Protein 3OTD (pdb70)

GO terms:
  GO:0005085 guanyl-nucleotide exchange factor activity (F, IDA)
  GO:0008193 tRNA guanylyltransferase activity (F, IDA)
  GO:1990046 stress-induced mitochondrial fusion (P, IDA)
  GO:0006979 response to oxidative stress (P, IDA)
  GO:0008033 tRNA processing (P, IDA)
  GO:0008053 mitochondrial fusion (P, IDA)
  GO:0005515 protein binding (F, IPI)
  GO:0051289 protein homotetramerization (P, IPI)
  GO:0005739 mitochondrion (C, HTP)
  GO:0016779 nucleotidyltransferase activity (F, EXP)
  GO:0005829 cytosol (C, TAS)
  GO:0006400 tRNA modification (P, TAS)
  GO:0005739 mitochondrion (C, IDA)
  GO:0042802 identical protein binding (F, IPI)
  GO:0000287 magnesium ion binding (F, IDA)
  GO:0005524 ATP binding (F, IDA)
  GO:0005525 GTP binding (F, IDA)
  GO:1990234 transferase complex (C, IDA)
  GO:0000049 tRNA binding (F, TAS)

B-factor: mean 44.49, std 10.86, range [23.83, 81.61]

Sequence (480 aa):
KSKFEYVRDFEADDTCLAHCWVVVRLDGRNFHRFAEKHNFAKPNDSRALQLMTKCAQTVMEELEDIVIAYGQSDEYSFVFKRKTNWFKRRASKFMTHVASQFASSYVFYWRDYFEDQPLLYPPGFDGRVVVYPSNQTLKDYLSWRQADCHINNLYNTVFWALIQQSGLTPVQAQGRLQGTLAADKNEILFSEFNINYNNELPMYRKGTVLIWQTKPVPLHCDIIGDAFWKEHPEILDEDSKSKFEYVRDFEADDTCLAHCWVVVRLDGRNFHRFAEKHNFAKPNDSRALQLMTKCAQTVMEELEDIVIAYGQSDEYSFVFKRKTNWFKRRASKFMTHVASQFASSYVFYWRDYFEDQPLLYPPGFDGRVVVYPSNQTLKDYLSWRQADCHINNLYNTVFWALIQQSGLTPVQAQGRLQGTLAADKNEILFSEFNINYNNELPMYRKGTVLIWQTKPVPLHCDIIGDAFWKEHPEILDEDS

CATH classification: 3.30.70.3000

Secondary structure (DSSP, 8-state):
--SSGGGGGGPPP-B--TTSEEEEEEEETTHHHHHHHTT--SS--HHHHHHHHHHHHHHHHHSSSEEEEEEETTEEEEEE-TT--TTTTBHHHHHHHHHHHHHHHHHHTHHHH-SSS---S---EEEEEEEESSHHHHHHHHHHHHHHHHHHHHHHHHHHHHHHTT---HHHHHHHHTT--HHHHHHHHHHHH---GGGS-HHHHH-EEEEE---EEEE----SSHHHHHH-THHHHS--/-TTTGGGGGGPPP-B--TTSEEEEEEEETTHHHHHHHTT--SS--HHHHHHHHHHHHHHHHHSSSEEEEEEETTEEEEEE-TT--TTTTBHHHHHHHHHHHHHHHHHHTHHHH-SSS---S---EEEEEEEESSHHHHHHHHHHHHHHHHHHHHHHHHHHHHHHTT---HHHHHHHHTT--HHHHHHHHHHHH---GGGS-HHHHH-EEEEE---EEEE----SSHHHHHH-THHHHS--

Organism: Homo sapiens (NCBI:txid9606)

Structure (mmCIF, N/CA/C/O backbone):
data_3OTD
#
_entry.id   3OTD
#
_cell.length_a   140.574
_cell.length_b   140.574
_cell.length_c   80.962
_cell.angle_alpha   90.000
_cell.angle_beta   90.000
_cell.angle_gamma   90.000
#
_symmetry.space_group_name_H-M   'P 43 21 2'
#
loop_
_entity.id
_entity.type
_entity.pdbx_description
1 polymer 'tRNA(His) guanylyltransferase'
2 non-polymer 'IODIDE ION'
3 water water
#
loop_
_atom_site.group_PDB
_atom_site.id
_atom_site.type_symbol
_atom_site.label_atom_id
_atom_site.label_alt_id
_atom_site.label_comp_id
_atom_site.label_asym_id
_atom_site.label_entity_id
_atom_site.label_seq_id
_atom_site.pdbx_PDB_ins_code
_atom_site.Cartn_x
_atom_site.Cartn_y
_atom_site.Cartn_z
_atom_site.occupancy
_atom_site.B_iso_or_equiv
_atom_site.auth_seq_id
_atom_site.auth_comp_id
_atom_site.auth_asym_id
_atom_site.auth_atom_id
_atom_site.pdbx_PDB_model_num
ATOM 1 N N . LYS A 1 3 ? 53.067 73.992 55.127 1.00 77.05 3 LYS A N 1
ATOM 2 C CA . LYS A 1 3 ? 53.034 72.798 56.022 1.00 77.14 3 LYS A CA 1
ATOM 3 C C . LYS A 1 3 ? 51.604 72.276 56.167 1.00 76.54 3 LYS A C 1
ATOM 4 O O . LYS A 1 3 ? 51.211 71.819 57.243 1.00 76.15 3 LYS A O 1
ATOM 10 N N . SER A 1 4 ? 50.847 72.336 55.070 1.00 75.39 4 SER A N 1
ATOM 11 C CA . SER A 1 4 ? 49.444 71.908 55.025 1.00 74.09 4 SER A CA 1
ATOM 12 C C . SER A 1 4 ? 48.909 71.160 56.234 1.00 72.52 4 SER A C 1
ATOM 13 O O . SER A 1 4 ? 48.064 71.680 56.962 1.00 74.09 4 SER A O 1
ATOM 16 N N . LYS A 1 5 ? 49.383 69.932 56.422 1.00 69.30 5 LYS A N 1
ATOM 17 C CA . LYS A 1 5 ? 48.960 69.084 57.530 1.00 66.29 5 LYS A CA 1
ATOM 18 C C . LYS A 1 5 ? 47.866 68.110 57.103 1.00 64.65 5 LYS A C 1
ATOM 19 O O . LYS A 1 5 ? 47.607 67.110 57.779 1.00 65.26 5 LYS A O 1
ATOM 25 N N . PHE A 1 6 ? 47.207 68.403 55.991 1.00 60.69 6 PHE A N 1
ATOM 26 C CA . PHE A 1 6 ? 46.174 67.511 55.488 1.00 56.48 6 PHE A CA 1
ATOM 27 C C . PHE A 1 6 ? 46.696 66.874 54.213 1.00 54.16 6 PHE A C 1
ATOM 28 O O . PHE A 1 6 ? 46.160 65.880 53.738 1.00 53.62 6 PHE A O 1
ATOM 36 N N . GLU A 1 7 ? 47.755 67.465 53.675 1.00 52.49 7 GLU A N 1
ATOM 37 C CA . GLU A 1 7 ? 48.375 67.010 52.442 1.00 52.07 7 GLU A CA 1
ATOM 38 C C . GLU A 1 7 ? 48.754 65.531 52.410 1.00 48.25 7 GLU A C 1
ATOM 39 O O . GLU A 1 7 ? 48.809 64.936 51.333 1.00 47.66 7 GLU A O 1
ATOM 45 N N . TYR A 1 8 ? 49.002 64.938 53.576 1.00 44.09 8 TYR A N 1
ATOM 46 C CA . TYR A 1 8 ? 49.390 63.531 53.638 1.00 40.83 8 TYR A CA 1
ATOM 47 C C . TYR A 1 8 ? 48.362 62.616 52.953 1.00 40.47 8 TYR A C 1
ATOM 48 O O . TYR A 1 8 ? 48.702 61.507 52.523 1.00 40.08 8 TYR A O 1
ATOM 57 N N . VAL A 1 9 ? 47.115 63.074 52.836 1.00 36.01 9 VAL A N 1
ATOM 58 C CA . VAL A 1 9 ? 46.101 62.250 52.182 1.00 36.98 9 VAL A CA 1
ATOM 59 C C . VAL A 1 9 ? 46.451 61.947 50.724 1.00 37.92 9 VAL A C 1
ATOM 60 O O . VAL A 1 9 ? 45.812 61.105 50.098 1.00 38.86 9 VAL A O 1
ATOM 64 N N . ARG A 1 10 ? 47.455 62.632 50.185 1.00 38.54 10 ARG A N 1
ATOM 65 C CA . ARG A 1 10 ? 47.871 62.393 48.809 1.00 42.22 10 ARG A CA 1
ATOM 66 C C . ARG A 1 10 ? 48.524 61.015 48.688 1.00 41.17 10 ARG A C 1
ATOM 67 O O . ARG A 1 10 ? 48.503 60.405 47.620 1.00 40.94 10 ARG A O 1
ATOM 75 N N . ASP A 1 11 ? 49.099 60.539 49.792 1.00 39.39 11 ASP A N 1
ATOM 76 C CA . ASP A 1 11 ? 49.774 59.249 49.821 1.00 38.66 11 ASP A CA 1
ATOM 77 C C . ASP A 1 11 ? 48.857 58.102 49.419 1.00 37.82 11 ASP A C 1
ATOM 78 O O . ASP A 1 11 ? 49.320 57.061 48.970 1.00 38.77 11 ASP A O 1
ATOM 83 N N . PHE A 1 12 ? 47.558 58.292 49.586 1.00 36.70 12 PHE A N 1
ATOM 84 C CA . PHE A 1 12 ? 46.596 57.250 49.265 1.00 36.48 12 PHE A CA 1
ATOM 85 C C . PHE A 1 12 ? 46.325 57.000 47.782 1.00 35.97 12 PHE A C 1
ATOM 86 O O . PHE A 1 12 ? 45.794 55.956 47.435 1.00 34.33 12 PHE A O 1
ATOM 94 N N . GLU A 1 13 ? 46.678 57.942 46.913 1.00 38.48 13 GLU A N 1
ATOM 95 C CA . GLU A 1 13 ? 46.458 57.752 45.479 1.00 41.95 13 GLU A CA 1
ATOM 96 C C . GLU A 1 13 ? 47.289 56.595 44.951 1.00 40.82 13 GLU A C 1
ATOM 97 O O . GLU A 1 13 ? 48.506 56.564 45.128 1.00 38.94 13 GLU A O 1
ATOM 103 N N . ALA A 1 14 ? 46.626 55.659 44.282 1.00 40.74 14 ALA A N 1
ATOM 104 C CA . ALA A 1 14 ? 47.302 54.487 43.743 1.00 43.00 14 ALA A CA 1
ATOM 105 C C . ALA A 1 14 ? 47.581 54.566 42.250 1.00 44.06 14 ALA A C 1
ATOM 106 O O . ALA A 1 14 ? 46.826 55.162 41.490 1.00 45.38 14 ALA A O 1
ATOM 108 N N . ASP A 1 15 ? 48.680 53.942 41.847 1.00 47.91 15 ASP A N 1
ATOM 109 C CA . ASP A 1 15 ? 49.105 53.877 40.449 1.00 49.49 15 ASP A CA 1
ATOM 110 C C . ASP A 1 15 ? 48.198 52.908 39.667 1.00 48.31 15 ASP A C 1
ATOM 111 O O . ASP A 1 15 ? 47.931 51.788 40.119 1.00 48.68 15 ASP A O 1
ATOM 116 N N . ASP A 1 16 ? 47.713 53.340 38.508 1.00 46.35 16 ASP A N 1
ATOM 117 C CA . ASP A 1 16 ? 46.866 52.482 37.671 1.00 44.64 16 ASP A CA 1
ATOM 118 C C . ASP A 1 16 ? 47.372 52.559 36.238 1.00 42.71 16 ASP A C 1
ATOM 119 O O . ASP A 1 16 ? 46.603 52.755 35.302 1.00 42.19 16 ASP A O 1
ATOM 124 N N . THR A 1 17 ? 48.687 52.404 36.093 1.00 41.63 17 THR A N 1
ATOM 125 C CA . THR A 1 17 ? 49.373 52.453 34.804 1.00 40.07 17 THR A CA 1
ATOM 126 C C . THR A 1 17 ? 49.075 51.224 33.945 1.00 37.92 17 THR A C 1
ATOM 127 O O . THR A 1 17 ? 49.079 50.101 34.436 1.00 38.80 17 THR A O 1
ATOM 131 N N . CYS A 1 18 ? 48.798 51.451 32.665 1.00 35.71 18 CYS A N 1
ATOM 132 C CA . CYS A 1 18 ? 48.510 50.370 31.720 1.00 35.10 18 CYS A CA 1
ATOM 133 C C . CYS A 1 18 ? 49.822 49.817 31.176 1.00 33.47 18 CYS A C 1
ATOM 134 O O . CYS A 1 18 ? 50.699 50.587 30.769 1.00 32.39 18 CYS A O 1
ATOM 137 N N . LEU A 1 19 ? 49.946 48.488 31.163 1.00 32.65 19 LEU A N 1
ATOM 138 C CA . LEU A 1 19 ? 51.163 47.815 30.684 1.00 32.86 19 LEU A CA 1
ATOM 139 C C . LEU A 1 19 ? 51.754 48.502 29.449 1.00 31.34 19 LEU A C 1
ATOM 140 O O . LEU A 1 19 ? 51.104 48.642 28.419 1.00 32.34 19 LEU A O 1
ATOM 145 N N . ALA A 1 20 ? 53.000 48.928 29.564 1.00 32.20 20 ALA A N 1
ATOM 146 C CA . ALA A 1 20 ? 53.690 49.630 28.483 1.00 33.20 20 ALA A CA 1
ATOM 147 C C . ALA A 1 20 ? 53.717 48.920 27.125 1.00 35.13 20 ALA A C 1
ATOM 148 O O . ALA A 1 20 ? 53.684 47.682 27.039 1.00 35.47 20 ALA A O 1
ATOM 150 N N . HIS A 1 21 ? 53.783 49.726 26.070 1.00 33.83 21 HIS A N 1
ATOM 151 C CA . HIS A 1 21 ? 53.848 49.235 24.701 1.00 35.84 21 HIS A CA 1
ATOM 152 C C . HIS A 1 21 ? 52.728 48.272 24.300 1.00 35.92 21 HIS A C 1
ATOM 153 O O . HIS A 1 21 ? 52.937 47.350 23.505 1.00 36.81 21 HIS A O 1
ATOM 160 N N . CYS A 1 22 ? 51.539 48.502 24.842 1.00 35.51 22 CYS A N 1
ATOM 161 C CA . CYS A 1 22 ? 50.382 47.674 24.548 1.00 33.91 22 CYS A CA 1
ATOM 162 C C . CYS A 1 22 ? 49.220 48.560 24.132 1.00 34.77 22 CYS A C 1
ATOM 163 O O . CYS A 1 22 ? 49.185 49.755 24.463 1.00 34.07 22 CYS A O 1
ATOM 166 N N . TRP A 1 23 ? 48.275 47.980 23.399 1.00 32.69 23 TRP A N 1
ATOM 167 C CA . TRP A 1 23 ? 47.102 48.720 22.971 1.00 32.22 23 TRP A CA 1
ATOM 168 C C . TRP A 1 23 ? 46.210 48.990 24.168 1.00 32.58 23 TRP A C 1
ATOM 169 O O . TRP A 1 23 ? 45.985 48.108 24.990 1.00 33.30 23 TRP A O 1
ATOM 180 N N . VAL A 1 24 ? 45.704 50.213 24.257 1.00 31.42 24 VAL A N 1
ATOM 181 C CA . VAL A 1 24 ? 44.800 50.593 25.333 1.00 31.85 24 VAL A CA 1
ATOM 182 C C . VAL A 1 24 ? 43.456 50.931 24.697 1.00 31.96 24 VAL A C 1
ATOM 183 O O 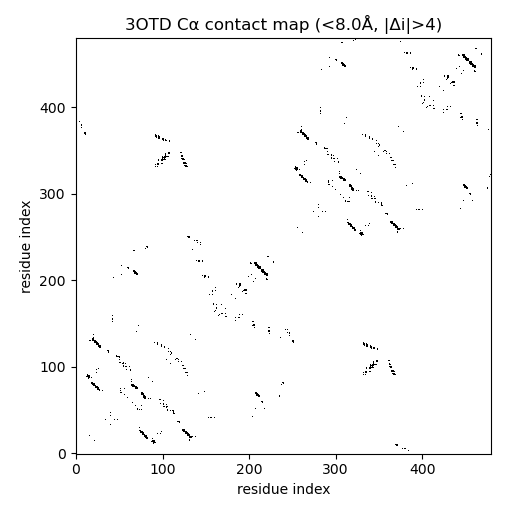. VAL A 1 24 ? 43.358 51.787 23.807 1.00 31.14 24 VAL A O 1
ATOM 187 N N . VAL A 1 25 ? 42.427 50.239 25.155 1.00 30.71 25 VAL A N 1
ATOM 188 C CA . VAL A 1 25 ? 41.091 50.428 24.639 1.00 30.92 25 VAL A CA 1
ATOM 189 C C . VAL A 1 25 ? 40.133 50.954 25.697 1.00 31.35 25 VAL A C 1
ATOM 190 O O . VAL A 1 25 ? 40.069 50.423 26.810 1.00 31.53 25 VAL A O 1
ATOM 194 N N . VAL A 1 26 ? 39.402 52.010 25.354 1.00 31.48 26 VAL A N 1
ATOM 195 C CA . VAL A 1 26 ? 38.392 52.525 26.256 1.00 30.12 26 VAL A CA 1
ATOM 196 C C . VAL A 1 26 ? 37.082 52.223 25.552 1.00 31.11 26 VAL A C 1
ATOM 197 O O . VAL A 1 26 ? 36.872 52.602 24.393 1.00 30.86 26 VAL A O 1
ATOM 201 N N . ARG A 1 27 ? 36.212 51.503 26.240 1.00 32.30 27 ARG A N 1
ATOM 202 C CA . ARG A 1 27 ? 34.918 51.168 25.681 1.00 34.08 27 ARG A CA 1
ATOM 203 C C . ARG A 1 27 ? 33.800 51.825 26.487 1.00 33.22 27 ARG A C 1
ATOM 204 O O . ARG A 1 27 ? 33.802 51.752 27.717 1.00 33.29 27 ARG A O 1
ATOM 212 N N . LEU A 1 28 ? 32.861 52.465 25.786 1.00 32.38 28 LEU A N 1
ATOM 213 C CA . LEU A 1 28 ? 31.727 53.131 26.419 1.00 33.22 28 LEU A CA 1
ATOM 214 C C . LEU A 1 28 ? 30.407 52.467 26.026 1.00 34.43 28 LEU A C 1
ATOM 215 O O . LEU A 1 28 ? 30.243 51.994 24.898 1.00 34.03 28 LEU A O 1
ATOM 220 N N . ASP A 1 29 ? 29.473 52.440 26.970 1.00 34.19 29 ASP A N 1
ATOM 221 C CA . ASP A 1 29 ? 28.148 51.864 26.766 1.00 36.24 29 ASP A CA 1
ATOM 222 C C . ASP A 1 29 ? 27.154 52.857 27.366 1.00 35.53 29 ASP A C 1
ATOM 223 O O . ASP A 1 29 ? 27.321 53.280 28.510 1.00 35.17 29 ASP A O 1
ATOM 228 N N . GLY A 1 30 ? 26.140 53.251 26.604 1.00 35.02 30 GLY A N 1
ATOM 229 C CA . GLY A 1 30 ? 25.156 54.168 27.157 1.00 36.47 30 GLY A CA 1
ATOM 230 C C . GLY A 1 30 ? 24.527 53.517 28.382 1.00 36.90 30 GLY A C 1
ATOM 231 O O . GLY A 1 30 ? 24.192 52.330 28.345 1.00 34.55 30 GLY A O 1
ATOM 232 N N . ARG A 1 31 ? 24.373 54.268 29.472 1.00 37.78 31 ARG A N 1
ATOM 233 C CA . ARG A 1 31 ? 23.783 53.697 30.674 1.00 39.66 31 ARG A CA 1
ATOM 234 C C . ARG A 1 31 ? 22.254 53.610 30.600 1.00 41.21 31 ARG A C 1
ATOM 235 O O . ARG A 1 31 ? 21.582 54.606 30.356 1.00 41.18 31 ARG A O 1
ATOM 243 N N . ASN A 1 32 ? 21.716 52.413 30.823 1.00 42.51 32 ASN A N 1
ATOM 244 C CA . ASN A 1 32 ? 20.274 52.193 30.774 1.00 43.97 32 ASN A CA 1
ATOM 245 C C . ASN A 1 32 ? 19.710 52.817 29.511 1.00 43.54 32 ASN A C 1
ATOM 246 O O . ASN A 1 32 ? 18.710 53.538 29.562 1.00 42.03 32 ASN A O 1
ATOM 251 N N . PHE A 1 33 ? 20.349 52.554 28.378 1.00 42.61 33 PHE A N 1
ATOM 252 C CA . PHE A 1 33 ? 19.878 53.129 27.130 1.00 44.48 33 PHE A CA 1
ATOM 253 C C . PHE A 1 33 ? 18.624 52.456 26.572 1.00 45.88 33 PHE A C 1
ATOM 254 O O . PHE A 1 33 ? 18.053 52.901 25.578 1.00 44.71 33 PHE A O 1
ATOM 262 N N . HIS A 1 34 ? 18.189 51.384 27.217 1.00 48.64 34 HIS A N 1
ATOM 263 C CA . HIS A 1 34 ? 16.972 50.720 26.784 1.00 51.12 34 HIS A CA 1
ATOM 264 C C . HIS A 1 34 ? 15.840 51.678 27.152 1.00 50.94 34 HIS A C 1
ATOM 265 O O . HIS A 1 34 ? 14.897 51.874 26.383 1.00 50.68 34 HIS A O 1
ATOM 272 N N . ARG A 1 35 ? 15.956 52.286 28.330 1.00 50.19 35 ARG A N 1
ATOM 273 C CA . ARG A 1 35 ? 14.964 53.240 28.807 1.00 49.60 35 ARG A CA 1
ATOM 274 C C . ARG A 1 35 ? 15.122 54.550 28.029 1.00 48.35 35 ARG A C 1
ATOM 275 O O . ARG A 1 35 ? 14.132 55.173 27.636 1.00 48.13 35 ARG A O 1
ATOM 283 N N . PHE A 1 36 ? 16.368 54.956 27.794 1.00 45.29 36 PHE A N 1
ATOM 284 C CA . PHE A 1 36 ? 16.628 56.194 27.066 1.00 43.39 36 PHE A CA 1
ATOM 285 C C . PHE A 1 36 ? 16.007 56.130 25.672 1.00 43.98 36 PHE A C 1
ATOM 286 O O . PHE A 1 36 ? 15.401 57.097 25.206 1.00 42.90 36 PHE A O 1
ATOM 294 N N . ALA A 1 37 ? 16.179 54.987 25.012 1.00 44.62 37 ALA A N 1
ATOM 295 C CA . ALA A 1 37 ? 15.640 54.771 23.675 1.00 45.91 37 ALA A CA 1
ATOM 296 C C . ALA A 1 37 ? 14.114 54.888 23.685 1.00 46.02 37 ALA A C 1
ATOM 297 O O . ALA A 1 37 ? 13.540 55.562 22.831 1.00 45.41 37 ALA A O 1
ATOM 299 N N . GLU A 1 38 ? 13.474 54.226 24.649 1.00 47.38 38 GLU A N 1
ATOM 300 C CA . GLU A 1 38 ? 12.019 54.272 24.801 1.00 49.83 38 GLU A CA 1
ATOM 301 C C . GLU A 1 38 ? 11.541 55.717 24.973 1.00 49.29 38 GLU A C 1
ATOM 302 O O . GLU A 1 38 ? 10.712 56.208 24.201 1.00 48.32 38 GLU A O 1
ATOM 308 N N . LYS A 1 39 ? 12.075 56.387 25.992 1.00 48.49 39 LYS A N 1
ATOM 309 C CA . LYS A 1 39 ? 11.703 57.762 26.304 1.00 47.84 39 LYS A CA 1
ATOM 310 C C . LYS A 1 39 ? 11.945 58.755 25.176 1.00 46.31 39 LYS A C 1
ATOM 311 O O . LYS A 1 39 ? 11.288 59.792 25.118 1.00 47.84 39 LYS A O 1
ATOM 317 N N . HIS A 1 40 ? 12.863 58.452 24.265 1.00 43.99 40 HIS A N 1
ATOM 318 C CA . HIS A 1 40 ? 13.122 59.382 23.168 1.00 42.62 40 HIS A CA 1
ATOM 319 C C . HIS A 1 40 ? 12.643 58.892 21.800 1.00 41.68 40 HIS A C 1
ATOM 320 O O . HIS A 1 40 ? 13.091 59.372 20.755 1.00 38.65 40 HIS A O 1
ATOM 327 N N . ASN A 1 41 ? 11.725 57.934 21.819 1.00 42.18 41 ASN A N 1
ATOM 328 C CA . ASN A 1 41 ? 11.150 57.390 20.594 1.00 44.62 41 ASN A CA 1
ATOM 329 C C . ASN A 1 41 ? 12.171 56.950 19.547 1.00 45.02 41 ASN A C 1
ATOM 330 O O . ASN A 1 41 ? 12.079 57.337 18.380 1.00 44.77 41 ASN A O 1
ATOM 335 N N . PHE A 1 42 ? 13.148 56.154 19.966 1.00 45.22 42 PHE A N 1
ATOM 336 C CA . PHE A 1 42 ? 14.146 55.647 19.033 1.00 46.12 42 PHE A CA 1
ATOM 337 C C . PHE A 1 42 ? 13.444 54.649 18.116 1.00 46.18 42 PHE A C 1
ATOM 338 O O . PHE A 1 42 ? 12.655 53.820 18.575 1.00 45.45 42 PHE A O 1
ATOM 346 N N . ALA A 1 43 ? 13.720 54.736 16.821 1.00 45.58 43 ALA A N 1
ATOM 347 C CA . ALA A 1 43 ? 13.131 53.812 15.864 1.00 46.41 43 ALA A CA 1
ATOM 348 C C . ALA A 1 43 ? 13.789 52.448 16.028 1.00 46.47 43 ALA A C 1
ATOM 349 O O . ALA A 1 43 ? 14.996 52.355 16.253 1.00 46.36 43 ALA A O 1
ATOM 351 N N . LYS A 1 44 ? 12.987 51.396 15.934 1.00 47.41 44 LYS A N 1
ATOM 352 C CA . LYS A 1 44 ? 13.486 50.031 16.042 1.00 48.72 44 LYS A CA 1
ATOM 353 C C . LYS A 1 44 ? 13.338 49.401 14.662 1.00 48.21 44 LYS A C 1
ATOM 354 O O . LYS A 1 44 ? 12.384 49.702 13.944 1.00 47.98 44 LYS A O 1
ATOM 360 N N . PRO A 1 45 ? 14.268 48.508 14.274 1.00 46.97 45 PRO A N 1
ATOM 361 C CA . PRO A 1 45 ? 15.445 48.034 15.015 1.00 45.21 45 PRO A CA 1
ATOM 362 C C . PRO A 1 45 ? 16.664 48.968 15.004 1.00 43.53 45 PRO A C 1
ATOM 363 O O . PRO A 1 45 ? 17.598 48.781 15.785 1.00 43.91 45 PRO A O 1
ATOM 367 N N . ASN A 1 46 ? 16.658 49.960 14.120 1.00 40.83 46 ASN A N 1
ATOM 368 C CA . ASN A 1 46 ? 17.763 50.904 14.016 1.00 39.70 46 ASN A CA 1
ATOM 369 C C . ASN A 1 46 ? 17.283 52.344 13.899 1.00 40.74 46 ASN A C 1
ATOM 370 O O . ASN A 1 46 ? 16.268 52.616 13.256 1.00 40.69 46 ASN A O 1
ATOM 375 N N . ASP A 1 47 ? 18.021 53.265 14.515 1.00 39.97 47 ASP A N 1
ATOM 376 C CA . ASP A 1 47 ? 17.681 54.678 14.455 1.00 39.31 47 ASP A CA 1
ATOM 377 C C . ASP A 1 47 ? 18.922 55.477 14.060 1.00 38.88 47 ASP A C 1
ATOM 378 O O . ASP A 1 47 ? 19.868 55.625 14.847 1.00 36.68 47 ASP A O 1
ATOM 383 N N . SER A 1 48 ? 18.900 55.992 12.833 1.00 38.79 48 SER A N 1
ATOM 384 C CA . SER A 1 48 ? 20.009 56.758 12.274 1.00 39.07 48 SER A CA 1
ATOM 385 C C . SER A 1 48 ? 20.425 57.978 13.067 1.00 38.35 48 SER A C 1
ATOM 386 O O . SER A 1 48 ? 21.597 58.349 13.081 1.00 36.73 48 SER A O 1
ATOM 389 N N . ARG A 1 49 ? 19.452 58.620 13.696 1.00 39.01 49 ARG A N 1
ATOM 390 C CA . ARG A 1 49 ? 19.710 59.808 14.490 1.00 39.67 49 ARG A CA 1
ATOM 391 C C . ARG A 1 49 ? 20.633 59.447 15.647 1.00 39.08 49 ARG A C 1
ATOM 392 O O . ARG A 1 49 ? 21.694 60.045 15.830 1.00 39.74 49 ARG A O 1
ATOM 400 N N . ALA A 1 50 ? 20.214 58.452 16.417 1.00 37.53 50 ALA A N 1
ATOM 401 C CA . ALA A 1 50 ? 20.973 57.996 17.563 1.00 37.38 50 ALA A CA 1
ATOM 402 C C . ALA A 1 50 ? 22.378 57.548 17.170 1.00 37.11 50 ALA A C 1
ATOM 403 O O . ALA A 1 50 ? 23.370 57.988 17.764 1.00 37.71 50 ALA A O 1
ATOM 405 N N . LEU A 1 51 ? 22.457 56.686 16.161 1.00 36.26 51 LEU A N 1
ATOM 406 C CA . LEU A 1 51 ? 23.733 56.153 15.713 1.00 35.30 51 LEU A CA 1
ATOM 407 C C . LEU A 1 51 ? 24.699 57.241 15.246 1.00 36.02 51 LEU A C 1
ATOM 408 O O . LEU A 1 51 ? 25.864 57.254 15.644 1.00 34.66 51 LEU A O 1
ATOM 413 N N . GLN A 1 52 ? 24.215 58.163 14.419 1.00 36.34 52 GLN A N 1
ATOM 414 C CA . GLN A 1 52 ? 25.066 59.237 13.930 1.00 36.40 52 GLN A CA 1
ATOM 415 C C . GLN A 1 52 ? 25.443 60.221 15.038 1.00 35.45 52 GLN A C 1
ATOM 416 O O . GLN A 1 52 ? 26.516 60.821 14.992 1.00 33.95 52 GLN A O 1
ATOM 422 N N . LEU A 1 53 ? 24.571 60.403 16.025 1.00 33.61 53 LEU A N 1
ATOM 423 C CA . LEU A 1 53 ? 24.923 61.291 17.119 1.00 34.23 53 LEU A CA 1
ATOM 424 C C . LEU A 1 53 ? 26.116 60.647 17.838 1.00 36.09 53 LEU A C 1
ATOM 425 O O . LEU A 1 53 ? 27.109 61.328 18.124 1.00 37.00 53 LEU A O 1
ATOM 430 N N . MET A 1 54 ? 26.023 59.339 18.110 1.00 34.39 54 MET A N 1
ATOM 431 C CA . MET A 1 54 ? 27.105 58.605 18.783 1.00 34.21 54 MET A CA 1
ATOM 432 C C . MET A 1 54 ? 28.418 58.817 18.043 1.00 33.65 54 MET A C 1
ATOM 433 O O . MET A 1 54 ? 29.430 59.182 18.638 1.00 33.08 54 MET A O 1
ATOM 438 N N . THR A 1 55 ? 28.391 58.586 16.737 1.00 33.82 55 THR A N 1
ATOM 439 C CA . THR A 1 55 ? 29.578 58.750 15.914 1.00 34.44 55 THR A CA 1
ATOM 440 C C . THR A 1 55 ? 30.137 60.174 16.009 1.00 33.77 55 THR A C 1
ATOM 441 O O . THR A 1 55 ? 31.354 60.372 16.098 1.00 33.00 55 THR A O 1
ATOM 445 N N . LYS A 1 56 ? 29.252 61.164 16.003 1.00 34.59 56 LYS A N 1
ATOM 446 C CA . LYS A 1 56 ? 29.683 62.557 16.114 1.00 33.38 56 LYS A CA 1
ATOM 447 C C . LYS A 1 56 ? 30.461 62.724 17.421 1.00 33.32 56 LYS A C 1
ATOM 448 O O . LYS A 1 56 ? 31.502 63.402 17.474 1.00 31.60 56 LYS A O 1
ATOM 454 N N . CYS A 1 57 ? 29.944 62.103 18.479 1.00 33.01 57 CYS A N 1
ATOM 455 C CA . CYS A 1 57 ? 30.594 62.161 19.777 1.00 31.47 57 CYS A CA 1
ATOM 456 C C . CYS A 1 57 ? 31.964 61.495 19.700 1.00 32.60 57 CYS A C 1
ATOM 457 O O . CYS A 1 57 ? 32.955 62.039 20.194 1.00 33.06 57 CYS A O 1
ATOM 460 N N . ALA A 1 58 ? 32.028 60.323 19.072 1.00 30.88 58 ALA A N 1
ATOM 461 C CA . ALA A 1 58 ? 33.295 59.620 18.945 1.00 30.65 58 ALA A CA 1
ATOM 462 C C . ALA A 1 58 ? 34.295 60.504 18.212 1.00 31.87 58 ALA A C 1
ATOM 463 O O . ALA A 1 58 ? 35.471 60.563 18.577 1.00 33.56 58 ALA A O 1
ATOM 465 N N . GLN A 1 59 ? 33.829 61.208 17.185 1.00 33.51 59 GLN A N 1
ATOM 466 C CA . GLN A 1 59 ? 34.709 62.093 16.423 1.00 35.62 59 GLN A CA 1
ATOM 467 C C . GLN A 1 59 ? 35.262 63.194 17.319 1.00 35.68 59 GLN A C 1
ATOM 468 O O . GLN A 1 59 ? 36.442 63.548 17.236 1.00 36.13 59 GLN A O 1
ATOM 474 N N . THR A 1 60 ? 34.411 63.736 18.179 1.00 34.97 60 THR A N 1
ATOM 475 C CA . THR A 1 60 ? 34.849 64.788 19.087 1.00 36.73 60 THR A CA 1
ATOM 476 C C . THR A 1 60 ? 35.887 64.275 20.082 1.00 36.15 60 THR A C 1
ATOM 477 O O . THR A 1 60 ? 36.837 64.986 20.415 1.00 36.40 60 THR A O 1
ATOM 481 N N . VAL A 1 61 ? 35.705 63.042 20.552 1.00 34.34 61 VAL A N 1
ATOM 482 C CA . VAL A 1 61 ? 36.639 62.442 21.494 1.00 33.03 61 VAL A CA 1
ATOM 483 C C . VAL A 1 61 ? 37.988 62.284 20.816 1.00 34.65 61 VAL A C 1
ATOM 484 O O . VAL A 1 61 ? 39.032 62.571 21.409 1.00 33.49 61 VAL A O 1
ATOM 488 N N . MET A 1 62 ? 37.968 61.836 19.565 1.00 35.13 62 MET A N 1
ATOM 489 C CA . MET A 1 62 ? 39.210 61.650 18.820 1.00 36.34 62 MET A CA 1
ATOM 490 C C . MET A 1 62 ? 39.923 62.970 18.511 1.00 37.74 62 MET A C 1
ATOM 491 O O . MET A 1 62 ? 41.156 63.025 18.494 1.00 37.14 62 MET A O 1
ATOM 496 N N . GLU A 1 63 ? 39.151 64.030 18.284 1.00 38.58 63 GLU A N 1
ATOM 497 C CA . GLU A 1 63 ? 39.727 65.332 17.961 1.00 41.57 63 GLU A CA 1
ATOM 498 C C . GLU A 1 63 ? 40.237 66.079 19.190 1.00 42.24 63 GLU A C 1
ATOM 499 O O . GLU A 1 63 ? 41.248 66.782 19.118 1.00 40.85 63 GLU A O 1
ATOM 505 N N . GLU A 1 64 ? 39.545 65.922 20.316 1.00 42.46 64 GLU A N 1
ATOM 506 C CA . GLU A 1 64 ? 39.932 66.615 21.539 1.00 43.41 64 GLU A CA 1
ATOM 507 C C . GLU A 1 64 ? 40.976 65.902 22.395 1.00 43.86 64 GLU A C 1
ATOM 508 O O . GLU A 1 64 ? 41.756 66.557 23.087 1.00 44.32 64 GLU A O 1
ATOM 514 N N . LEU A 1 65 ? 41.001 64.576 22.365 1.00 43.31 65 LEU A N 1
ATOM 515 C CA . LEU A 1 65 ? 42.000 63.858 23.151 1.00 46.42 65 LEU A CA 1
ATOM 516 C C . LEU A 1 65 ? 43.186 63.594 22.245 1.00 47.61 65 LEU A C 1
ATOM 517 O O . LEU A 1 65 ? 43.295 64.181 21.173 1.00 49.83 65 LEU A O 1
ATOM 522 N N . GLU A 1 66 ? 44.078 62.710 22.659 1.00 49.96 66 GLU A N 1
ATOM 523 C CA . GLU A 1 66 ? 45.236 62.438 21.834 1.00 49.88 66 GLU A CA 1
ATOM 524 C C . GLU A 1 66 ? 45.610 60.980 21.718 1.00 47.53 66 GLU A C 1
ATOM 525 O O . GLU A 1 66 ? 45.266 60.172 22.576 1.00 47.78 66 GLU A O 1
ATOM 531 N N . ASP A 1 67 ? 46.308 60.667 20.630 1.00 43.46 67 ASP A N 1
ATOM 532 C CA . ASP A 1 67 ? 46.791 59.328 20.346 1.00 41.06 67 ASP A CA 1
ATOM 533 C C . ASP A 1 67 ? 45.761 58.250 20.046 1.00 38.14 67 ASP A C 1
ATOM 534 O O . ASP A 1 67 ? 46.080 57.065 20.102 1.00 38.42 67 ASP A O 1
ATOM 539 N N . ILE A 1 68 ? 44.531 58.639 19.735 1.00 35.54 68 I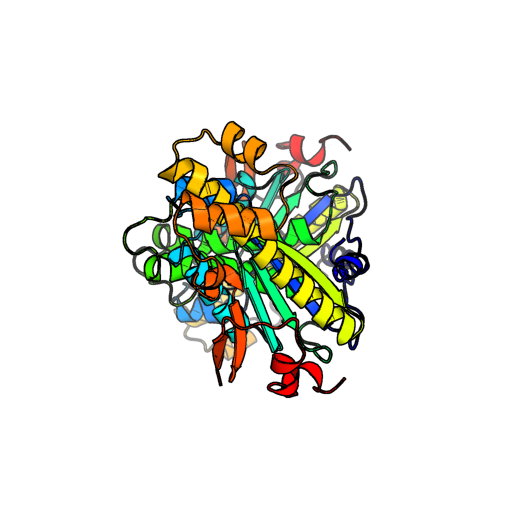LE A N 1
ATOM 540 C CA . ILE A 1 68 ? 43.526 57.646 19.392 1.00 35.99 68 ILE A CA 1
ATOM 541 C C . ILE A 1 68 ? 43.681 57.416 17.888 1.00 37.10 68 ILE A C 1
ATOM 542 O O . ILE A 1 68 ? 43.606 58.364 17.102 1.00 36.08 68 ILE A O 1
ATOM 547 N N .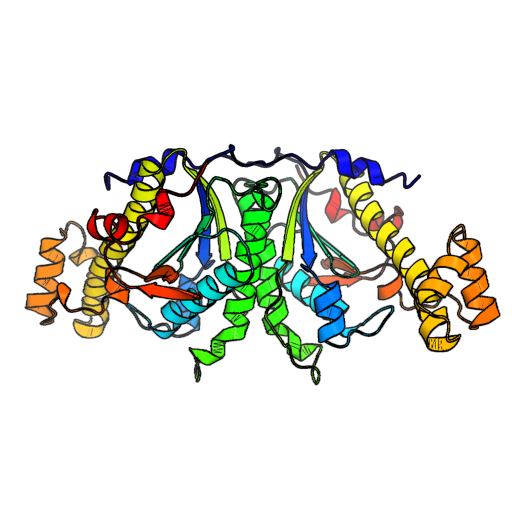 VAL A 1 69 ? 43.917 56.165 17.492 1.00 35.68 69 VAL A N 1
ATOM 548 C CA . VAL A 1 69 ? 44.117 55.844 16.084 1.00 35.52 69 VAL A CA 1
ATOM 549 C C . VAL A 1 69 ? 42.929 55.197 15.386 1.00 36.93 69 VAL A C 1
ATOM 550 O O . VAL A 1 69 ? 42.882 55.156 14.156 1.00 36.82 69 VAL A O 1
ATOM 554 N N . ILE A 1 70 ? 41.979 54.678 16.157 1.00 36.57 70 ILE A N 1
ATOM 555 C CA . ILE A 1 70 ? 40.803 54.066 15.563 1.00 35.03 70 ILE A CA 1
ATOM 556 C C . ILE A 1 70 ? 39.677 53.910 16.570 1.00 34.59 70 ILE A C 1
ATOM 557 O O . ILE A 1 70 ? 39.907 53.649 17.747 1.00 35.75 70 ILE A O 1
ATOM 562 N N . ALA A 1 71 ? 38.451 54.084 16.095 1.00 33.84 71 ALA A N 1
ATOM 563 C CA . ALA A 1 71 ? 37.280 53.962 16.949 1.00 34.57 71 ALA A CA 1
ATOM 564 C C . ALA A 1 71 ? 36.244 53.114 16.228 1.00 33.25 71 ALA A C 1
ATOM 565 O O . ALA A 1 71 ? 36.149 53.147 15.005 1.00 32.21 71 ALA A O 1
ATOM 567 N N . TYR A 1 72 ? 35.484 52.338 16.987 1.00 31.71 72 TYR A N 1
ATOM 568 C CA . TYR A 1 72 ? 34.458 51.514 16.389 1.00 31.53 72 TYR A CA 1
ATOM 569 C C . TYR A 1 72 ? 33.197 51.552 17.231 1.00 31.43 72 TYR A C 1
ATOM 570 O O . TYR A 1 72 ? 33.220 51.250 18.428 1.00 32.34 72 TYR A O 1
ATOM 579 N N . GLY A 1 73 ? 32.089 51.915 16.594 1.00 32.13 73 GLY A N 1
ATOM 580 C CA . GLY A 1 73 ? 30.834 52.002 17.311 1.00 32.05 73 GLY A CA 1
ATOM 581 C C . GLY A 1 73 ? 29.680 51.282 16.651 1.00 33.72 73 GLY A C 1
ATOM 582 O O . GLY A 1 73 ? 29.662 51.059 15.434 1.00 34.91 73 GLY A O 1
ATOM 583 N N . GLN A 1 74 ? 28.714 50.904 17.478 1.00 32.44 74 GLN A N 1
ATOM 584 C CA . GLN A 1 74 ? 27.513 50.229 17.026 1.00 32.96 74 GLN A CA 1
ATOM 585 C C . GLN A 1 74 ? 26.531 50.263 18.179 1.00 31.64 74 GLN A C 1
ATOM 586 O O . GLN A 1 74 ? 26.936 50.318 19.337 1.00 32.33 74 GLN A O 1
ATOM 592 N N . SER A 1 75 ? 25.243 50.247 17.858 1.00 31.22 75 SER A N 1
ATOM 593 C CA . SER A 1 75 ? 24.192 50.300 18.867 1.00 32.88 75 SER A CA 1
ATOM 594 C C . SER A 1 75 ? 24.498 51.424 19.879 1.00 32.36 75 SER A C 1
ATOM 595 O O . SER A 1 75 ? 24.714 52.569 19.483 1.00 31.14 75 SER A O 1
ATOM 598 N N . ASP A 1 76 ? 24.548 51.094 21.168 1.00 33.78 76 ASP A N 1
ATOM 599 C CA . ASP A 1 76 ? 24.796 52.098 22.197 1.00 34.58 76 ASP A CA 1
ATOM 600 C C . ASP A 1 76 ? 26.230 52.081 22.712 1.00 34.75 76 ASP A C 1
ATOM 601 O O . ASP A 1 76 ? 26.491 52.486 23.848 1.00 34.80 76 ASP A O 1
ATOM 606 N N . GLU A 1 77 ? 27.165 51.633 21.880 1.00 32.97 77 GLU A N 1
ATOM 607 C CA . GLU A 1 77 ? 28.556 51.568 22.308 1.00 32.40 77 GLU A CA 1
ATOM 608 C C . GLU A 1 77 ? 29.539 52.208 21.344 1.00 31.96 77 GLU A C 1
ATOM 609 O O . GLU A 1 77 ? 29.229 52.478 20.187 1.00 32.12 77 GLU A O 1
ATOM 615 N N . TYR A 1 78 ? 30.737 52.452 21.850 1.00 32.05 78 TYR A N 1
ATOM 616 C CA . TYR A 1 78 ? 31.814 52.995 21.051 1.00 32.63 78 TYR A CA 1
ATOM 617 C C . TYR A 1 78 ? 33.119 52.637 21.755 1.00 32.99 78 TYR A C 1
ATOM 618 O O . TYR A 1 78 ? 33.225 52.745 22.982 1.00 33.28 78 TYR A O 1
ATOM 627 N N . SER A 1 79 ? 34.095 52.171 20.982 1.00 32.43 79 SER A N 1
ATOM 628 C CA . SER A 1 79 ? 35.395 51.798 21.534 1.00 31.66 79 SER A CA 1
ATOM 629 C C . SER A 1 79 ? 36.476 52.678 20.937 1.00 33.02 79 SER A C 1
ATOM 630 O O . SER A 1 79 ? 36.456 52.962 19.738 1.00 34.82 79 SER A O 1
ATOM 633 N N . PHE A 1 80 ? 37.424 53.092 21.770 1.00 31.77 80 PHE A N 1
ATOM 634 C CA . PHE A 1 80 ? 38.508 53.955 21.325 1.00 33.06 80 PHE A CA 1
ATOM 635 C C . PHE A 1 80 ? 39.854 53.290 21.560 1.00 34.65 80 PHE A C 1
ATOM 636 O O . PHE A 1 80 ? 40.166 52.866 22.678 1.00 35.84 80 PHE A O 1
ATOM 644 N N . VAL A 1 81 ? 40.654 53.195 20.501 1.00 35.30 81 VAL A N 1
ATOM 645 C CA . VAL A 1 81 ? 41.959 52.566 20.607 1.00 32.78 81 VAL A CA 1
ATOM 646 C C . VAL A 1 81 ? 43.095 53.584 20.629 1.00 32.61 81 VAL A C 1
ATOM 647 O O . VAL A 1 81 ? 43.245 54.384 19.708 1.00 32.02 81 VAL A O 1
ATOM 651 N N . PHE A 1 82 ? 43.885 53.561 21.699 1.00 32.32 82 PHE A N 1
ATOM 652 C CA . PHE A 1 82 ? 45.018 54.471 21.832 1.00 33.25 82 PHE A CA 1
ATOM 653 C C . PHE A 1 82 ? 46.262 53.737 21.348 1.00 35.04 82 PHE A C 1
ATOM 654 O O . PHE A 1 82 ? 46.450 52.568 21.681 1.00 34.03 82 PHE A O 1
ATOM 662 N N . LYS A 1 83 ? 47.101 54.408 20.555 1.00 36.84 83 LYS A N 1
ATOM 663 C CA . LYS A 1 83 ? 48.319 53.780 20.035 1.00 37.59 83 LYS A CA 1
ATOM 664 C C . LYS A 1 83 ? 49.151 53.262 21.207 1.00 38.25 83 LYS A C 1
ATOM 665 O O . LYS A 1 83 ? 49.134 53.838 22.296 1.00 37.34 83 LYS A O 1
ATOM 671 N N . ARG A 1 84 ? 49.875 52.172 21.001 1.00 39.13 84 ARG A N 1
ATOM 672 C CA . ARG A 1 84 ? 50.629 51.605 22.104 1.00 42.66 84 ARG A CA 1
ATOM 673 C C . ARG A 1 84 ? 51.855 52.335 22.621 1.00 43.15 84 ARG A C 1
ATOM 674 O O . ARG A 1 84 ? 52.322 52.033 23.717 1.00 43.38 84 ARG A O 1
ATOM 682 N N . LYS A 1 85 ? 52.375 53.301 21.875 1.00 43.93 85 LYS A N 1
ATOM 683 C CA . LYS A 1 85 ? 53.542 54.016 22.370 1.00 45.61 85 LYS A CA 1
ATOM 684 C C . LYS A 1 85 ? 53.124 55.241 23.176 1.00 46.10 85 LYS A C 1
ATOM 685 O O . LYS A 1 85 ? 53.973 55.965 23.695 1.00 44.60 85 LYS A O 1
ATOM 691 N N . THR A 1 86 ? 51.818 55.469 23.290 1.00 46.16 86 THR A N 1
ATOM 692 C CA . THR A 1 86 ? 51.330 56.635 24.019 1.00 46.46 86 THR A CA 1
ATOM 693 C C . THR A 1 86 ? 51.788 56.682 25.468 1.00 47.92 86 THR A C 1
ATOM 694 O O . THR A 1 86 ? 51.929 55.652 26.138 1.00 46.13 86 THR A O 1
ATOM 698 N N . ASN A 1 87 ? 52.017 57.903 25.930 1.00 50.22 87 ASN A N 1
ATOM 699 C CA . ASN A 1 87 ? 52.434 58.175 27.295 1.00 54.89 87 ASN A CA 1
ATOM 700 C C . ASN A 1 87 ? 51.640 59.389 27.741 1.00 56.38 87 ASN A C 1
ATOM 701 O O . ASN A 1 87 ? 52.004 60.076 28.695 1.00 56.58 87 ASN A O 1
ATOM 706 N N . TRP A 1 88 ? 50.546 59.626 27.021 1.00 58.30 88 TRP A N 1
ATOM 707 C CA . TRP A 1 88 ? 49.639 60.745 27.243 1.00 60.37 88 TRP A CA 1
ATOM 708 C C . TRP A 1 88 ? 49.475 61.188 28.697 1.00 61.06 88 TRP A C 1
ATOM 709 O O . TRP A 1 88 ? 49.618 62.375 29.010 1.00 63.10 88 TRP A O 1
ATOM 720 N N . PHE A 1 89 ? 49.166 60.250 29.583 1.00 60.12 89 PHE A N 1
ATOM 721 C CA . PHE A 1 89 ? 48.995 60.582 30.995 1.00 59.08 89 PHE A CA 1
ATOM 722 C C . PHE A 1 89 ? 49.711 59.538 31.823 1.00 57.59 89 PHE A C 1
ATOM 723 O O . PHE A 1 89 ? 49.183 59.044 32.818 1.00 57.07 89 PHE A O 1
ATOM 731 N N . LYS A 1 90 ? 50.927 59.207 31.404 1.00 56.10 90 LYS A N 1
ATOM 732 C CA . LYS A 1 90 ? 51.714 58.193 32.085 1.00 52.89 90 LYS A CA 1
ATOM 733 C C . LYS A 1 90 ? 50.946 56.885 31.965 1.00 48.99 90 LYS A C 1
ATOM 734 O O . LYS A 1 90 ? 51.149 55.957 32.745 1.00 47.53 90 LYS A O 1
ATOM 740 N N . ARG A 1 91 ? 50.048 56.834 30.982 1.00 45.35 91 ARG A N 1
ATOM 741 C CA . ARG A 1 91 ? 49.252 55.641 30.713 1.00 43.10 91 ARG A CA 1
ATOM 742 C C . ARG A 1 91 ? 48.364 55.226 31.872 1.00 41.56 91 ARG A C 1
ATOM 743 O O . ARG A 1 91 ? 48.085 54.042 32.056 1.00 40.99 91 ARG A O 1
ATOM 751 N N . ARG A 1 92 ? 47.918 56.200 32.655 1.00 42.10 92 ARG A N 1
ATOM 752 C CA . ARG A 1 92 ? 47.049 55.910 33.791 1.00 41.86 92 ARG A CA 1
ATOM 753 C C . ARG A 1 92 ? 45.632 55.606 33.300 1.00 38.63 92 ARG A C 1
ATOM 754 O O . ARG A 1 92 ? 45.008 56.421 32.622 1.00 35.99 92 ARG A O 1
ATOM 762 N N . ALA A 1 93 ? 45.144 54.423 33.649 1.00 35.81 93 ALA A N 1
ATOM 763 C CA . ALA A 1 93 ? 43.820 53.967 33.249 1.00 36.33 93 ALA A CA 1
ATOM 764 C C . ALA A 1 93 ? 42.712 54.979 33.535 1.00 37.36 93 ALA A C 1
ATOM 765 O O . ALA A 1 93 ? 41.857 55.228 32.691 1.00 35.62 93 ALA A O 1
ATOM 767 N N . SER A 1 94 ? 42.726 55.553 34.731 1.00 37.12 94 SER A N 1
ATOM 768 C CA . SER A 1 94 ? 41.711 56.519 35.124 1.00 37.87 94 SER A CA 1
ATOM 769 C C . SER A 1 94 ? 41.644 57.715 34.170 1.00 37.55 94 SER A C 1
ATOM 770 O O . SER A 1 94 ? 40.560 58.207 33.839 1.00 37.67 94 SER A O 1
ATOM 773 N N . LYS A 1 95 ? 42.799 58.187 33.723 1.00 35.78 95 LYS A N 1
ATOM 774 C CA . LYS A 1 95 ? 42.817 59.321 32.820 1.00 37.37 95 LYS A CA 1
ATOM 775 C C . LYS A 1 95 ? 42.174 58.988 31.478 1.00 38.91 95 LYS A C 1
ATOM 776 O O . LYS A 1 95 ? 41.381 59.785 30.964 1.00 37.37 95 LYS A O 1
ATOM 782 N N . PHE A 1 96 ? 42.508 57.821 30.914 1.00 37.66 96 PHE A N 1
ATOM 783 C CA . PHE A 1 96 ? 41.930 57.402 29.637 1.00 37.74 96 PHE A CA 1
ATOM 784 C C . PHE A 1 96 ? 40.409 57.347 29.790 1.00 37.07 96 PHE A C 1
ATOM 785 O O . PHE A 1 96 ? 39.660 57.934 29.004 1.00 36.60 96 PHE A O 1
ATOM 793 N N . MET A 1 97 ? 39.974 56.621 30.812 1.00 35.01 97 MET A N 1
ATOM 794 C CA . MET A 1 97 ? 38.563 56.441 31.135 1.00 35.17 97 MET A CA 1
ATOM 795 C C . MET A 1 97 ? 37.734 57.717 31.278 1.00 33.55 97 MET A C 1
ATOM 796 O O . MET A 1 97 ? 36.734 57.895 30.586 1.00 32.01 97 MET A O 1
ATOM 801 N N . THR A 1 98 ? 38.137 58.589 32.200 1.00 32.18 98 THR A N 1
ATOM 802 C CA . THR A 1 98 ? 37.378 59.806 32.453 1.00 32.72 98 THR A CA 1
ATOM 803 C C . THR A 1 98 ? 37.432 60.834 31.340 1.00 32.77 98 THR A C 1
ATOM 804 O O . THR A 1 98 ? 36.418 61.472 31.045 1.00 32.27 98 THR A O 1
ATOM 808 N N . HIS A 1 99 ? 38.585 60.996 30.698 1.00 32.83 99 HIS A N 1
ATOM 809 C CA . HIS A 1 99 ? 38.644 61.972 29.625 1.00 33.59 99 HIS A CA 1
ATOM 810 C C . HIS A 1 99 ? 37.772 61.529 28.462 1.00 33.58 99 HIS A C 1
ATOM 811 O O . HIS A 1 99 ? 37.092 62.352 27.847 1.00 33.60 99 HIS A O 1
ATOM 818 N N . VAL A 1 100 ? 37.764 60.228 28.176 1.00 32.66 100 VAL A N 1
ATOM 819 C CA . VAL A 1 100 ? 36.930 59.701 27.099 1.00 30.52 100 VAL A CA 1
ATOM 820 C C . VAL A 1 100 ? 35.454 59.789 27.497 1.00 30.62 100 VAL A C 1
ATOM 821 O O . VAL A 1 100 ? 34.632 60.331 26.758 1.00 32.09 100 VAL A O 1
ATOM 825 N N . ALA A 1 101 ? 35.117 59.264 28.669 1.00 27.68 101 ALA A N 1
ATOM 826 C CA . ALA A 1 101 ? 33.734 59.285 29.120 1.00 28.68 101 ALA A CA 1
ATOM 827 C C . ALA A 1 101 ? 33.117 60.688 29.234 1.00 29.96 101 ALA A C 1
ATOM 828 O O . ALA A 1 101 ? 31.998 60.919 28.780 1.00 30.61 101 ALA A O 1
ATOM 830 N N . SER A 1 102 ? 33.834 61.623 29.845 1.00 30.02 102 SER A N 1
ATOM 831 C CA . SER A 1 102 ? 33.305 62.973 30.011 1.00 31.25 102 SER A CA 1
ATOM 832 C C . SER A 1 102 ? 33.152 63.710 28.679 1.00 31.14 102 SER A C 1
ATOM 833 O O . SER A 1 102 ? 32.088 64.261 28.392 1.00 29.40 102 SER A O 1
ATOM 836 N N . GLN A 1 103 ? 34.206 63.717 27.865 1.00 31.27 103 GLN A N 1
ATOM 837 C CA . GLN A 1 103 ? 34.152 64.405 26.572 1.00 31.87 103 GLN A CA 1
ATOM 838 C C . GLN A 1 103 ? 33.041 63.844 25.679 1.00 32.17 103 GLN A C 1
ATOM 839 O O . GLN A 1 103 ? 32.434 64.567 24.889 1.00 32.69 103 GLN A O 1
ATOM 845 N N . PHE A 1 104 ? 32.774 62.551 25.816 1.00 32.92 104 PHE A N 1
ATOM 846 C CA . PHE A 1 104 ? 31.752 61.899 25.009 1.00 32.35 104 PHE A CA 1
ATOM 847 C C . PHE A 1 104 ? 30.378 62.348 25.477 1.00 33.51 104 PHE A C 1
ATOM 848 O O . PHE A 1 104 ? 29.518 62.702 24.660 1.00 32.56 104 PHE A O 1
ATOM 856 N N . ALA A 1 105 ? 30.179 62.332 26.797 1.00 33.06 105 ALA A N 1
ATOM 857 C CA . ALA A 1 105 ? 28.896 62.713 27.384 1.00 32.82 105 ALA A CA 1
ATOM 858 C C . ALA A 1 105 ? 28.502 64.173 27.136 1.00 32.06 105 ALA A C 1
ATOM 859 O O . ALA A 1 105 ? 27.344 64.466 26.823 1.00 30.49 105 ALA A O 1
ATOM 861 N N . SER A 1 106 ? 29.455 65.086 27.274 1.00 31.05 106 SER A N 1
ATOM 862 C CA . SER A 1 106 ? 29.153 66.494 27.054 1.00 31.59 106 SER A CA 1
ATOM 863 C C . SER A 1 106 ? 28.762 66.696 25.581 1.00 33.61 106 SER A C 1
ATOM 864 O O . SER A 1 106 ? 27.804 67.417 25.276 1.00 33.97 106 SER A O 1
ATOM 867 N N . SER A 1 107 ? 29.487 66.036 24.681 1.00 33.12 107 SER A N 1
ATOM 868 C CA . SER A 1 107 ? 29.212 66.122 23.248 1.00 34.57 107 SER A CA 1
ATOM 869 C C . SER A 1 107 ? 27.843 65.548 22.898 1.00 35.23 107 SER A C 1
ATOM 870 O O . SER A 1 107 ? 27.151 66.043 22.004 1.00 36.56 107 SER A O 1
ATOM 873 N N . TYR A 1 108 ? 27.456 64.489 23.594 1.00 34.52 108 TYR A N 1
ATOM 874 C CA . TYR A 1 108 ? 26.187 63.847 23.308 1.00 35.21 108 TYR A CA 1
ATOM 875 C C . TYR A 1 108 ? 25.047 64.854 23.473 1.00 37.02 108 TYR A C 1
ATOM 876 O O . TYR A 1 108 ? 24.130 64.908 22.653 1.00 35.42 108 TYR A O 1
ATOM 885 N N . VAL A 1 109 ? 25.114 65.653 24.534 1.00 37.63 109 VAL A N 1
ATOM 886 C CA . VAL A 1 109 ? 24.088 66.651 24.801 1.00 36.48 109 VAL A CA 1
ATOM 887 C C . VAL A 1 109 ? 24.243 67.859 23.898 1.00 38.30 109 VAL A C 1
ATOM 888 O O . VAL A 1 109 ? 23.255 68.362 23.360 1.00 38.74 109 VAL A O 1
ATOM 892 N N . PHE A 1 110 ? 25.485 68.304 23.719 1.00 39.08 110 PHE A N 1
ATOM 893 C CA . PHE A 1 110 ? 25.802 69.470 22.890 1.00 39.47 110 PHE A CA 1
ATOM 894 C C . PHE A 1 110 ? 25.341 69.347 21.438 1.00 40.57 110 PHE A C 1
ATOM 895 O O . PHE A 1 110 ? 24.773 70.285 20.893 1.00 41.33 110 PHE A O 1
ATOM 903 N N . TYR A 1 111 ? 25.591 68.199 20.812 1.00 39.96 111 TYR A N 1
ATOM 904 C CA . TYR A 1 111 ? 25.216 68.001 19.413 1.00 39.82 111 TYR A CA 1
ATOM 905 C C . TYR A 1 111 ? 23.883 67.298 19.214 1.00 39.93 111 TYR A C 1
ATOM 906 O O . TYR A 1 111 ? 23.514 66.981 18.086 1.00 40.17 111 TYR A O 1
ATOM 915 N N . TRP A 1 112 ? 23.159 67.062 20.300 1.00 40.25 112 TRP A N 1
ATOM 916 C CA . TRP A 1 112 ? 21.870 66.391 20.216 1.00 42.36 112 TRP A CA 1
ATOM 917 C C . TRP A 1 112 ? 20.905 66.964 19.173 1.00 44.93 112 TRP A C 1
ATOM 918 O O . TRP A 1 112 ? 20.342 66.209 18.373 1.00 45.96 112 TRP A O 1
ATOM 929 N N . ARG A 1 113 ? 20.708 68.281 19.182 1.00 46.48 113 ARG A N 1
ATOM 930 C CA . ARG A 1 113 ? 19.787 68.925 18.245 1.00 49.03 113 ARG A CA 1
ATOM 931 C C . ARG A 1 113 ? 20.153 68.771 16.781 1.00 47.74 113 ARG A C 1
ATOM 932 O O . ARG A 1 113 ? 19.273 68.831 15.921 1.00 47.42 113 ARG A O 1
ATOM 940 N N . ASP A 1 114 ? 21.439 68.572 16.493 1.00 46.31 114 ASP A N 1
ATOM 941 C CA . ASP A 1 114 ? 21.883 68.384 15.114 1.00 45.14 114 ASP A CA 1
ATOM 942 C C . ASP A 1 114 ? 21.361 67.071 14.522 1.00 44.62 114 ASP A C 1
ATOM 943 O O . ASP A 1 114 ? 21.352 66.892 13.308 1.00 45.48 114 ASP A O 1
ATOM 948 N N . TYR A 1 115 ? 20.918 66.154 15.372 1.00 43.88 115 TYR A N 1
ATOM 949 C CA . TYR A 1 115 ? 20.424 64.873 14.888 1.00 44.99 115 TYR A CA 1
ATOM 950 C C . TYR A 1 115 ? 18.974 64.623 15.263 1.00 46.24 115 TYR A C 1
ATOM 951 O O . TYR A 1 115 ? 18.272 63.883 14.582 1.00 47.42 115 TYR A O 1
ATOM 960 N N . PHE A 1 116 ? 18.527 65.239 16.349 1.00 49.32 116 PHE A N 1
ATOM 961 C CA . PHE A 1 116 ? 17.144 65.093 16.807 1.00 53.29 116 PHE A CA 1
ATOM 962 C C . PHE A 1 116 ? 16.507 66.482 16.787 1.00 56.51 116 PHE A C 1
ATOM 963 O O . PHE A 1 116 ? 16.095 67.010 17.823 1.00 57.76 116 PHE A O 1
ATOM 971 N N . GLU A 1 117 ? 16.435 67.071 15.600 1.00 59.82 117 GLU A N 1
ATOM 972 C CA . GLU A 1 117 ? 15.884 68.410 15.441 1.00 63.71 117 GLU A CA 1
ATOM 973 C C . GLU A 1 117 ? 14.517 68.645 16.079 1.00 63.88 117 GLU A C 1
ATOM 974 O O . GLU A 1 117 ? 14.242 69.738 16.573 1.00 65.14 117 GLU A O 1
ATOM 980 N N . ASP A 1 118 ? 13.668 67.623 16.084 1.00 64.29 118 ASP A N 1
ATOM 981 C CA . ASP A 1 118 ? 12.337 67.757 16.664 1.00 64.13 118 ASP A CA 1
ATOM 982 C C . ASP A 1 118 ? 12.207 67.117 18.033 1.00 62.85 118 ASP A C 1
ATOM 983 O O . ASP A 1 118 ? 11.602 67.690 18.939 1.00 63.96 118 ASP A O 1
ATOM 988 N N . GLN A 1 119 ? 12.771 65.924 18.183 1.00 60.50 119 GLN A N 1
ATOM 989 C CA . GLN A 1 119 ? 12.713 65.213 19.449 1.00 56.59 119 GLN A CA 1
ATOM 990 C C . GLN A 1 119 ? 13.538 65.939 20.503 1.00 55.27 119 GLN A C 1
ATOM 991 O O . GLN A 1 119 ? 14.739 66.151 20.334 1.00 55.89 119 GLN A O 1
ATOM 997 N N . PRO A 1 120 ? 12.898 66.343 21.607 1.00 53.40 120 PRO A N 1
ATOM 998 C CA . PRO A 1 120 ? 13.617 67.044 22.674 1.00 51.51 120 PRO A CA 1
ATOM 999 C C . PRO A 1 120 ? 14.351 66.088 23.625 1.00 48.90 120 PRO A C 1
ATOM 1000 O O . PRO A 1 120 ? 13.865 64.991 23.921 1.00 47.83 120 PRO A O 1
ATOM 1004 N N . LEU A 1 121 ? 15.522 66.507 24.094 1.00 45.33 121 LEU A N 1
ATOM 1005 C CA . LEU A 1 121 ? 16.291 65.706 25.036 1.00 42.24 121 LEU A CA 1
ATOM 1006 C C . LEU A 1 121 ? 15.630 65.862 26.408 1.00 41.73 121 LEU A C 1
ATOM 1007 O O . LEU A 1 121 ? 15.623 66.955 26.980 1.00 41.47 121 LEU A O 1
ATOM 1012 N N . LEU A 1 122 ? 15.077 64.769 26.930 1.00 41.94 122 LEU A N 1
ATOM 1013 C CA . LEU A 1 122 ? 14.370 64.795 28.213 1.00 42.27 122 LEU A CA 1
ATOM 1014 C C . LEU A 1 122 ? 15.232 64.864 29.474 1.00 42.41 122 LEU A C 1
ATOM 1015 O O . LEU A 1 122 ? 14.772 65.359 30.507 1.00 41.74 122 LEU A O 1
ATOM 1020 N N . TYR A 1 123 ? 16.462 64.358 29.399 1.00 40.72 123 TYR A N 1
ATOM 1021 C CA . TYR A 1 123 ? 17.374 64.386 30.541 1.00 40.22 123 TYR A CA 1
ATOM 1022 C C . TYR A 1 123 ? 18.778 63.992 30.105 1.00 38.40 123 TYR A C 1
ATOM 1023 O O . TYR A 1 123 ? 18.938 63.230 29.154 1.00 39.77 123 TYR A O 1
ATOM 1032 N N . PRO A 1 124 ? 19.812 64.514 30.788 1.00 36.42 124 PRO A N 1
ATOM 1033 C CA . PRO A 1 124 ? 21.214 64.206 30.462 1.00 36.97 124 PRO A CA 1
ATOM 1034 C C . PRO A 1 124 ? 21.527 62.748 30.809 1.00 35.78 124 PRO A C 1
ATOM 1035 O O . PRO A 1 124 ? 21.390 62.330 31.955 1.00 37.79 124 PRO A O 1
ATOM 1039 N N . PRO A 1 125 ? 21.954 61.957 29.817 1.00 35.67 125 PRO A N 1
ATOM 1040 C CA . PRO A 1 125 ? 22.268 60.543 30.041 1.00 34.91 125 PRO A CA 1
ATOM 1041 C C . PRO A 1 125 ? 23.652 60.280 30.619 1.00 35.07 125 PRO A C 1
ATOM 1042 O O . PRO A 1 125 ? 24.527 61.157 30.619 1.00 34.33 125 PRO A O 1
ATOM 1046 N N . GLY A 1 126 ? 23.832 59.062 31.115 1.00 33.10 126 GLY A N 1
ATOM 1047 C CA . GLY A 1 126 ? 25.112 58.665 31.663 1.00 35.07 126 GLY A CA 1
ATOM 1048 C C . GLY A 1 126 ? 25.700 57.558 30.799 1.00 35.99 126 GLY A C 1
ATOM 1049 O O . GLY A 1 126 ? 24.989 56.933 30.009 1.00 35.96 126 GLY A O 1
ATOM 1050 N N . PHE A 1 127 ? 26.994 57.306 30.948 1.00 36.03 127 PHE A N 1
ATOM 1051 C CA . PHE A 1 127 ? 27.657 56.271 30.171 1.00 38.87 127 PHE A CA 1
ATOM 1052 C C . PHE A 1 127 ? 28.537 55.368 31.020 1.00 41.71 127 PHE A C 1
ATOM 1053 O O . PHE A 1 127 ? 29.237 55.820 31.929 1.00 42.59 127 PHE A O 1
ATOM 1061 N N . ASP A 1 128 ? 28.500 54.083 30.702 1.00 44.11 128 ASP A N 1
ATOM 1062 C CA . ASP A 1 128 ? 29.311 53.091 31.385 1.00 46.05 128 ASP A CA 1
ATOM 1063 C C . ASP A 1 128 ? 30.661 53.050 30.642 1.00 45.51 128 ASP A C 1
ATOM 1064 O O . ASP A 1 128 ? 30.700 53.170 29.416 1.00 44.61 128 ASP A O 1
ATOM 1069 N N . GLY A 1 129 ? 31.760 52.893 31.373 1.00 45.06 129 GLY A N 1
ATOM 1070 C CA . GLY A 1 129 ? 33.063 52.858 30.731 1.00 45.05 129 GLY A CA 1
ATOM 1071 C C . GLY A 1 129 ? 34.043 51.865 31.337 1.00 46.21 129 GLY A C 1
ATOM 1072 O O . GLY A 1 129 ? 33.927 51.490 32.511 1.00 47.67 129 GLY A O 1
ATOM 1073 N N . ARG A 1 130 ? 35.009 51.427 30.533 1.00 44.22 130 ARG A N 1
ATOM 1074 C CA . ARG A 1 130 ? 36.015 50.484 31.008 1.00 42.59 130 ARG A CA 1
ATOM 1075 C C . ARG A 1 130 ? 37.298 50.572 30.174 1.00 39.88 130 ARG A C 1
ATOM 1076 O O . ARG A 1 130 ? 37.286 51.050 29.040 1.00 38.76 130 ARG A O 1
ATOM 1084 N N . VAL A 1 131 ? 38.403 50.115 30.749 1.00 36.62 131 VAL A N 1
ATOM 1085 C CA . VAL A 1 131 ? 39.686 50.133 30.062 1.00 35.87 131 VAL A CA 1
ATOM 1086 C C . VAL A 1 131 ? 40.224 48.709 29.967 1.00 34.93 131 VAL A C 1
ATOM 1087 O O . VAL A 1 131 ? 40.139 47.945 30.927 1.00 35.84 131 VAL A O 1
ATOM 1091 N N . VAL A 1 132 ? 40.747 48.346 28.801 1.00 32.00 132 VAL A N 1
ATOM 1092 C CA . VAL A 1 132 ? 41.317 47.016 28.608 1.00 30.61 132 VAL A CA 1
ATOM 1093 C C . VAL A 1 132 ? 42.616 47.142 27.827 1.00 31.35 132 VAL A C 1
ATOM 1094 O O . VAL A 1 132 ? 42.726 47.932 26.882 1.00 29.12 132 VAL A O 1
ATOM 1098 N N . VAL A 1 133 ? 43.607 46.364 28.241 1.00 30.80 133 VAL A N 1
ATOM 1099 C CA . VAL A 1 133 ? 44.906 46.374 27.605 1.00 30.78 133 VAL A CA 1
ATOM 1100 C C . VAL A 1 133 ? 45.091 45.097 26.788 1.00 31.34 133 VAL A C 1
ATOM 1101 O O . VAL A 1 133 ? 44.979 43.986 27.313 1.00 32.24 133 VAL A O 1
ATOM 1105 N N . TYR A 1 134 ? 45.357 45.258 25.498 1.00 30.52 134 TYR A N 1
ATOM 1106 C CA . TYR A 1 134 ? 45.569 44.116 24.622 1.00 31.78 134 TYR A CA 1
ATOM 1107 C C . TYR A 1 134 ? 47.045 44.083 24.234 1.00 33.36 134 TYR A C 1
ATOM 1108 O O . TYR A 1 134 ? 47.566 45.017 23.622 1.00 32.82 134 TYR A O 1
ATOM 1117 N N . PRO A 1 135 ? 47.733 42.987 24.590 1.00 33.50 135 PRO A N 1
ATOM 1118 C CA . PRO A 1 135 ? 49.151 42.703 24.360 1.00 34.88 135 PRO A CA 1
ATOM 1119 C C . PRO A 1 135 ? 49.660 42.592 22.924 1.00 36.18 135 PRO A C 1
ATOM 1120 O O . PRO A 1 135 ? 50.870 42.627 22.695 1.00 38.25 135 PRO A O 1
ATOM 1124 N N . SER A 1 136 ? 48.772 42.447 21.953 1.00 35.80 136 SER A N 1
ATOM 1125 C CA . SER A 1 136 ? 49.248 42.316 20.578 1.00 36.19 136 SER A CA 1
ATOM 1126 C C . SER A 1 136 ? 48.287 42.827 19.522 1.00 34.95 136 SER A C 1
ATOM 1127 O O . SER A 1 136 ? 47.120 43.101 19.793 1.00 32.71 136 SER A O 1
ATOM 1130 N N . ASN A 1 137 ? 48.807 42.944 18.308 1.00 34.60 137 ASN A N 1
ATOM 1131 C CA . ASN A 1 137 ? 48.023 43.391 17.173 1.00 34.14 137 ASN A CA 1
ATOM 1132 C C . ASN A 1 137 ? 46.885 42.424 16.907 1.00 33.17 137 ASN A C 1
ATOM 1133 O O . ASN A 1 137 ? 45.767 42.842 16.612 1.00 33.16 137 ASN A O 1
ATOM 1138 N N . GLN A 1 138 ? 47.166 41.131 17.024 1.00 32.00 138 GLN A N 1
ATOM 1139 C CA . GLN A 1 138 ? 46.142 40.126 16.780 1.00 33.35 138 GLN A CA 1
ATOM 1140 C C . GLN A 1 138 ? 45.038 40.190 17.828 1.00 33.35 138 GLN A C 1
ATOM 1141 O O . GLN A 1 138 ? 43.859 40.092 17.491 1.00 34.65 138 GLN A O 1
ATOM 1147 N N . THR A 1 139 ? 45.405 40.356 19.095 1.00 32.95 139 THR A N 1
ATOM 1148 C CA . THR A 1 139 ? 44.385 40.444 20.128 1.00 33.81 139 THR A CA 1
ATOM 1149 C C . THR A 1 139 ? 43.530 41.697 19.921 1.00 32.30 139 THR A C 1
ATOM 1150 O O . THR A 1 139 ? 42.318 41.651 20.091 1.00 32.18 139 THR A O 1
ATOM 1154 N N . LEU A 1 140 ? 44.148 42.810 19.535 1.00 31.78 140 LEU A N 1
ATOM 1155 C CA . LEU A 1 140 ? 43.377 44.032 19.299 1.00 33.55 140 LEU A CA 1
ATOM 1156 C C . LEU A 1 140 ? 42.390 43.819 18.150 1.00 32.96 140 LEU A C 1
ATOM 1157 O O . LEU A 1 140 ? 41.221 44.186 18.253 1.00 32.86 140 LEU A O 1
ATOM 1162 N N . LYS A 1 141 ? 42.868 43.229 17.056 1.00 34.23 141 LYS A N 1
ATOM 1163 C CA . LYS A 1 141 ? 42.020 42.958 15.893 1.00 35.11 141 LYS A CA 1
ATOM 1164 C C . LYS A 1 141 ? 40.875 42.037 16.270 1.00 33.07 141 LYS A C 1
ATOM 1165 O O . LYS A 1 141 ? 39.737 42.258 15.867 1.00 33.50 141 LYS A O 1
ATOM 1171 N N . ASP A 1 142 ? 41.185 40.998 17.036 1.00 31.53 142 ASP A N 1
ATOM 1172 C CA . ASP A 1 142 ? 40.168 40.061 17.470 1.00 31.32 142 ASP A CA 1
ATOM 1173 C C . ASP A 1 142 ? 39.135 40.759 18.344 1.00 31.71 142 ASP A C 1
ATOM 1174 O O . ASP A 1 142 ? 37.966 40.369 18.359 1.00 32.13 142 ASP A O 1
ATOM 1179 N N . TYR A 1 143 ? 39.562 41.794 19.068 1.00 29.79 143 TYR A N 1
ATOM 1180 C CA . TYR A 1 143 ? 38.638 42.533 19.914 1.00 29.64 143 TYR A CA 1
ATOM 1181 C C . TYR A 1 143 ? 37.661 43.296 19.021 1.00 29.22 143 TYR A C 1
ATOM 1182 O O . TYR A 1 143 ? 36.452 43.289 19.258 1.00 30.34 143 TYR A O 1
ATOM 1191 N N . LEU A 1 144 ? 38.193 43.959 17.998 1.00 28.50 144 LEU A N 1
ATOM 1192 C CA . LEU A 1 144 ? 37.365 44.733 17.088 1.00 28.67 144 LEU A CA 1
ATOM 1193 C C . LEU A 1 144 ? 36.431 43.812 16.311 1.00 29.58 144 LEU A C 1
ATOM 1194 O O . LEU A 1 144 ? 35.271 44.146 16.063 1.00 29.47 144 LEU A O 1
ATOM 1199 N N . SER A 1 145 ? 36.928 42.636 15.951 1.00 30.94 145 SER A N 1
ATOM 1200 C CA . SER A 1 145 ? 36.113 41.679 15.225 1.00 32.63 145 SER A CA 1
ATOM 1201 C C . SER A 1 145 ? 35.008 41.203 16.150 1.00 33.31 145 SER A C 1
ATOM 1202 O O . SER A 1 145 ? 33.870 40.998 15.724 1.00 33.35 145 SER A O 1
ATOM 1205 N N . TRP A 1 146 ? 35.347 41.033 17.423 1.00 33.09 146 TRP A N 1
ATOM 1206 C CA . TRP A 1 146 ? 34.367 40.595 18.409 1.00 32.83 146 TRP A CA 1
ATOM 1207 C C . TRP A 1 146 ? 33.219 41.608 18.469 1.00 31.97 146 TRP A C 1
ATOM 1208 O O . TRP A 1 146 ? 32.054 41.227 18.513 1.00 31.97 146 TRP A O 1
ATOM 1219 N N . ARG A 1 147 ? 33.542 42.897 18.445 1.00 31.70 147 ARG A N 1
ATOM 1220 C CA . ARG A 1 147 ? 32.496 43.909 18.512 1.00 33.59 147 ARG A CA 1
ATOM 1221 C C . ARG A 1 147 ? 31.702 44.006 17.209 1.00 34.06 147 ARG A C 1
ATOM 1222 O O . ARG A 1 147 ? 30.481 44.190 17.239 1.00 33.55 147 ARG A O 1
ATOM 1230 N N . GLN A 1 148 ? 32.380 43.881 16.068 1.00 33.38 148 GLN A N 1
ATOM 1231 C CA . GLN A 1 148 ? 31.669 43.950 14.798 1.00 33.68 148 GLN A CA 1
ATOM 1232 C C . GLN A 1 148 ? 30.768 42.728 14.631 1.00 32.83 148 GLN A C 1
ATOM 1233 O O . GLN A 1 148 ? 29.639 42.838 14.156 1.00 33.97 148 GLN A O 1
ATOM 1239 N N . ALA A 1 149 ? 31.262 41.564 15.030 1.00 32.43 149 ALA A N 1
ATOM 1240 C CA . ALA A 1 149 ? 30.472 40.346 14.924 1.00 33.51 149 ALA A CA 1
ATOM 1241 C C . ALA A 1 149 ? 29.235 40.497 15.801 1.00 33.99 149 ALA A C 1
ATOM 1242 O O . ALA A 1 149 ? 28.149 40.016 15.455 1.00 35.13 149 ALA A O 1
ATOM 1244 N N . ASP A 1 150 ? 29.410 41.166 16.939 1.00 31.96 150 ASP A N 1
ATOM 1245 C CA . ASP A 1 150 ? 28.310 41.401 17.867 1.00 32.52 150 ASP A CA 1
ATOM 1246 C C . ASP A 1 150 ? 27.254 42.261 17.170 1.00 32.90 150 ASP A C 1
ATOM 1247 O O . ASP A 1 150 ? 26.051 42.038 17.310 1.00 30.55 150 ASP A O 1
ATOM 1252 N N . CYS A 1 151 ? 27.717 43.256 16.424 1.00 34.27 151 CYS A N 1
ATOM 1253 C CA . CYS A 1 151 ? 26.813 44.134 15.696 1.00 36.04 151 CYS A CA 1
ATOM 1254 C C . CYS A 1 151 ? 25.986 43.291 14.711 1.00 37.84 151 CYS A C 1
ATOM 1255 O O . CYS A 1 151 ? 24.761 43.426 14.633 1.00 38.06 151 CYS A O 1
ATOM 1258 N N . HIS A 1 152 ? 26.662 42.412 13.972 1.00 38.21 152 HIS A N 1
ATOM 1259 C CA . HIS A 1 152 ? 25.998 41.545 12.999 1.00 39.62 152 HIS A CA 1
ATOM 1260 C C . HIS A 1 152 ? 24.943 40.653 13.655 1.00 38.42 152 HIS A C 1
ATOM 1261 O O . HIS A 1 152 ? 23.787 40.616 13.229 1.00 37.92 152 HIS A O 1
ATOM 1268 N N . ILE A 1 153 ? 25.342 39.936 14.698 1.00 37.49 153 ILE A N 1
ATOM 1269 C CA . ILE A 1 153 ? 24.430 39.039 15.399 1.00 37.20 153 ILE A CA 1
ATOM 1270 C C . ILE A 1 153 ? 23.182 39.748 15.911 1.00 37.14 153 ILE A C 1
ATOM 1271 O O . ILE A 1 153 ? 22.064 39.255 15.734 1.00 36.35 153 ILE A O 1
ATOM 1276 N N . ASN A 1 154 ? 23.370 40.899 16.547 1.00 36.09 154 ASN A N 1
ATOM 1277 C CA . ASN A 1 154 ? 22.240 41.647 17.086 1.00 36.30 154 ASN A CA 1
ATOM 1278 C C . ASN A 1 154 ? 21.367 42.294 16.006 1.00 35.46 154 ASN A C 1
ATOM 1279 O O . ASN A 1 154 ? 20.143 42.274 16.108 1.00 34.02 154 ASN A O 1
ATOM 1284 N N . ASN A 1 155 ? 21.978 42.859 14.970 1.00 34.09 155 ASN A N 1
ATOM 1285 C CA . ASN A 1 155 ? 21.175 43.488 13.933 1.00 35.28 155 ASN A CA 1
ATOM 1286 C C . ASN A 1 155 ? 20.307 42.468 13.215 1.00 35.77 155 ASN A C 1
ATOM 1287 O O . ASN A 1 155 ? 19.150 42.744 12.896 1.00 35.96 155 ASN A O 1
ATOM 1292 N N . LEU A 1 156 ? 20.857 41.287 12.955 1.00 36.11 156 LEU A N 1
ATOM 1293 C CA . LEU A 1 156 ? 20.079 40.264 12.280 1.00 36.15 156 LEU A CA 1
ATOM 1294 C C . LEU A 1 156 ? 18.913 39.872 13.187 1.00 36.81 156 LEU A C 1
ATOM 1295 O O . LEU A 1 156 ? 17.758 39.862 12.755 1.00 35.44 156 LEU A O 1
ATOM 1300 N N . TYR A 1 157 ? 19.212 39.570 14.449 1.00 36.45 157 TYR A N 1
ATOM 1301 C CA . TYR A 1 157 ? 18.167 39.187 15.394 1.00 37.76 157 TYR A CA 1
ATOM 1302 C C . TYR A 1 157 ? 17.099 40.278 15.552 1.00 37.86 157 TYR A C 1
ATOM 1303 O O . TYR A 1 157 ? 15.902 40.003 15.490 1.00 35.41 157 TYR A O 1
ATOM 1312 N N . ASN A 1 158 ? 17.543 41.512 15.766 1.00 37.20 158 ASN A N 1
ATOM 1313 C CA . ASN A 1 158 ? 16.628 42.628 15.952 1.00 39.19 158 ASN A CA 1
ATOM 1314 C C . ASN A 1 158 ? 15.811 42.989 14.726 1.00 39.62 158 ASN A C 1
ATOM 1315 O O . ASN A 1 158 ? 14.659 43.411 14.857 1.00 39.71 158 ASN A O 1
ATOM 1320 N N . THR A 1 159 ? 16.389 42.834 13.539 1.00 39.21 159 THR A N 1
ATOM 1321 C CA . THR A 1 159 ? 15.651 43.160 12.329 1.00 40.51 159 THR A CA 1
ATOM 1322 C C . THR A 1 159 ? 14.459 42.209 12.151 1.00 41.65 159 THR A C 1
ATOM 1323 O O . THR A 1 159 ? 13.328 42.652 11.929 1.00 40.29 159 THR A O 1
ATOM 1327 N N . VAL A 1 160 ? 14.697 40.907 12.260 1.00 41.73 160 VAL A N 1
ATOM 1328 C CA . VAL A 1 160 ? 13.600 39.960 12.107 1.00 44.08 160 VAL A CA 1
ATOM 1329 C C . VAL A 1 160 ? 12.645 40.088 13.302 1.00 45.36 160 VAL A C 1
ATOM 1330 O O . VAL A 1 160 ? 11.421 40.048 13.14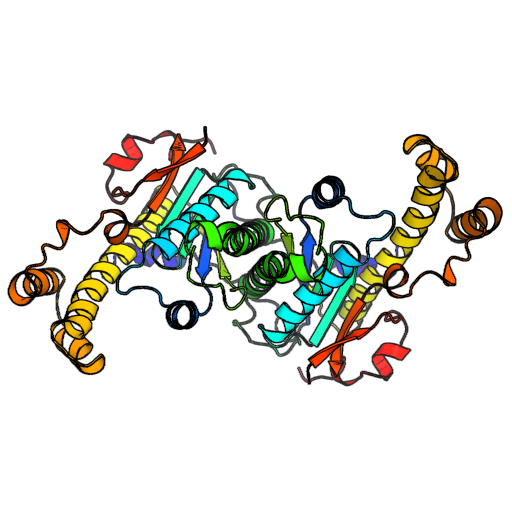7 1.00 44.66 160 VAL A O 1
ATOM 1334 N N . PHE A 1 161 ? 13.211 40.269 14.489 1.00 45.56 161 PHE A N 1
ATOM 1335 C CA . PHE A 1 161 ? 12.417 40.423 15.707 1.00 46.80 161 PHE A CA 1
ATOM 1336 C C . PHE A 1 161 ? 11.392 41.562 15.599 1.00 47.18 161 PHE A C 1
ATOM 1337 O O . PHE A 1 161 ? 10.201 41.365 15.850 1.00 46.87 161 PHE A O 1
ATOM 1345 N N . TRP A 1 162 ? 11.860 42.754 15.235 1.00 46.91 162 TRP A N 1
ATOM 1346 C CA . TRP A 1 162 ? 10.971 43.902 15.115 1.00 48.41 162 TRP A CA 1
ATOM 1347 C C . TRP A 1 162 ? 10.037 43.840 13.918 1.00 48.58 162 TRP A C 1
ATOM 1348 O O . TRP A 1 162 ? 9.006 44.516 13.904 1.00 48.53 162 TRP A O 1
ATOM 1359 N N . ALA A 1 163 ? 10.398 43.038 12.918 1.00 48.34 163 ALA A N 1
ATOM 1360 C CA . ALA A 1 163 ? 9.553 42.869 11.740 1.00 47.93 163 ALA A CA 1
ATOM 1361 C C . ALA A 1 163 ? 8.353 42.022 12.176 1.00 48.18 163 ALA A C 1
ATOM 1362 O O . ALA A 1 163 ? 7.211 42.323 11.837 1.00 48.14 163 ALA A O 1
ATOM 1364 N N . LEU A 1 164 ? 8.620 40.974 12.951 1.00 49.36 164 LEU A N 1
ATOM 1365 C CA . LEU A 1 164 ? 7.559 40.094 13.432 1.00 51.21 164 LEU A CA 1
ATOM 1366 C C . LEU A 1 164 ? 6.540 40.865 14.258 1.00 53.12 164 LEU A C 1
ATOM 1367 O O . LEU A 1 164 ? 5.345 40.576 14.217 1.00 52.91 164 LEU A O 1
ATOM 1372 N N . ILE A 1 165 ? 7.020 41.854 15.002 1.00 54.83 165 ILE A N 1
ATOM 1373 C CA . ILE A 1 165 ? 6.151 42.663 15.839 1.00 56.20 165 ILE A CA 1
ATOM 1374 C C . ILE A 1 165 ? 5.468 43.776 15.053 1.00 57.33 165 ILE A C 1
ATOM 1375 O O . ILE A 1 165 ? 4.246 43.817 14.937 1.00 58.89 165 ILE A O 1
ATOM 1380 N N . GLN A 1 166 ? 6.272 44.678 14.508 1.00 58.04 166 GLN A N 1
ATOM 1381 C CA . GLN A 1 166 ? 5.755 45.822 13.774 1.00 58.91 166 GLN A CA 1
ATOM 1382 C C . GLN A 1 166 ? 5.047 45.518 12.456 1.00 59.84 166 GLN A C 1
ATOM 1383 O O . GLN A 1 166 ? 4.386 46.393 11.892 1.00 58.88 166 GLN A O 1
ATOM 1389 N N . GLN A 1 167 ? 5.167 44.291 11.961 1.00 61.18 167 GLN A N 1
ATOM 1390 C CA . GLN A 1 167 ? 4.523 43.954 10.700 1.00 61.59 167 GLN A CA 1
ATOM 1391 C C . GLN A 1 167 ? 3.677 42.696 10.718 1.00 61.19 167 GLN A C 1
ATOM 1392 O O . GLN A 1 167 ? 2.702 42.604 9.980 1.00 61.66 167 GLN A O 1
ATOM 1398 N N . SER A 1 168 ? 4.043 41.727 11.545 1.00 61.38 168 SER A N 1
ATOM 1399 C CA . SER A 1 168 ? 3.276 40.491 11.634 1.00 61.45 168 SER A CA 1
ATOM 1400 C C . SER A 1 168 ? 2.277 40.599 12.775 1.00 61.06 168 SER A C 1
ATOM 1401 O O . SER A 1 168 ? 1.360 39.786 12.901 1.00 60.87 168 SER A O 1
ATOM 1404 N N . GLY A 1 169 ? 2.466 41.613 13.610 1.00 61.30 169 GLY A N 1
ATOM 1405 C CA . GLY A 1 169 ? 1.572 41.820 14.733 1.00 61.75 169 GLY A CA 1
ATOM 1406 C C . GLY A 1 169 ? 1.829 40.913 15.922 1.00 62.64 169 GLY A C 1
ATOM 1407 O O . GLY A 1 169 ? 1.051 40.908 16.875 1.00 62.55 169 GLY A O 1
ATOM 1408 N N . LEU A 1 170 ? 2.910 40.141 15.882 1.00 62.94 170 LEU A N 1
ATOM 1409 C CA . LEU A 1 170 ? 3.214 39.248 16.994 1.00 63.04 170 LEU A CA 1
ATOM 1410 C C . LEU A 1 170 ? 3.526 40.043 18.245 1.00 63.46 170 LEU A C 1
ATOM 1411 O O . LEU A 1 170 ? 3.870 41.224 18.179 1.00 63.33 170 LEU A O 1
ATOM 1416 N N . THR A 1 171 ? 3.384 39.390 19.390 1.00 64.52 171 THR A N 1
ATOM 1417 C CA . THR A 1 171 ? 3.676 40.021 20.667 1.00 65.16 171 THR A CA 1
ATOM 1418 C C . THR A 1 171 ? 5.153 39.766 20.927 1.00 65.11 171 THR A C 1
ATOM 1419 O O . THR A 1 171 ? 5.704 38.758 20.476 1.00 66.20 171 THR A O 1
ATOM 1423 N N . PRO A 1 172 ? 5.818 40.672 21.654 1.00 64.22 172 PRO A N 1
ATOM 1424 C CA . PRO A 1 172 ? 7.239 40.488 21.942 1.00 63.44 172 PRO A CA 1
ATOM 1425 C C . PRO A 1 172 ? 7.561 39.059 22.356 1.00 62.76 172 PRO A C 1
ATOM 1426 O O . PRO A 1 172 ? 8.522 38.465 21.867 1.00 62.39 172 PRO A O 1
ATOM 1430 N N . VAL A 1 173 ? 6.738 38.507 23.243 1.00 62.48 173 VAL A N 1
ATOM 1431 C CA . VAL A 1 173 ? 6.946 37.155 23.736 1.00 62.52 173 VAL A CA 1
ATOM 1432 C C . VAL A 1 173 ? 6.790 36.117 22.623 1.00 62.51 173 VAL A C 1
ATOM 1433 O O . VAL A 1 173 ? 7.487 35.096 22.616 1.00 62.19 173 VAL A O 1
ATOM 1437 N N . GLN A 1 174 ? 5.888 36.380 21.680 1.00 62.06 174 GLN A N 1
ATOM 1438 C CA . GLN A 1 174 ? 5.678 35.460 20.562 1.00 62.43 174 GLN A CA 1
ATOM 1439 C C . GLN A 1 174 ? 6.847 35.531 19.586 1.00 60.89 174 GLN A C 1
ATOM 1440 O O . GLN A 1 174 ? 7.305 34.508 19.074 1.00 60.24 174 GLN A O 1
ATOM 1446 N N . ALA A 1 175 ? 7.322 36.749 19.336 1.00 60.20 175 ALA A N 1
ATOM 1447 C CA . ALA A 1 175 ? 8.444 36.975 18.427 1.00 59.49 175 ALA A CA 1
ATOM 1448 C C . ALA A 1 175 ? 9.629 36.171 18.923 1.00 59.44 175 ALA A C 1
ATOM 1449 O O . ALA A 1 175 ? 10.254 35.421 18.172 1.00 58.45 175 ALA A O 1
ATOM 1451 N N . GLN A 1 176 ? 9.919 36.333 20.207 1.00 60.08 176 GLN A N 1
ATOM 1452 C CA . GLN A 1 176 ? 11.018 35.633 20.844 1.00 60.96 176 GLN A CA 1
ATOM 1453 C C . GLN A 1 176 ? 10.896 34.120 20.731 1.00 59.39 176 GLN A C 1
ATOM 1454 O O . GLN A 1 176 ? 11.880 33.434 20.472 1.00 60.39 176 GLN A O 1
ATOM 1460 N N . GLY A 1 177 ? 9.693 33.603 20.945 1.00 58.50 177 GLY A N 1
ATOM 1461 C CA . GLY A 1 177 ? 9.492 32.169 20.863 1.00 57.21 177 GLY A CA 1
ATOM 1462 C C . GLY A 1 177 ? 9.757 31.653 19.463 1.00 56.68 177 GLY A C 1
ATOM 1463 O O . GLY A 1 177 ? 10.356 30.588 19.286 1.00 56.63 177 GLY A O 1
ATOM 1464 N N . ARG A 1 178 ? 9.313 32.415 18.468 1.00 54.87 178 ARG A N 1
ATOM 1465 C CA . ARG A 1 178 ? 9.496 32.033 17.078 1.00 54.80 178 ARG A CA 1
ATOM 1466 C C . ARG A 1 178 ? 10.972 32.023 16.705 1.00 53.79 178 ARG A C 1
ATOM 1467 O O . ARG A 1 178 ? 11.408 31.205 15.898 1.00 53.38 178 ARG A O 1
ATOM 1475 N N . LEU A 1 179 ? 11.740 32.921 17.311 1.00 53.91 179 LEU A N 1
ATOM 1476 C CA . LEU A 1 179 ? 13.158 33.030 17.003 1.00 54.00 179 LEU A CA 1
ATOM 1477 C C . LEU A 1 179 ? 14.094 32.139 17.800 1.00 54.88 179 LEU A C 1
ATOM 1478 O O . LEU A 1 179 ? 15.244 31.951 17.412 1.00 55.22 179 LEU A O 1
ATOM 1483 N N . GLN A 1 180 ? 13.617 31.584 18.905 1.00 56.73 180 GLN A N 1
ATOM 1484 C CA . GLN A 1 180 ? 14.467 30.714 19.708 1.00 58.74 180 GLN A CA 1
ATOM 1485 C C . GLN A 1 180 ? 14.849 29.469 18.929 1.00 58.42 180 GLN A C 1
ATOM 1486 O O . GLN A 1 180 ? 14.008 28.856 18.265 1.00 57.90 180 GLN A O 1
ATOM 1492 N N . GLY A 1 181 ? 16.126 29.107 19.007 1.00 57.42 181 GLY A N 1
ATOM 1493 C CA . GLY A 1 181 ? 16.601 27.927 18.315 1.00 55.86 181 GLY A CA 1
ATOM 1494 C C . GLY A 1 181 ? 16.890 28.148 16.847 1.00 55.18 181 GLY A C 1
ATOM 1495 O O . GLY A 1 181 ? 17.440 27.265 16.193 1.00 57.32 181 GLY A O 1
ATOM 1496 N N . THR A 1 182 ? 16.534 29.315 16.322 1.00 53.02 182 THR A N 1
ATOM 1497 C CA . THR A 1 182 ? 16.769 29.603 14.914 1.00 51.02 182 THR A CA 1
ATOM 1498 C C . THR A 1 182 ? 18.230 29.904 14.625 1.00 49.91 182 THR A C 1
ATOM 1499 O O . THR A 1 182 ? 18.948 30.416 15.478 1.00 48.46 182 THR A O 1
ATOM 1503 N N . LEU A 1 183 ? 18.665 29.580 13.413 1.00 49.41 183 LEU A N 1
ATOM 1504 C CA . LEU A 1 183 ? 20.044 29.820 13.010 1.00 49.10 183 LEU A CA 1
ATOM 1505 C C . LEU A 1 183 ? 20.115 31.097 12.180 1.00 47.98 183 LEU A C 1
ATOM 1506 O O . LEU A 1 183 ? 19.085 31.667 11.831 1.00 47.22 183 LEU A O 1
ATOM 1511 N N . ALA A 1 184 ? 21.327 31.546 11.873 1.00 46.98 184 ALA A N 1
ATOM 1512 C CA . ALA A 1 184 ? 21.493 32.754 11.082 1.00 47.17 184 ALA A CA 1
ATOM 1513 C C . ALA A 1 184 ? 20.761 32.626 9.745 1.00 47.06 184 ALA A C 1
ATOM 1514 O O . ALA A 1 184 ? 20.046 33.544 9.338 1.00 47.06 184 ALA A O 1
ATOM 1516 N N . ALA A 1 185 ? 20.939 31.490 9.072 1.00 46.36 185 ALA A N 1
ATOM 1517 C CA . ALA A 1 185 ? 20.299 31.251 7.779 1.00 46.39 185 ALA A CA 1
ATOM 1518 C C . ALA A 1 185 ? 18.779 31.246 7.915 1.00 46.64 185 ALA A C 1
ATOM 1519 O O . ALA A 1 185 ? 18.071 31.706 7.022 1.00 46.21 185 ALA A O 1
ATOM 1521 N N . ASP A 1 186 ? 18.283 30.721 9.033 1.00 47.17 186 ASP A N 1
ATOM 1522 C CA . ASP A 1 186 ? 16.846 30.679 9.278 1.00 47.82 186 ASP A CA 1
ATOM 1523 C C . ASP A 1 186 ? 16.288 32.094 9.368 1.00 47.90 186 ASP A C 1
ATOM 1524 O O . ASP A 1 186 ? 15.269 32.406 8.756 1.00 48.59 186 ASP A O 1
ATOM 1529 N N . LYS A 1 187 ? 16.956 32.947 10.143 1.00 46.79 187 LYS A N 1
ATOM 1530 C CA . LYS A 1 187 ? 16.514 34.330 10.297 1.00 46.70 187 LYS A CA 1
ATOM 1531 C C . LYS A 1 187 ? 16.474 35.024 8.943 1.00 46.72 187 LYS A C 1
ATOM 1532 O O . LYS A 1 187 ? 15.554 35.791 8.665 1.00 46.75 187 LYS A O 1
ATOM 1538 N N . ASN A 1 188 ? 17.475 34.750 8.111 1.00 45.48 188 ASN A N 1
ATOM 1539 C CA . ASN A 1 188 ? 17.556 35.339 6.786 1.00 45.96 188 ASN A CA 1
ATOM 1540 C C . ASN A 1 188 ? 16.362 34.883 5.951 1.00 46.10 188 ASN A C 1
ATOM 1541 O O . ASN A 1 188 ? 15.759 35.667 5.219 1.00 43.29 188 ASN A O 1
ATOM 1546 N N . GLU A 1 189 ? 16.030 33.603 6.085 1.00 46.82 189 GLU A N 1
ATOM 1547 C CA . GLU A 1 189 ? 14.930 32.999 5.346 1.00 49.17 189 GLU A CA 1
ATOM 1548 C C . GLU A 1 189 ? 13.601 33.633 5.737 1.00 47.91 189 GLU A C 1
ATOM 1549 O O . GLU A 1 189 ? 12.753 33.900 4.888 1.00 44.92 189 GLU A O 1
ATOM 1555 N N . ILE A 1 190 ? 13.433 33.869 7.033 1.00 46.91 190 ILE A N 1
ATOM 1556 C CA . ILE A 1 190 ? 12.210 34.468 7.535 1.00 46.82 190 ILE A CA 1
ATOM 1557 C C . ILE A 1 190 ? 12.040 35.889 7.013 1.00 47.24 190 ILE A C 1
ATOM 1558 O O . ILE A 1 190 ? 10.946 36.284 6.598 1.00 47.11 190 ILE A O 1
ATOM 1563 N N . LEU A 1 191 ? 13.120 36.661 7.021 1.00 45.62 191 LEU A N 1
ATOM 1564 C CA . LEU A 1 191 ? 13.040 38.027 6.526 1.00 46.02 191 LEU A CA 1
ATOM 1565 C C . LEU A 1 191 ? 12.668 38.055 5.046 1.00 46.63 191 LEU A C 1
ATOM 1566 O O . LEU A 1 191 ? 11.903 38.912 4.606 1.00 46.95 191 LEU A O 1
ATOM 1571 N N . PHE A 1 192 ? 13.214 37.112 4.286 1.00 47.15 192 PHE A N 1
ATOM 1572 C CA . PHE A 1 192 ? 12.962 37.026 2.855 1.00 47.87 192 PHE A CA 1
ATOM 1573 C C . PHE A 1 192 ? 11.550 36.536 2.523 1.00 48.12 192 PHE A C 1
ATOM 1574 O O . PHE A 1 192 ? 10.814 37.193 1.784 1.00 46.24 192 PHE A O 1
ATOM 1582 N N . SER A 1 193 ? 11.178 35.386 3.074 1.00 47.95 193 SER A N 1
ATOM 1583 C CA . SER A 1 193 ? 9.871 34.796 2.813 1.00 50.43 193 SER A CA 1
ATOM 1584 C C . SER A 1 193 ? 8.681 35.573 3.348 1.00 50.36 193 SER A C 1
ATOM 1585 O O . SER A 1 193 ? 7.742 35.872 2.612 1.00 50.51 193 SER A O 1
ATOM 1588 N N . GLU A 1 194 ? 8.722 35.902 4.630 1.00 51.00 194 GLU A N 1
ATOM 1589 C CA . GLU A 1 194 ? 7.620 36.611 5.263 1.00 51.94 194 GLU A CA 1
ATOM 1590 C C . GLU A 1 194 ? 7.562 38.127 5.180 1.00 49.69 194 GLU A C 1
ATOM 1591 O O . GLU A 1 194 ? 6.502 38.707 5.379 1.00 49.35 194 GLU A O 1
ATOM 1597 N N . PHE A 1 195 ? 8.676 38.782 4.897 1.00 47.90 195 PHE A N 1
ATOM 1598 C CA . PHE A 1 195 ? 8.641 40.233 4.838 1.00 47.55 195 PHE A CA 1
ATOM 1599 C C . PHE A 1 195 ? 9.258 40.795 3.590 1.00 48.25 195 PHE A C 1
ATOM 1600 O O . PHE A 1 195 ? 9.368 42.009 3.446 1.00 48.83 195 PHE A O 1
ATOM 1608 N N . ASN A 1 196 ? 9.668 39.911 2.689 1.00 49.05 196 ASN A N 1
ATOM 1609 C CA . ASN A 1 196 ? 10.273 40.332 1.437 1.00 49.37 196 ASN A CA 1
ATOM 1610 C C . ASN A 1 196 ? 11.436 41.273 1.725 1.00 47.31 196 ASN A C 1
ATOM 1611 O O . ASN A 1 196 ? 11.607 42.314 1.085 1.00 44.45 196 ASN A O 1
ATOM 1616 N N . ILE A 1 197 ? 12.237 40.883 2.708 1.00 47.57 197 ILE A N 1
ATOM 1617 C CA . ILE A 1 197 ? 13.401 41.660 3.095 1.00 47.66 197 ILE A CA 1
ATOM 1618 C C . ILE A 1 197 ? 14.676 40.889 2.793 1.00 46.70 197 ILE A C 1
ATOM 1619 O O . ILE A 1 197 ? 14.837 39.748 3.221 1.00 46.34 197 ILE A O 1
ATOM 1624 N N . ASN A 1 198 ? 15.568 41.513 2.035 1.00 45.53 198 ASN A N 1
ATOM 1625 C CA . ASN A 1 198 ? 16.844 40.908 1.719 1.00 46.39 198 ASN A CA 1
ATOM 1626 C C . ASN A 1 198 ? 17.780 41.527 2.750 1.00 45.80 198 ASN A C 1
ATOM 1627 O O . ASN A 1 198 ? 18.134 42.698 2.646 1.00 45.45 198 ASN A O 1
ATOM 1632 N N . TYR A 1 199 ? 18.166 40.750 3.754 1.00 45.75 199 TYR A N 1
ATOM 1633 C CA . TYR A 1 199 ? 19.032 41.271 4.807 1.00 45.37 199 TYR A CA 1
ATOM 1634 C C . TYR A 1 199 ? 20.308 41.948 4.307 1.00 45.68 199 TYR A C 1
ATOM 1635 O O . TYR A 1 199 ? 20.633 43.045 4.751 1.00 44.73 199 TYR A O 1
ATOM 1644 N N . ASN A 1 200 ? 21.028 41.307 3.390 1.00 47.14 200 ASN A N 1
ATOM 1645 C CA . ASN A 1 200 ? 22.272 41.888 2.879 1.00 49.70 200 ASN A CA 1
ATOM 1646 C C . ASN A 1 200 ? 22.146 43.268 2.239 1.00 48.83 200 ASN A C 1
ATOM 1647 O O . ASN A 1 200 ? 23.152 43.947 2.033 1.00 47.37 200 ASN A O 1
ATOM 1652 N N . ASN A 1 201 ? 20.920 43.680 1.927 1.00 47.99 201 ASN A N 1
ATOM 1653 C CA . ASN A 1 201 ? 20.698 44.983 1.321 1.00 47.77 201 ASN A CA 1
ATOM 1654 C C . ASN A 1 201 ? 20.393 46.063 2.344 1.00 46.41 201 ASN A C 1
ATOM 1655 O O . ASN A 1 201 ? 20.210 47.224 1.979 1.00 47.42 201 ASN A O 1
ATOM 1660 N N . GLU A 1 202 ? 20.325 45.686 3.619 1.00 45.11 202 GLU A N 1
ATOM 1661 C CA . GLU A 1 202 ? 20.066 46.657 4.684 1.00 43.40 202 GLU A CA 1
ATOM 1662 C C . GLU A 1 202 ? 21.217 47.660 4.694 1.00 42.33 202 GLU A C 1
ATOM 1663 O O . GLU A 1 202 ? 22.314 47.354 4.218 1.00 40.99 202 GLU A O 1
ATOM 1669 N N . LEU A 1 203 ? 20.983 48.854 5.223 1.00 42.00 203 LEU A N 1
ATOM 1670 C CA . LEU A 1 203 ? 22.047 49.859 5.244 1.00 43.92 203 LEU A CA 1
ATOM 1671 C C . LEU A 1 203 ? 23.324 49.316 5.881 1.00 42.68 203 LEU A C 1
ATOM 1672 O O . LEU A 1 203 ? 23.272 48.591 6.874 1.00 42.87 203 LEU A O 1
ATOM 1677 N N . PRO A 1 204 ? 24.486 49.649 5.304 1.00 42.03 204 PRO A N 1
ATOM 1678 C CA . PRO A 1 204 ? 25.793 49.207 5.803 1.00 41.99 204 PRO A CA 1
ATOM 1679 C C . PRO A 1 204 ? 26.024 49.576 7.270 1.00 41.93 204 PRO A C 1
ATOM 1680 O O . PRO A 1 204 ? 26.537 48.769 8.043 1.00 40.83 204 PRO A O 1
ATOM 1684 N N . MET A 1 205 ? 25.636 50.795 7.644 1.00 41.19 205 MET A N 1
ATOM 1685 C CA . MET A 1 205 ? 25.809 51.273 9.014 1.00 40.66 205 MET A CA 1
ATOM 1686 C C . MET A 1 205 ? 25.109 50.355 10.017 1.00 39.83 205 MET A C 1
ATOM 1687 O O . MET A 1 205 ? 25.656 50.046 11.080 1.00 38.97 205 MET A O 1
ATOM 1692 N N . TYR A 1 206 ? 23.901 49.916 9.680 1.00 37.68 206 TYR A N 1
ATOM 1693 C CA . TYR A 1 206 ? 23.154 49.043 10.575 1.00 36.81 206 TYR A CA 1
ATOM 1694 C C . TYR A 1 206 ? 23.764 47.644 10.609 1.00 36.63 206 TYR A C 1
ATOM 1695 O O . TYR A 1 206 ? 23.755 46.978 11.642 1.00 35.83 206 TYR A O 1
ATOM 1704 N N . ARG A 1 207 ? 24.300 47.198 9.477 1.00 36.15 207 ARG A N 1
ATOM 1705 C CA . ARG A 1 207 ? 24.873 45.860 9.410 1.00 36.37 207 ARG A CA 1
ATOM 1706 C C . ARG A 1 207 ? 26.272 45.708 9.977 1.00 34.76 207 ARG A C 1
ATOM 1707 O O . ARG A 1 207 ? 26.562 44.709 10.623 1.00 34.42 207 ARG A O 1
ATOM 1715 N N . LYS A 1 208 ? 27.126 46.699 9.746 1.00 34.52 208 LYS A N 1
ATOM 1716 C CA . LYS A 1 208 ? 28.516 46.618 10.170 1.00 36.09 208 LYS A CA 1
ATOM 1717 C C . LYS A 1 208 ? 28.945 47.586 11.264 1.00 35.41 208 LYS A C 1
ATOM 1718 O O . LYS A 1 208 ? 30.001 47.407 11.866 1.00 35.61 208 LYS A O 1
ATOM 1724 N N . GLY A 1 209 ? 28.136 48.604 11.524 1.00 34.28 209 GLY A N 1
ATOM 1725 C CA . GLY A 1 209 ? 28.499 49.585 12.527 1.00 34.29 209 GLY A CA 1
ATOM 1726 C C . GLY A 1 209 ? 29.351 50.663 11.887 1.00 34.63 209 GLY A C 1
ATOM 1727 O O . GLY A 1 209 ? 29.353 50.806 10.662 1.00 38.39 209 GLY A O 1
ATOM 1728 N N . THR A 1 210 ? 30.092 51.416 12.687 1.00 33.72 210 THR A N 1
ATOM 1729 C CA . THR A 1 210 ? 30.920 52.477 12.131 1.00 32.52 210 THR A CA 1
ATOM 1730 C C . THR A 1 210 ? 32.355 52.460 12.654 1.00 33.76 210 THR A C 1
ATOM 1731 O O . THR A 1 210 ? 32.590 52.324 13.860 1.00 32.23 210 THR A O 1
ATOM 1735 N N . VAL A 1 211 ? 33.302 52.612 11.733 1.00 32.39 211 VAL A N 1
ATOM 1736 C CA . VAL A 1 211 ? 34.717 52.651 12.056 1.00 34.65 211 VAL A CA 1
ATOM 1737 C C . VAL A 1 211 ? 35.176 54.064 11.778 1.00 35.69 211 VAL A C 1
ATOM 1738 O O . VAL A 1 211 ? 34.762 54.664 10.785 1.00 37.17 211 VAL A O 1
ATOM 1742 N N . LEU A 1 212 ? 36.017 54.597 12.654 1.00 34.87 212 LEU A N 1
ATOM 1743 C CA . LEU A 1 212 ? 36.549 55.943 12.490 1.00 35.62 212 LEU A CA 1
ATOM 1744 C C . LEU A 1 212 ? 38.070 55.890 12.444 1.00 37.58 212 LEU A C 1
ATOM 1745 O O . LEU A 1 212 ? 38.708 55.334 13.350 1.00 36.88 212 LEU A O 1
ATOM 1750 N N . ILE A 1 213 ? 38.648 56.458 11.389 1.00 36.34 213 ILE A N 1
ATOM 1751 C CA . ILE A 1 213 ? 40.103 56.496 11.248 1.00 38.95 213 ILE A CA 1
ATOM 1752 C C . ILE A 1 213 ? 40.508 57.838 10.657 1.00 40.17 213 ILE A C 1
ATOM 1753 O O . ILE A 1 213 ? 39.697 58.516 10.021 1.00 39.79 213 ILE A O 1
ATOM 1758 N N . TRP A 1 214 ? 41.759 58.221 10.878 1.00 41.10 214 TRP A N 1
ATOM 1759 C CA . TRP A 1 214 ? 42.263 59.477 10.354 1.00 44.47 214 TRP A CA 1
ATOM 1760 C C . TRP A 1 214 ? 42.590 59.301 8.882 1.00 46.19 214 TRP A C 1
ATOM 1761 O O . TRP A 1 214 ? 43.212 58.309 8.498 1.00 45.46 214 TRP A O 1
ATOM 1772 N N . GLN A 1 215 ? 42.155 60.256 8.064 1.00 48.39 215 GLN A N 1
ATOM 1773 C CA . GLN A 1 215 ? 42.408 60.219 6.626 1.00 51.73 215 GLN A CA 1
ATOM 1774 C C . GLN A 1 215 ? 42.952 61.568 6.177 1.00 52.02 215 GLN A C 1
ATOM 1775 O O . GLN A 1 215 ? 42.560 62.601 6.718 1.00 52.91 215 GLN A O 1
ATOM 1781 N N . THR A 1 243 ? 44.177 66.456 8.529 1.00 62.29 243 THR A N 1
ATOM 1782 C CA . THR A 1 243 ? 43.508 65.156 8.602 1.00 63.05 243 THR A CA 1
ATOM 1783 C C . THR A 1 243 ? 42.359 65.170 9.613 1.00 61.93 243 THR A C 1
ATOM 1784 O O . THR A 1 243 ? 42.390 65.912 10.598 1.00 61.46 243 THR A O 1
ATOM 1788 N N . LYS A 1 244 ? 41.347 64.344 9.361 1.00 61.23 244 LYS A N 1
ATOM 1789 C CA . LYS A 1 244 ? 40.188 64.246 10.245 1.00 59.57 244 LYS A CA 1
ATOM 1790 C C . LYS A 1 244 ? 39.685 62.805 10.329 1.00 57.25 244 LYS A C 1
ATOM 1791 O O . LYS A 1 244 ? 40.004 61.973 9.478 1.00 57.15 244 LYS A O 1
ATOM 1797 N N . PRO A 1 245 ? 38.911 62.486 11.378 1.00 54.73 245 PRO A N 1
ATOM 1798 C CA . PRO A 1 245 ? 38.378 61.129 11.539 1.00 51.97 245 PRO A CA 1
ATOM 1799 C C . PRO A 1 245 ? 37.120 60.963 10.694 1.00 49.43 245 PRO A C 1
ATOM 1800 O O . PRO A 1 245 ? 36.089 61.568 10.982 1.00 48.33 245 PRO A O 1
ATOM 1804 N N . VAL A 1 246 ? 37.218 60.142 9.651 1.00 48.02 246 VAL A N 1
ATOM 1805 C CA . VAL A 1 246 ? 36.099 59.910 8.739 1.00 46.04 246 VAL A CA 1
ATOM 1806 C C . VAL A 1 246 ? 35.384 58.600 9.048 1.00 44.40 246 VAL A C 1
ATOM 1807 O O . VAL A 1 246 ? 36.011 57.613 9.434 1.00 42.78 246 VAL A O 1
ATOM 1811 N N . PRO A 1 247 ? 34.055 58.570 8.865 1.00 43.50 247 PRO A N 1
ATOM 1812 C CA . PRO A 1 247 ? 33.259 57.371 9.132 1.00 43.34 247 PRO A CA 1
ATOM 1813 C C . PRO A 1 247 ? 33.2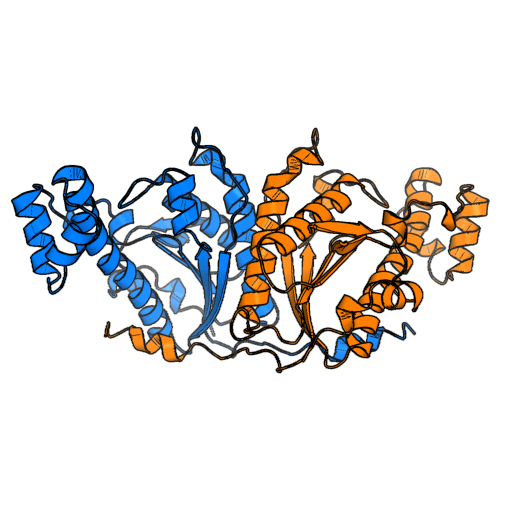49 56.386 7.972 1.00 43.14 247 PRO A C 1
ATOM 1814 O O . PRO A 1 247 ? 33.165 56.783 6.810 1.00 44.28 247 PRO A O 1
ATOM 1818 N N . LEU A 1 248 ? 33.330 55.101 8.299 1.00 42.44 248 LEU A N 1
ATOM 1819 C CA . LEU A 1 248 ? 33.304 54.043 7.295 1.00 41.46 248 LEU A CA 1
ATOM 1820 C C . LEU A 1 248 ? 32.443 52.914 7.842 1.00 41.57 248 LEU A C 1
ATOM 1821 O O . LEU A 1 248 ? 32.472 52.634 9.041 1.00 41.16 248 LEU A O 1
ATOM 1826 N N . HIS A 1 249 ? 31.671 52.269 6.974 1.00 40.91 249 HIS A N 1
ATOM 1827 C CA . HIS A 1 249 ? 30.823 51.165 7.412 1.00 41.83 249 HIS A CA 1
ATOM 1828 C C . HIS A 1 249 ? 31.250 49.900 6.692 1.00 41.91 249 HIS A C 1
ATOM 1829 O O . HIS A 1 249 ? 30.447 49.219 6.059 1.00 42.06 249 HIS A O 1
ATOM 1836 N N . CYS A 1 250 ? 32.535 49.590 6.813 1.00 41.82 250 CYS A N 1
ATOM 1837 C CA . CYS A 1 250 ? 33.126 48.431 6.152 1.00 41.90 250 CYS A CA 1
ATOM 1838 C C . CYS A 1 250 ? 33.439 47.294 7.094 1.00 41.74 250 CYS A C 1
ATOM 1839 O O . CYS A 1 250 ? 33.385 47.439 8.312 1.00 42.40 250 CYS A O 1
ATOM 1842 N N . ASP A 1 251 ? 33.786 46.154 6.514 1.00 41.37 251 ASP A N 1
ATOM 1843 C CA . ASP A 1 251 ? 34.148 44.997 7.307 1.00 41.48 251 ASP A CA 1
ATOM 1844 C C . ASP A 1 251 ? 35.558 45.218 7.827 1.00 39.89 251 ASP A C 1
ATOM 1845 O O . ASP A 1 251 ? 36.409 45.731 7.102 1.00 39.90 251 ASP A O 1
ATOM 1850 N N . ILE A 1 252 ? 35.810 44.855 9.079 1.00 37.88 252 ILE A N 1
ATOM 1851 C CA . ILE A 1 252 ? 37.152 45.009 9.635 1.00 37.84 252 ILE A CA 1
ATOM 1852 C C . ILE A 1 252 ? 37.628 43.675 10.187 1.00 37.98 252 ILE A C 1
ATOM 1853 O O . ILE A 1 252 ? 38.697 43.582 10.791 1.00 38.08 252 ILE A O 1
ATOM 1858 N N . ILE A 1 253 ? 36.821 42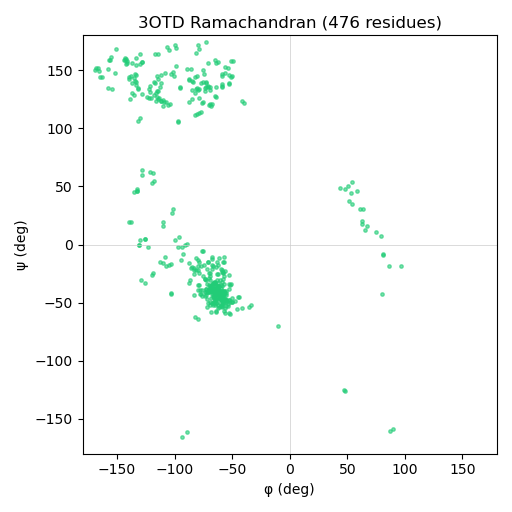.642 9.981 1.00 37.70 253 ILE A N 1
ATOM 1859 C CA . ILE A 1 253 ? 37.183 41.320 10.443 1.00 38.83 253 ILE A CA 1
ATOM 1860 C C . ILE A 1 253 ? 38.209 40.741 9.468 1.00 39.55 253 ILE A C 1
ATOM 1861 O O . ILE A 1 253 ? 39.208 40.151 9.882 1.00 39.26 253 ILE A O 1
ATOM 1866 N N . GLY A 1 254 ? 37.972 40.937 8.174 1.00 40.23 254 GLY A N 1
ATOM 1867 C CA . GLY A 1 254 ? 38.892 40.437 7.167 1.00 40.89 254 GLY A CA 1
ATOM 1868 C C . GLY A 1 254 ? 40.185 41.237 7.106 1.00 42.21 254 GLY A C 1
ATOM 1869 O O . GLY A 1 254 ? 40.318 42.268 7.775 1.00 40.96 254 GLY A O 1
ATOM 1870 N N . ASP A 1 255 ? 41.130 40.772 6.293 1.00 41.80 255 ASP A N 1
ATOM 1871 C CA . ASP A 1 255 ? 42.419 41.432 6.150 1.00 42.60 255 ASP A CA 1
ATOM 1872 C C . ASP A 1 255 ? 42.384 42.643 5.251 1.00 42.41 255 ASP A C 1
ATOM 1873 O O . ASP A 1 255 ? 43.236 43.527 5.364 1.00 43.29 255 ASP A O 1
ATOM 1878 N N . ALA A 1 256 ? 41.413 42.680 4.347 1.00 40.58 256 ALA A N 1
ATOM 1879 C CA . ALA A 1 256 ? 41.305 43.787 3.408 1.00 40.17 256 ALA A CA 1
ATOM 1880 C C . ALA A 1 256 ? 41.471 45.156 4.068 1.00 39.26 256 ALA A C 1
ATOM 1881 O O . ALA A 1 256 ? 42.326 45.947 3.668 1.00 39.29 256 ALA A O 1
ATOM 1883 N N . PHE A 1 257 ? 40.655 45.429 5.079 1.00 37.87 257 PHE A N 1
ATOM 1884 C CA . PHE A 1 257 ? 40.707 46.713 5.770 1.00 37.27 257 PHE A CA 1
ATOM 1885 C C . PHE A 1 257 ? 42.096 47.057 6.309 1.00 37.90 257 PHE A C 1
ATOM 1886 O O . PHE A 1 257 ? 42.584 48.170 6.125 1.00 37.84 257 PHE A O 1
ATOM 1894 N N . TRP A 1 258 ? 42.724 46.097 6.978 1.00 37.87 258 TRP A N 1
ATOM 1895 C CA . TRP A 1 258 ? 44.039 46.307 7.565 1.00 40.11 258 TRP A CA 1
ATOM 1896 C C . TRP A 1 258 ? 45.168 46.451 6.545 1.00 42.02 258 TRP A C 1
ATOM 1897 O O . TRP A 1 258 ? 46.090 47.230 6.769 1.00 41.93 258 TRP A O 1
ATOM 1908 N N . LYS A 1 259 ? 45.102 45.717 5.433 1.00 44.24 259 LYS A N 1
ATOM 1909 C CA . LYS A 1 259 ? 46.134 45.830 4.398 1.00 45.79 259 LYS A CA 1
ATOM 1910 C C . LYS A 1 259 ? 46.069 47.215 3.760 1.00 46.39 259 LYS A C 1
ATOM 1911 O O . LYS A 1 259 ? 47.090 47.788 3.370 1.00 44.88 259 LYS A O 1
ATOM 1917 N N . GLU A 1 260 ? 44.858 47.752 3.670 1.00 46.20 260 GLU A N 1
ATOM 1918 C CA . GLU A 1 260 ? 44.655 49.058 3.077 1.00 48.13 260 GLU A CA 1
ATOM 1919 C C . GLU A 1 260 ? 44.983 50.221 4.004 1.00 47.36 260 GLU A C 1
ATOM 1920 O O . GLU A 1 260 ? 45.238 51.333 3.541 1.00 47.33 260 GLU A O 1
ATOM 1926 N N . HIS A 1 261 ? 44.969 49.975 5.309 1.00 46.35 261 HIS A N 1
ATOM 1927 C CA . HIS A 1 261 ? 45.286 51.021 6.279 1.00 46.10 261 HIS A CA 1
ATOM 1928 C C . HIS A 1 261 ? 46.361 50.476 7.215 1.00 46.65 261 HIS A C 1
ATOM 1929 O O . HIS A 1 261 ? 46.176 50.399 8.429 1.00 47.12 261 HIS A O 1
ATOM 1936 N N . PRO A 1 262 ? 47.515 50.105 6.653 1.00 46.82 262 PRO A N 1
ATOM 1937 C CA . PRO A 1 262 ? 48.622 49.555 7.438 1.00 47.36 262 PRO A CA 1
ATOM 1938 C C . PRO A 1 262 ? 49.257 50.497 8.464 1.00 48.03 262 PRO A C 1
ATOM 1939 O O . PRO A 1 262 ? 49.921 50.040 9.391 1.00 47.96 262 PRO A O 1
ATOM 1943 N N . GLU A 1 263 ? 49.053 51.801 8.307 1.00 49.08 263 GLU A N 1
ATOM 1944 C CA . GLU A 1 263 ? 49.633 52.776 9.227 1.00 50.94 263 GLU A CA 1
ATOM 1945 C C . GLU A 1 263 ? 49.162 52.599 10.674 1.00 51.65 263 GLU A C 1
ATOM 1946 O O . GLU A 1 263 ? 49.901 52.898 11.613 1.00 52.06 263 GLU A O 1
ATOM 1952 N N . ILE A 1 264 ? 47.939 52.110 10.855 1.00 52.19 264 ILE A N 1
ATOM 1953 C CA . ILE A 1 264 ? 47.385 51.926 12.195 1.00 52.50 264 ILE A CA 1
ATOM 1954 C C . ILE A 1 264 ? 48.117 50.892 13.063 1.00 54.01 264 ILE A C 1
ATOM 1955 O O . ILE A 1 264 ? 48.590 51.221 14.152 1.00 53.34 264 ILE A O 1
ATOM 1960 N N . LEU A 1 265 ? 48.230 49.655 12.587 1.00 54.51 265 LEU A N 1
ATOM 1961 C CA . LEU A 1 265 ? 48.898 48.612 13.362 1.00 56.78 265 LEU A CA 1
ATOM 1962 C C . LEU A 1 265 ? 50.414 48.609 13.238 1.00 59.77 265 LEU A C 1
ATOM 1963 O O . LEU A 1 265 ? 51.107 48.061 14.096 1.00 59.75 265 LEU A O 1
ATOM 1968 N N . ASP A 1 266 ? 50.929 49.223 12.179 1.00 62.74 266 ASP A N 1
ATOM 1969 C CA . ASP A 1 266 ? 52.369 49.251 11.938 1.00 65.84 266 ASP A CA 1
ATOM 1970 C C . ASP A 1 266 ? 53.142 50.277 12.754 1.00 66.32 266 ASP A C 1
ATOM 1971 O O . ASP A 1 266 ? 54.360 50.160 12.889 1.00 66.82 266 ASP A O 1
ATOM 1976 N N . GLU A 1 267 ? 52.451 51.275 13.299 1.00 66.50 267 GLU A N 1
ATOM 1977 C CA . GLU A 1 267 ? 53.125 52.312 14.077 1.00 67.13 267 GLU A CA 1
ATOM 1978 C C . GLU A 1 267 ? 54.071 51.769 15.158 1.00 68.34 267 GLU A C 1
ATOM 1979 O O . GLU A 1 267 ? 53.810 50.733 15.773 1.00 67.31 267 GLU A O 1
ATOM 1985 N N . ASP A 1 268 ? 55.169 52.493 15.373 1.00 69.49 268 ASP A N 1
ATOM 1986 C CA . ASP A 1 268 ? 56.217 52.137 16.333 1.00 71.52 268 ASP A CA 1
ATOM 1987 C C . ASP A 1 268 ? 55.800 51.807 17.766 1.00 71.40 268 ASP A C 1
ATOM 1988 O O . ASP A 1 268 ? 54.744 52.226 18.238 1.00 71.35 268 ASP A O 1
ATOM 1993 N N . SER A 1 269 ? 56.676 51.063 18.444 1.00 71.58 269 SER A N 1
ATOM 1994 C CA . SER A 1 269 ? 56.503 50.642 19.836 1.00 70.37 269 SER A CA 1
ATOM 1995 C C . SER A 1 269 ? 55.600 49.431 20.016 1.00 70.60 269 SER A C 1
ATOM 1996 O O . SER A 1 269 ? 54.435 49.621 20.419 1.00 71.49 269 SER A O 1
ATOM 2000 N N . LYS B 1 3 ? 32.026 30.812 22.655 1.00 76.56 3 LYS B N 1
ATOM 2001 C CA . LYS B 1 3 ? 31.621 31.039 21.236 1.00 76.60 3 LYS B CA 1
ATOM 2002 C C . LYS B 1 3 ? 32.310 32.249 20.596 1.00 76.43 3 LYS B C 1
ATOM 2003 O O . LYS B 1 3 ? 33.138 32.918 21.219 1.00 76.52 3 LYS B O 1
ATOM 2009 N N . SER B 1 4 ? 31.978 32.502 19.334 1.00 75.35 4 SER B N 1
ATOM 2010 C CA . SER B 1 4 ? 32.530 33.628 18.595 1.00 73.25 4 SER B CA 1
ATOM 2011 C C . SER B 1 4 ? 33.936 33.433 18.021 1.00 72.10 4 SER B C 1
ATOM 2012 O O . SER B 1 4 ? 34.186 33.823 16.880 1.00 73.47 4 SER B O 1
ATOM 2015 N N . LYS B 1 5 ? 34.847 32.835 18.788 1.00 68.93 5 LYS B N 1
ATOM 2016 C CA . LYS B 1 5 ? 36.228 32.630 18.334 1.00 66.56 5 LYS B CA 1
ATOM 2017 C C . LYS B 1 5 ? 37.063 33.866 18.645 1.00 63.70 5 LYS B C 1
ATOM 2018 O O . LYS B 1 5 ? 38.296 33.809 18.660 1.00 64.32 5 LYS B O 1
ATOM 2024 N N . PHE B 1 6 ? 36.383 34.983 18.882 1.00 59.71 6 PHE B N 1
ATOM 2025 C CA . PHE B 1 6 ? 37.056 36.238 19.199 1.00 56.97 6 PHE B CA 1
ATOM 2026 C C . PHE B 1 6 ? 36.831 36.546 20.670 1.00 55.25 6 PHE B C 1
ATOM 2027 O O . PHE B 1 6 ? 37.463 37.424 21.256 1.00 54.97 6 PHE B O 1
ATOM 2035 N N . GLU B 1 7 ? 35.929 35.784 21.265 1.00 54.19 7 GLU B N 1
ATOM 2036 C CA . GLU B 1 7 ? 35.558 35.958 22.656 1.00 53.42 7 GLU B CA 1
ATOM 2037 C C . GLU B 1 7 ? 36.686 35.851 23.682 1.00 50.43 7 GLU B C 1
ATOM 2038 O O . GLU B 1 7 ? 36.583 36.384 24.793 1.00 48.94 7 GLU B O 1
ATOM 2044 N N . TYR B 1 8 ? 37.760 35.164 23.318 1.00 46.25 8 TYR B N 1
ATOM 2045 C CA . TYR B 1 8 ? 38.876 34.998 24.235 1.00 41.98 8 TYR B CA 1
ATOM 2046 C C . TYR B 1 8 ? 39.412 36.361 24.696 1.00 40.41 8 TYR B C 1
ATOM 2047 O O . TYR B 1 8 ? 39.955 36.480 25.798 1.00 38.44 8 TYR B O 1
ATOM 2056 N N . VAL B 1 9 ? 39.241 37.387 23.864 1.00 38.05 9 VAL B N 1
ATOM 2057 C CA . VAL B 1 9 ? 39.738 38.721 24.202 1.00 37.46 9 VAL B CA 1
ATOM 2058 C C . VAL B 1 9 ? 39.181 39.234 25.525 1.00 37.91 9 VAL B C 1
ATOM 2059 O O . VAL B 1 9 ? 39.686 40.205 26.083 1.00 37.12 9 VAL B O 1
ATOM 2063 N N . ARG B 1 10 ? 38.133 38.589 26.021 1.00 39.74 10 ARG B N 1
ATOM 2064 C CA . ARG B 1 10 ? 37.545 39.000 27.286 1.00 42.66 10 ARG B CA 1
ATOM 2065 C C . ARG B 1 10 ? 38.490 38.681 28.440 1.00 42.42 10 ARG B C 1
ATOM 2066 O O . ARG B 1 10 ? 38.417 39.316 29.495 1.00 42.09 10 ARG B O 1
ATOM 2074 N N . ASP B 1 11 ? 39.369 37.698 28.236 1.00 39.83 11 ASP B N 1
ATOM 2075 C CA . ASP B 1 11 ? 40.331 37.300 29.264 1.00 38.71 11 ASP B CA 1
ATOM 2076 C C . ASP B 1 11 ? 41.253 38.439 29.662 1.00 36.80 11 ASP B C 1
ATOM 2077 O O . ASP B 1 11 ? 41.842 38.410 30.732 1.00 37.95 11 ASP B O 1
ATOM 2082 N N . PHE B 1 12 ? 41.382 39.441 28.806 1.00 34.56 12 PHE B N 1
ATOM 2083 C CA . PHE B 1 12 ? 42.279 40.542 29.093 1.00 34.83 12 PHE B CA 1
ATOM 2084 C C . PHE B 1 12 ? 41.759 41.584 30.075 1.00 35.30 12 PHE B C 1
ATOM 2085 O O . PHE B 1 12 ? 42.536 42.377 30.587 1.00 33.85 12 PHE B O 1
ATOM 2093 N N . GLU B 1 13 ? 40.457 41.593 30.346 1.00 37.39 13 GLU B N 1
ATOM 2094 C CA . GLU B 1 13 ? 39.924 42.567 31.293 1.00 41.02 13 GLU B CA 1
ATOM 2095 C C . GLU B 1 13 ? 40.478 42.313 32.689 1.00 40.61 13 GLU B C 1
ATOM 2096 O O . GLU B 1 13 ? 40.397 41.199 33.207 1.00 39.09 13 GLU B O 1
ATOM 2102 N N . ALA B 1 14 ? 41.037 43.354 33.295 1.00 39.71 14 ALA B N 1
ATOM 2103 C CA . ALA B 1 14 ? 41.608 43.223 34.624 1.00 42.12 14 ALA B CA 1
ATOM 2104 C C . ALA B 1 14 ? 40.673 43.718 35.725 1.00 43.42 14 ALA B C 1
ATOM 2105 O O . ALA B 1 14 ? 39.812 44.574 35.507 1.00 43.22 14 ALA B O 1
ATOM 2107 N N . ASP B 1 15 ? 40.855 43.156 36.913 1.00 45.70 15 ASP B N 1
ATOM 2108 C CA . ASP B 1 15 ? 40.071 43.523 38.085 1.00 47.06 15 ASP B CA 1
ATOM 2109 C C . ASP B 1 15 ? 40.613 44.824 38.689 1.00 45.38 15 ASP B C 1
ATOM 2110 O O . ASP B 1 15 ? 41.815 44.972 38.861 1.00 45.79 15 ASP B O 1
ATOM 2115 N N . ASP B 1 16 ? 39.728 45.761 39.007 1.00 43.33 16 ASP B N 1
ATOM 2116 C CA . ASP B 1 16 ? 40.133 47.032 39.605 1.00 41.84 16 ASP B CA 1
ATOM 2117 C C . ASP B 1 16 ? 39.223 47.326 40.798 1.00 40.47 16 ASP B C 1
ATOM 2118 O O . ASP B 1 16 ? 38.725 48.440 40.979 1.00 40.17 16 ASP B O 1
ATOM 2123 N N . THR B 1 17 ? 39.021 46.294 41.611 1.00 38.72 17 THR B N 1
ATOM 2124 C CA . THR B 1 17 ? 38.180 46.360 42.799 1.00 38.66 17 THR B CA 1
ATOM 2125 C C . THR B 1 17 ? 38.788 47.237 43.896 1.00 37.37 17 THR B C 1
ATOM 2126 O O . THR B 1 17 ? 39.972 47.115 44.212 1.00 36.30 17 THR B O 1
ATOM 2130 N N . CYS B 1 18 ? 37.976 48.126 44.467 1.00 35.31 18 CYS B N 1
ATOM 2131 C CA . CYS B 1 18 ? 38.450 49.004 45.535 1.00 35.34 18 CYS B CA 1
ATOM 2132 C C . CYS B 1 18 ? 38.445 48.226 46.858 1.00 34.76 18 CYS B C 1
ATOM 2133 O O . CYS B 1 18 ? 37.486 47.509 47.167 1.00 32.78 18 CYS B O 1
ATOM 2136 N N . LEU B 1 19 ? 39.527 48.359 47.622 1.00 33.51 19 LEU B N 1
ATOM 2137 C CA . LEU B 1 19 ? 39.650 47.676 48.905 1.00 33.05 19 LEU B CA 1
ATOM 2138 C C . LEU B 1 19 ? 38.324 47.741 49.663 1.00 33.75 19 LEU B C 1
ATOM 2139 O O . LEU B 1 19 ? 37.798 48.829 49.912 1.00 34.07 19 LEU B O 1
ATOM 2144 N N . ALA B 1 20 ? 37.802 46.568 50.026 1.00 33.34 20 ALA B N 1
ATOM 2145 C CA . ALA B 1 20 ? 36.527 46.443 50.726 1.00 34.20 20 ALA B CA 1
ATOM 2146 C C . ALA B 1 20 ? 36.420 47.223 52.036 1.00 35.61 20 ALA B C 1
ATOM 2147 O O . ALA B 1 20 ? 37.425 47.480 52.712 1.00 33.69 20 ALA B O 1
ATOM 2149 N N . HIS B 1 21 ? 35.180 47.582 52.375 1.00 35.97 21 HIS B N 1
ATOM 2150 C CA . HIS B 1 21 ? 34.851 48.314 53.595 1.00 38.64 21 HIS B CA 1
ATOM 2151 C C . HIS B 1 21 ? 35.690 49.580 53.806 1.00 39.22 21 HIS B C 1
ATOM 2152 O O . HIS B 1 21 ? 36.068 49.911 54.932 1.00 40.72 21 HIS B O 1
ATOM 2159 N N . CYS B 1 22 ? 35.979 50.279 52.711 1.00 38.31 22 CYS B N 1
ATOM 2160 C CA . CYS B 1 22 ? 36.749 51.520 52.755 1.00 36.75 22 CYS B CA 1
ATOM 2161 C C . CYS B 1 22 ? 35.978 52.598 52.004 1.00 35.53 22 CYS B C 1
ATOM 2162 O O . CYS B 1 22 ? 35.155 52.286 51.133 1.00 34.79 22 CYS B O 1
ATOM 2165 N N . TRP B 1 23 ? 36.252 53.861 52.325 1.00 33.95 23 TRP B N 1
ATOM 2166 C CA . TRP B 1 23 ? 35.573 54.953 51.644 1.00 34.91 23 TRP B CA 1
ATOM 2167 C C . TRP B 1 23 ? 36.109 55.069 50.224 1.00 35.14 23 TRP B C 1
ATOM 2168 O O . TRP B 1 23 ? 37.320 55.001 50.006 1.00 34.03 23 TRP B O 1
ATOM 2179 N N . VAL B 1 24 ? 35.203 55.229 49.262 1.00 34.83 24 VAL B N 1
ATOM 2180 C CA . VAL B 1 24 ? 35.604 55.393 47.874 1.00 34.73 24 VAL B CA 1
ATOM 2181 C C . VAL B 1 24 ? 35.227 56.816 47.460 1.00 34.37 24 VAL B C 1
ATOM 2182 O O . VAL B 1 24 ? 34.074 57.235 47.609 1.00 33.41 24 VAL B O 1
ATOM 2186 N N . VAL B 1 25 ? 36.210 57.550 46.948 1.00 33.09 25 VAL B N 1
ATOM 2187 C CA . VAL B 1 25 ? 35.994 58.927 46.524 1.00 32.71 25 VAL B CA 1
ATOM 2188 C C . VAL B 1 25 ? 36.335 59.124 45.062 1.00 32.86 25 VAL B C 1
ATOM 2189 O O . VAL B 1 25 ? 37.402 58.707 44.598 1.00 32.74 25 VAL B O 1
ATOM 2193 N N . VAL B 1 26 ? 35.424 59.759 44.335 1.00 32.99 26 VAL B N 1
ATOM 2194 C CA . VAL B 1 26 ? 35.677 60.084 42.940 1.00 33.33 26 VAL B CA 1
ATOM 2195 C C . VAL B 1 26 ? 35.784 61.595 42.906 1.00 33.51 26 VAL B C 1
ATOM 2196 O O . VAL B 1 26 ? 34.869 62.299 43.336 1.00 34.51 26 VAL B O 1
ATOM 2200 N N . ARG B 1 27 ? 36.913 62.089 42.413 1.00 35.10 27 ARG B N 1
ATOM 2201 C CA . ARG B 1 27 ? 37.141 63.519 42.311 1.00 34.31 27 ARG B CA 1
ATOM 2202 C C . ARG B 1 27 ? 37.235 63.943 40.852 1.00 33.78 27 ARG B C 1
ATOM 2203 O O . ARG B 1 27 ? 37.948 63.321 40.072 1.00 33.39 27 ARG B O 1
ATOM 2211 N N . LEU B 1 28 ? 36.515 65.005 40.497 1.00 33.99 28 LEU B N 1
ATOM 2212 C CA . LEU B 1 28 ? 36.512 65.535 39.138 1.00 32.99 28 LEU B CA 1
ATOM 2213 C C . LEU B 1 28 ? 37.059 66.957 39.092 1.00 35.63 28 LEU B C 1
ATOM 2214 O O . LEU B 1 28 ? 36.753 67.787 39.958 1.00 35.49 28 LEU B O 1
ATOM 2219 N N . ASP B 1 29 ? 37.854 67.231 38.064 1.00 35.87 29 ASP B N 1
ATOM 2220 C CA . ASP B 1 29 ? 38.446 68.549 37.845 1.00 37.06 29 ASP B CA 1
ATOM 2221 C C . ASP B 1 29 ? 38.111 68.924 36.405 1.00 36.81 29 ASP B C 1
ATOM 2222 O O . ASP B 1 29 ? 38.325 68.123 35.495 1.00 36.35 29 ASP B O 1
ATOM 2227 N N . GLY B 1 30 ? 37.572 70.117 36.185 1.00 36.40 30 GLY B N 1
ATOM 2228 C CA . GLY B 1 30 ? 37.281 70.512 34.820 1.00 36.47 30 GLY B CA 1
ATOM 2229 C C . GLY B 1 30 ? 38.590 70.483 34.049 1.00 37.27 30 GLY B C 1
ATOM 2230 O O . GLY B 1 30 ? 39.625 70.906 34.569 1.00 39.36 30 GLY B O 1
ATOM 2231 N N . ARG B 1 31 ? 38.571 69.982 32.820 1.00 37.53 31 ARG B N 1
ATOM 2232 C CA . ARG B 1 31 ? 39.797 69.922 32.031 1.00 39.63 31 ARG B CA 1
ATOM 2233 C C . ARG B 1 31 ? 40.087 71.262 31.361 1.00 40.65 31 ARG B C 1
ATOM 2234 O O . ARG B 1 31 ? 39.212 71.842 30.709 1.00 40.64 31 ARG B O 1
ATOM 2242 N N . ASN B 1 32 ? 41.319 71.741 31.507 1.00 41.02 32 ASN B N 1
ATOM 2243 C CA . ASN B 1 32 ? 41.717 73.019 30.925 1.00 43.54 32 ASN B CA 1
ATOM 2244 C C . ASN B 1 32 ? 40.625 74.061 31.148 1.00 43.76 32 ASN B C 1
ATOM 2245 O O . ASN B 1 32 ? 40.214 74.755 30.213 1.00 42.96 32 ASN B O 1
ATOM 2250 N N . PHE B 1 33 ? 40.146 74.158 32.385 1.00 44.77 33 PHE B N 1
ATOM 2251 C CA . PHE B 1 33 ? 39.107 75.123 32.706 1.00 45.68 33 PHE B CA 1
ATOM 2252 C C . PHE B 1 33 ? 39.628 76.560 32.821 1.00 46.95 33 PHE B C 1
ATOM 2253 O O . PHE B 1 33 ? 38.846 77.488 32.989 1.00 46.75 33 PHE B O 1
ATOM 2261 N N . HIS B 1 34 ? 40.943 76.746 32.729 1.00 49.43 34 HIS B N 1
ATOM 2262 C CA . HIS B 1 34 ? 41.501 78.097 32.777 1.00 52.34 34 HIS B CA 1
ATOM 2263 C C . HIS B 1 34 ? 41.137 78.732 31.436 1.00 51.82 34 HIS B C 1
ATOM 2264 O O . HIS B 1 34 ? 40.801 79.916 31.352 1.00 52.64 34 HIS B O 1
ATOM 2271 N N . ARG B 1 35 ? 41.194 77.922 30.387 1.00 50.65 35 ARG B N 1
ATOM 2272 C CA . ARG B 1 35 ? 40.844 78.378 29.054 1.00 49.97 35 ARG B CA 1
ATOM 2273 C C . ARG B 1 35 ? 39.321 78.477 28.936 1.00 47.59 35 ARG B C 1
ATOM 2274 O O . ARG B 1 35 ? 38.792 79.412 28.328 1.00 47.07 35 ARG B O 1
ATOM 2282 N N . PHE B 1 36 ? 38.622 77.508 29.523 1.00 45.16 36 PHE B N 1
ATOM 2283 C CA . PHE B 1 36 ? 37.164 77.490 29.485 1.00 43.24 36 PHE B CA 1
ATOM 2284 C C . PHE B 1 36 ? 36.606 78.748 30.154 1.00 42.97 36 PHE B C 1
ATOM 2285 O O . PHE B 1 36 ? 35.649 79.349 29.663 1.00 42.22 36 PHE B O 1
ATOM 2293 N N . ALA B 1 37 ? 37.208 79.137 31.275 1.00 42.91 37 ALA B N 1
ATOM 2294 C CA . ALA B 1 37 ? 36.775 80.322 32.013 1.00 44.58 37 ALA B CA 1
ATOM 2295 C C . ALA B 1 37 ? 36.973 81.571 31.161 1.00 45.87 37 ALA B C 1
ATOM 2296 O O . ALA B 1 37 ? 36.076 82.407 31.060 1.00 45.46 37 ALA B O 1
ATOM 2298 N N . GLU B 1 38 ? 38.152 81.691 30.553 1.00 48.20 38 GLU B N 1
ATOM 2299 C CA . GLU B 1 38 ? 38.466 82.830 29.691 1.00 50.48 38 GLU B CA 1
ATOM 2300 C C . GLU B 1 38 ? 37.437 82.945 28.573 1.00 50.53 38 GLU B C 1
ATOM 2301 O O . GLU B 1 38 ? 36.761 83.961 28.441 1.00 50.14 38 GLU B O 1
ATOM 2307 N N . LYS B 1 39 ? 37.315 81.887 27.776 1.00 50.32 39 LYS B N 1
ATOM 2308 C CA . LYS B 1 39 ? 36.388 81.878 26.652 1.00 49.34 39 LYS B CA 1
ATOM 2309 C C . LYS B 1 39 ? 34.921 82.105 27.008 1.00 48.17 39 LYS B C 1
ATOM 2310 O O . LYS B 1 39 ? 34.136 82.510 26.151 1.00 49.74 39 LYS B O 1
ATOM 2316 N N . HIS B 1 40 ? 34.531 81.859 28.252 1.00 45.49 40 HIS B N 1
ATOM 2317 C CA . HIS B 1 40 ? 33.131 82.064 28.610 1.00 44.05 40 HIS B CA 1
ATOM 2318 C C . HIS B 1 40 ? 32.900 83.247 29.535 1.00 42.64 40 HIS B C 1
ATOM 2319 O O . HIS B 1 40 ? 31.843 83.369 30.146 1.00 39.96 40 HIS B O 1
ATOM 2326 N N . ASN B 1 41 ? 33.902 84.115 29.624 1.00 43.04 41 ASN B N 1
ATOM 2327 C CA . ASN B 1 41 ? 33.823 85.322 30.438 1.00 44.20 41 ASN B CA 1
ATOM 2328 C C . ASN B 1 41 ? 33.437 85.052 31.881 1.00 44.87 41 ASN B C 1
ATOM 2329 O O . ASN B 1 41 ? 32.471 85.621 32.389 1.00 44.46 41 ASN B O 1
ATOM 2334 N N . PHE B 1 42 ? 34.181 84.169 32.534 1.00 46.12 42 PHE B N 1
ATOM 2335 C CA . PHE B 1 42 ? 33.922 83.864 33.932 1.00 47.51 42 PHE B CA 1
ATOM 2336 C C . PHE B 1 42 ? 34.405 85.063 34.733 1.00 47.12 42 PHE B C 1
ATOM 2337 O O . PHE B 1 42 ? 35.497 85.585 34.486 1.00 46.97 42 PHE B O 1
ATOM 2345 N N . ALA B 1 43 ? 33.592 85.503 35.684 1.00 47.12 43 ALA B N 1
ATOM 2346 C CA . ALA B 1 43 ? 33.963 86.629 36.529 1.00 47.33 43 ALA B CA 1
ATOM 2347 C C . ALA B 1 43 ? 35.048 86.176 37.512 1.00 48.48 43 ALA B C 1
ATOM 2348 O O . ALA B 1 43 ? 34.995 85.064 38.041 1.00 48.14 43 ALA B O 1
ATOM 2350 N N . LYS B 1 44 ? 36.038 87.034 37.731 1.00 49.72 44 LYS B N 1
ATOM 2351 C CA . LYS B 1 44 ? 37.114 86.753 38.673 1.00 50.15 44 LYS B CA 1
ATOM 2352 C C . LYS B 1 44 ? 36.875 87.669 39.879 1.00 50.37 44 LYS B C 1
ATOM 2353 O O . LYS B 1 44 ? 36.370 88.784 39.719 1.00 49.70 44 LYS B O 1
ATOM 2359 N N . PRO B 1 45 ? 37.233 87.218 41.098 1.00 49.41 45 PRO B N 1
ATOM 2360 C CA . PRO B 1 45 ? 37.844 85.926 41.438 1.00 47.95 45 PRO B CA 1
ATOM 2361 C C . PRO B 1 45 ? 36.857 84.758 41.553 1.00 46.31 45 PRO B C 1
ATOM 2362 O O . PRO B 1 45 ? 37.267 83.602 41.630 1.00 46.00 45 PRO B O 1
ATOM 2366 N N . ASN B 1 46 ? 35.564 85.059 41.570 1.00 44.57 46 ASN B N 1
ATOM 2367 C CA . ASN B 1 46 ? 34.541 84.025 41.690 1.00 42.97 46 ASN B CA 1
ATOM 2368 C C . ASN B 1 46 ? 33.379 84.301 40.758 1.00 42.90 46 ASN B C 1
ATOM 2369 O O . ASN B 1 46 ? 33.021 85.454 40.528 1.00 43.61 46 ASN B O 1
ATOM 2374 N N . ASP B 1 47 ? 32.784 83.240 40.223 1.00 42.77 47 ASP B N 1
ATOM 2375 C CA . ASP B 1 47 ? 31.637 83.397 39.341 1.00 41.59 47 ASP B CA 1
ATOM 2376 C C . ASP B 1 47 ? 30.511 82.456 39.762 1.00 41.11 47 ASP B C 1
ATOM 2377 O O . ASP B 1 47 ? 30.584 81.238 39.551 1.00 40.08 47 ASP B O 1
ATOM 2382 N N . SER B 1 48 ? 29.474 83.045 40.356 1.00 39.94 48 SER B N 1
ATOM 2383 C CA . SER B 1 48 ? 28.311 82.318 40.848 1.00 40.21 48 SER B CA 1
ATOM 2384 C C . SER B 1 48 ? 27.633 81.388 39.868 1.00 38.15 48 SER B C 1
ATOM 2385 O O . SER B 1 48 ? 27.099 80.357 40.265 1.00 37.27 48 SER B O 1
ATOM 2388 N N . ARG B 1 49 ? 27.620 81.769 38.599 1.00 37.60 49 ARG B N 1
ATOM 2389 C CA . ARG B 1 49 ? 26.983 80.944 37.580 1.00 39.46 49 ARG B CA 1
ATOM 2390 C C . ARG B 1 49 ? 27.755 79.628 37.457 1.00 38.53 49 ARG B C 1
ATOM 2391 O O . ARG B 1 49 ? 27.177 78.541 37.536 1.00 38.91 49 ARG B O 1
ATOM 2399 N N . ALA B 1 50 ? 29.063 79.744 37.274 1.00 36.02 50 ALA B N 1
ATOM 2400 C CA . ALA B 1 50 ? 29.923 78.586 37.125 1.00 37.68 50 ALA B CA 1
ATOM 2401 C C . ALA B 1 50 ? 29.834 77.651 38.321 1.00 37.18 50 ALA B C 1
ATOM 2402 O O . ALA B 1 50 ? 29.653 76.441 38.163 1.00 38.29 50 ALA B O 1
ATOM 2404 N N . LEU B 1 51 ? 29.950 78.214 39.518 1.00 37.57 51 LEU B N 1
ATOM 2405 C CA . LEU B 1 51 ? 29.909 77.414 40.730 1.00 36.55 51 LEU B CA 1
ATOM 2406 C C . LEU B 1 51 ? 28.578 76.717 40.949 1.00 37.18 51 LEU B C 1
ATOM 2407 O O . LEU B 1 51 ? 28.537 75.538 41.318 1.00 37.67 51 LEU B O 1
ATOM 2412 N N . GLN B 1 52 ? 27.483 77.430 40.723 1.00 37.07 52 GLN B N 1
ATOM 2413 C CA . GLN B 1 52 ? 26.180 76.818 40.913 1.00 37.64 52 GLN B CA 1
ATOM 2414 C C . GLN B 1 52 ? 25.889 75.781 39.845 1.00 37.30 52 GLN B C 1
ATOM 2415 O O . GLN B 1 52 ? 25.155 74.824 40.092 1.00 37.99 52 GLN B O 1
ATOM 2421 N N . LEU B 1 53 ? 26.450 75.961 38.653 1.00 35.53 53 LEU B N 1
ATOM 2422 C CA . LEU B 1 53 ? 26.224 74.971 37.609 1.00 36.59 53 LEU B CA 1
ATOM 2423 C C . LEU B 1 53 ? 26.907 73.672 38.069 1.00 35.98 53 LEU B C 1
ATOM 2424 O O . LEU B 1 53 ? 26.322 72.587 38.004 1.00 34.37 53 LEU B O 1
ATOM 2429 N N . MET B 1 54 ? 28.136 73.801 38.562 1.00 35.49 54 MET B N 1
ATOM 2430 C CA . MET B 1 54 ? 28.889 72.650 39.055 1.00 35.48 54 MET B CA 1
ATOM 2431 C C . MET B 1 54 ? 28.051 71.902 40.092 1.00 35.71 54 MET B C 1
ATOM 2432 O O . MET B 1 54 ? 27.834 70.693 39.987 1.00 35.85 54 MET B O 1
ATOM 2437 N N . THR B 1 55 ? 27.576 72.638 41.091 1.00 35.36 55 THR B N 1
ATOM 2438 C CA . THR B 1 55 ? 26.767 72.061 42.148 1.00 34.22 55 THR B CA 1
ATOM 2439 C C . THR B 1 55 ? 25.524 71.357 41.610 1.00 34.39 55 THR B C 1
ATOM 2440 O O . THR B 1 55 ? 25.152 70.287 42.107 1.00 33.64 55 THR B O 1
ATOM 2444 N N . LYS B 1 56 ? 24.885 71.948 40.601 1.00 33.41 56 LYS B N 1
ATOM 2445 C CA . LYS B 1 56 ? 23.700 71.342 39.997 1.00 32.71 56 LYS B CA 1
ATOM 2446 C C . LYS B 1 56 ? 24.088 69.993 39.381 1.00 33.42 56 LYS B C 1
ATOM 2447 O O . LYS B 1 56 ? 23.333 69.012 39.437 1.00 32.90 56 LYS B O 1
ATOM 2453 N N . CYS B 1 57 ? 25.271 69.949 38.783 1.00 31.91 57 CYS B N 1
ATOM 2454 C CA . CYS B 1 57 ? 25.749 68.715 38.185 1.00 32.32 57 CYS B CA 1
ATOM 2455 C C . CYS B 1 57 ? 26.012 67.707 39.289 1.00 31.18 57 CYS B C 1
ATOM 2456 O O . CYS B 1 57 ? 25.659 66.547 39.158 1.00 33.10 57 CYS B O 1
ATOM 2459 N N . ALA B 1 58 ? 26.614 68.146 40.389 1.00 31.72 58 ALA B N 1
ATOM 2460 C CA . ALA B 1 58 ? 26.891 67.219 41.480 1.00 33.83 58 ALA B CA 1
ATOM 2461 C C . ALA B 1 58 ? 25.577 66.642 42.017 1.00 35.68 58 ALA B C 1
ATOM 2462 O O . ALA B 1 58 ? 25.486 65.449 42.322 1.00 37.34 58 ALA B O 1
ATOM 2464 N N . GLN B 1 59 ? 24.549 67.476 42.110 1.00 35.45 59 GLN B N 1
ATOM 2465 C CA . GLN B 1 59 ? 23.266 66.995 42.603 1.00 37.13 59 GLN B CA 1
ATOM 2466 C C . GLN B 1 59 ? 22.746 65.897 41.689 1.00 37.19 59 GLN B C 1
ATOM 2467 O O . GLN B 1 59 ? 22.262 64.868 42.154 1.00 38.29 59 GLN B O 1
ATOM 2473 N N . THR B 1 60 ? 22.853 66.115 40.385 1.00 36.94 60 THR B N 1
ATOM 2474 C CA . THR B 1 60 ? 22.384 65.132 39.416 1.00 37.67 60 THR B CA 1
ATOM 2475 C C . THR B 1 60 ? 23.136 63.815 39.565 1.00 36.05 60 THR B C 1
ATOM 2476 O O . THR B 1 60 ? 22.535 62.747 39.493 1.00 35.87 60 THR B O 1
ATOM 2480 N N . VAL B 1 61 ? 24.446 63.892 39.771 1.00 33.79 61 VAL B N 1
ATOM 2481 C CA . VAL B 1 61 ? 25.242 62.688 39.950 1.00 34.25 61 VAL B CA 1
ATOM 2482 C C . VAL B 1 61 ? 24.750 61.932 41.187 1.00 35.60 61 VAL B C 1
ATOM 2483 O O . VAL B 1 61 ? 24.593 60.704 41.165 1.00 36.20 61 VAL B O 1
ATOM 2487 N N . MET B 1 62 ? 24.497 62.663 42.265 1.00 34.66 62 MET B N 1
ATOM 2488 C CA . MET B 1 62 ? 24.029 62.035 43.491 1.00 35.68 62 MET B CA 1
ATOM 2489 C C . MET B 1 62 ? 22.642 61.424 43.334 1.00 37.96 62 MET B C 1
ATOM 2490 O O . MET B 1 62 ? 22.336 60.392 43.941 1.00 38.71 62 MET B O 1
ATOM 2495 N N . GLU B 1 63 ? 21.809 62.051 42.512 1.00 39.03 63 GLU B N 1
ATOM 2496 C CA . GLU B 1 63 ? 20.457 61.562 42.299 1.00 41.58 63 GLU B CA 1
ATOM 2497 C C . GLU B 1 63 ? 20.389 60.375 41.339 1.00 42.37 63 GLU B C 1
ATOM 2498 O O . GLU B 1 63 ? 19.567 59.479 41.521 1.00 40.97 63 GLU B O 1
ATOM 2504 N N . GLU B 1 64 ? 21.256 60.365 40.328 1.00 42.90 64 GLU B N 1
ATOM 2505 C CA . GLU B 1 64 ? 21.243 59.292 39.337 1.00 44.05 64 GLU B CA 1
ATOM 2506 C C . GLU B 1 64 ? 22.082 58.061 39.678 1.00 44.83 64 GLU B C 1
ATOM 2507 O O . GLU B 1 64 ? 21.723 56.945 39.302 1.00 44.98 64 GLU B O 1
ATOM 2513 N N . LEU B 1 65 ? 23.198 58.248 40.371 1.00 43.97 65 LEU B N 1
ATOM 2514 C CA . LEU B 1 65 ? 24.016 57.102 40.733 1.00 45.62 65 LEU B CA 1
ATOM 2515 C C . LEU B 1 65 ? 23.502 56.600 42.061 1.00 47.38 65 LEU B C 1
ATOM 2516 O O . LEU B 1 65 ? 22.379 56.912 42.448 1.00 49.17 65 LEU B O 1
ATOM 2521 N N . GLU B 1 66 ? 24.310 55.822 42.768 1.00 50.04 66 GLU B N 1
ATOM 2522 C CA . GLU B 1 66 ? 23.871 55.311 44.055 1.00 50.21 66 GLU B CA 1
ATOM 2523 C C . GLU B 1 66 ? 24.960 55.257 45.108 1.00 47.25 66 GLU B C 1
ATOM 2524 O O . GLU B 1 66 ? 26.148 55.270 44.799 1.00 46.98 66 GLU B O 1
ATOM 2530 N N . ASP B 1 67 ? 24.522 55.215 46.358 1.00 43.74 67 ASP B N 1
ATOM 2531 C CA . ASP B 1 67 ? 25.399 55.132 47.508 1.00 41.62 67 ASP B CA 1
ATOM 2532 C C . ASP B 1 67 ? 26.319 56.313 47.794 1.00 39.74 67 ASP B C 1
ATOM 2533 O O . ASP B 1 67 ? 27.241 56.196 48.603 1.00 38.94 67 ASP B O 1
ATOM 2538 N N . ILE B 1 68 ? 26.086 57.448 47.141 1.00 37.46 68 ILE B N 1
ATOM 2539 C CA . ILE B 1 68 ? 26.899 58.620 47.424 1.00 35.22 68 ILE B CA 1
ATOM 2540 C C . ILE B 1 68 ? 26.239 59.276 48.641 1.00 36.66 68 ILE B C 1
ATOM 2541 O O . ILE B 1 68 ? 25.032 59.551 48.637 1.00 34.99 68 ILE B O 1
ATOM 2546 N N . VAL B 1 69 ? 27.028 59.492 49.691 1.00 36.26 69 VAL B N 1
ATOM 2547 C CA . VAL B 1 69 ? 26.520 60.082 50.921 1.00 37.65 69 VAL B CA 1
ATOM 2548 C C . VAL B 1 69 ? 26.907 61.542 51.122 1.00 38.98 69 VAL B C 1
ATOM 2549 O O . VAL B 1 69 ? 26.302 62.232 51.946 1.00 39.36 69 VAL B O 1
ATOM 2553 N N . ILE B 1 70 ? 27.919 62.009 50.397 1.00 38.09 70 ILE B N 1
ATOM 2554 C CA . ILE B 1 70 ? 28.329 63.396 50.528 1.00 37.15 70 ILE B CA 1
ATOM 2555 C C . ILE B 1 70 ? 29.222 63.824 49.382 1.00 37.01 70 ILE B C 1
ATOM 2556 O O . ILE B 1 70 ? 30.023 63.041 48.867 1.00 37.17 70 ILE B O 1
ATOM 2561 N N . ALA B 1 71 ? 29.061 65.074 48.973 1.00 35.72 71 ALA B N 1
ATOM 2562 C CA . ALA B 1 71 ? 29.852 65.632 47.892 1.00 34.94 71 ALA B CA 1
ATOM 2563 C C . ALA B 1 71 ? 30.348 67.013 48.305 1.00 34.41 71 ALA B C 1
ATOM 2564 O O . ALA B 1 71 ? 29.678 67.735 49.050 1.00 33.33 71 ALA B O 1
ATOM 2566 N N . TYR B 1 72 ? 31.534 67.373 47.837 1.00 32.23 72 TYR B N 1
ATOM 2567 C CA . TYR B 1 72 ? 32.074 68.669 48.165 1.00 32.19 72 TYR B CA 1
ATOM 2568 C C . TYR B 1 72 ? 32.690 69.268 46.920 1.00 32.69 72 TYR B C 1
ATOM 2569 O O . TYR B 1 72 ? 33.479 68.615 46.226 1.00 30.70 72 TYR B O 1
ATOM 2578 N N . GLY B 1 73 ? 32.320 70.513 46.643 1.00 31.44 73 GLY B N 1
ATOM 2579 C CA . GLY B 1 73 ? 32.837 71.187 45.471 1.00 33.32 73 GLY B CA 1
ATOM 2580 C C . GLY B 1 73 ? 33.325 72.604 45.710 1.00 33.84 73 GLY B C 1
ATOM 2581 O O . GLY B 1 73 ? 32.890 73.288 46.646 1.00 33.88 73 GLY B O 1
ATOM 2582 N N . GLN B 1 74 ? 34.246 73.036 44.856 1.00 32.26 74 GLN B N 1
ATOM 2583 C CA . GLN B 1 74 ? 34.794 74.378 44.917 1.00 33.56 74 GLN B CA 1
ATOM 2584 C C . GLN B 1 74 ? 35.572 74.603 43.634 1.00 33.85 74 GLN B C 1
ATOM 2585 O O . GLN B 1 74 ? 36.062 73.649 43.020 1.00 31.75 74 GLN B O 1
ATOM 2591 N N . SER B 1 75 ? 35.661 75.864 43.218 1.00 32.83 75 SER B N 1
ATOM 2592 C CA . SER B 1 75 ? 36.351 76.214 41.987 1.00 33.56 75 SER B CA 1
ATOM 2593 C C . SER B 1 75 ? 35.886 75.280 40.852 1.00 33.73 75 SER B C 1
ATOM 2594 O O . SER B 1 75 ? 34.685 75.136 40.624 1.00 32.49 75 SER B O 1
ATOM 2597 N N . ASP B 1 76 ? 36.825 74.624 40.169 1.00 35.27 76 ASP B N 1
ATOM 2598 C CA . ASP B 1 76 ? 36.481 73.720 39.061 1.00 36.20 76 ASP B CA 1
ATOM 2599 C C . ASP B 1 76 ? 36.522 72.235 39.456 1.00 35.51 76 ASP B C 1
ATOM 2600 O O . ASP B 1 76 ? 36.815 71.384 38.616 1.00 34.69 76 ASP B O 1
ATOM 2605 N N . GLU B 1 77 ? 36.231 71.918 40.716 1.00 33.34 77 GLU B N 1
ATOM 2606 C CA . GLU B 1 77 ? 36.280 70.536 41.155 1.00 31.19 77 GLU B CA 1
ATOM 2607 C C . GLU B 1 77 ? 35.079 70.115 41.973 1.00 32.62 77 GLU B C 1
ATOM 2608 O O . GLU B 1 77 ? 34.354 70.945 42.524 1.00 33.72 77 GLU B O 1
ATOM 2614 N N . TYR B 1 78 ? 34.876 68.806 42.042 1.00 31.28 78 TYR B N 1
ATOM 2615 C CA . TYR B 1 78 ? 33.815 68.236 42.852 1.00 32.40 78 TYR B CA 1
ATOM 2616 C C . TYR B 1 78 ? 34.235 66.821 43.231 1.00 32.09 78 TYR B C 1
ATOM 2617 O O . TYR B 1 78 ? 34.739 66.063 42.400 1.00 33.01 78 TYR B O 1
ATOM 2626 N N . SER B 1 79 ? 34.067 66.485 44.503 1.00 31.92 79 SER B N 1
ATOM 2627 C CA . SER B 1 79 ? 34.416 65.162 45.000 1.00 31.51 79 SER B CA 1
ATOM 2628 C C . SER B 1 79 ? 33.141 64.458 45.443 1.00 32.30 79 SER B C 1
ATOM 2629 O O . SER B 1 79 ? 32.240 65.085 46.007 1.00 32.01 79 SER B O 1
ATOM 2632 N N . PHE B 1 80 ? 33.070 63.158 45.187 1.00 32.07 80 PHE B N 1
ATOM 2633 C CA . PHE B 1 80 ? 31.910 62.365 45.562 1.00 32.83 80 PHE B CA 1
ATOM 2634 C C . PHE B 1 80 ? 32.344 61.197 46.446 1.00 35.74 80 PHE B C 1
ATOM 2635 O O . PHE B 1 80 ? 33.241 60.425 46.081 1.00 37.98 80 PHE B O 1
ATOM 2643 N N . VAL B 1 81 ? 31.714 61.072 47.611 1.00 35.41 81 VAL B N 1
ATOM 2644 C CA . VAL B 1 81 ? 32.056 60.009 48.551 1.00 33.55 81 VAL B CA 1
ATOM 2645 C C . VAL B 1 81 ? 30.998 58.917 48.563 1.00 33.47 81 VAL B C 1
ATOM 2646 O O . VAL B 1 81 ? 29.834 59.176 48.869 1.00 32.44 81 VAL B O 1
ATOM 2650 N N . PHE B 1 82 ? 31.407 57.695 48.231 1.00 32.85 82 PHE B N 1
ATOM 2651 C CA . PHE B 1 82 ? 30.489 56.555 48.222 1.00 33.85 82 PHE B CA 1
ATOM 2652 C C . PHE B 1 82 ? 30.609 55.837 49.563 1.00 34.36 82 PHE B C 1
ATOM 2653 O O . PHE B 1 82 ? 31.723 55.604 50.023 1.00 32.18 82 PHE B O 1
ATOM 2661 N N . LYS B 1 83 ? 29.480 55.486 50.184 1.00 36.45 83 LYS B N 1
ATOM 2662 C CA . LYS B 1 83 ? 29.511 54.793 51.479 1.00 38.74 83 LYS B CA 1
ATOM 2663 C C . LYS B 1 83 ? 30.404 53.553 51.386 1.00 40.15 83 LYS B C 1
ATOM 2664 O O . LYS B 1 83 ? 30.479 52.895 50.339 1.00 38.45 83 LYS B O 1
ATOM 2670 N N . ARG B 1 84 ? 31.086 53.225 52.474 1.00 40.54 84 ARG B N 1
ATOM 2671 C CA . ARG B 1 84 ? 32.007 52.113 52.411 1.00 43.79 84 ARG B CA 1
ATOM 2672 C C . ARG B 1 84 ? 31.463 50.701 52.310 1.00 44.74 84 ARG B C 1
ATOM 2673 O O . ARG B 1 84 ? 32.208 49.785 51.951 1.00 46.71 84 ARG B O 1
ATOM 2681 N N . LYS B 1 85 ? 30.182 50.502 52.589 1.00 44.94 85 LYS B N 1
ATOM 2682 C CA . LYS B 1 85 ? 29.638 49.156 52.477 1.00 46.97 85 LYS B CA 1
ATOM 2683 C C . LYS B 1 85 ? 29.127 48.908 51.064 1.00 45.90 85 LYS B C 1
ATOM 2684 O O . LYS B 1 85 ? 28.636 47.822 50.765 1.00 45.76 85 LYS B O 1
ATOM 2690 N N . THR B 1 86 ? 29.253 49.904 50.193 1.00 44.99 86 THR B N 1
ATOM 2691 C CA . THR B 1 86 ? 28.752 49.767 48.832 1.00 44.86 86 THR B CA 1
ATOM 2692 C C . THR B 1 86 ? 29.357 48.612 48.051 1.00 46.60 86 THR B C 1
ATOM 2693 O O . THR B 1 86 ? 30.521 48.250 48.234 1.00 44.37 86 THR B O 1
ATOM 2697 N N . ASN B 1 87 ? 28.531 48.039 47.181 1.00 50.29 87 ASN B N 1
ATOM 2698 C CA . ASN B 1 87 ? 28.915 46.939 46.307 1.00 53.33 87 ASN B CA 1
ATOM 2699 C C . ASN B 1 87 ? 28.272 47.237 44.965 1.00 54.63 87 ASN B C 1
ATOM 2700 O O . ASN B 1 87 ? 28.102 46.351 44.130 1.00 54.25 87 ASN B O 1
ATOM 2705 N N . TRP B 1 88 ? 27.917 48.506 44.785 1.00 56.95 88 TRP B N 1
ATOM 2706 C CA . TRP B 1 88 ? 27.263 49.004 43.581 1.00 59.59 88 TRP B CA 1
ATOM 2707 C C . TRP B 1 88 ? 27.712 48.329 42.286 1.00 59.99 88 TRP B C 1
ATOM 2708 O O . TRP B 1 88 ? 26.883 47.830 41.521 1.00 62.44 88 TRP B O 1
ATOM 2719 N N . PHE B 1 89 ? 29.010 48.306 42.029 1.00 59.10 89 PHE B N 1
ATOM 2720 C CA . PHE B 1 89 ? 29.504 47.656 40.822 1.00 58.71 89 PHE B CA 1
ATOM 2721 C C . PHE B 1 89 ? 30.670 46.757 41.198 1.00 56.81 89 PHE B C 1
ATOM 2722 O O . PHE B 1 89 ? 31.714 46.760 40.540 1.00 55.85 89 PHE B O 1
ATOM 2730 N N . LYS B 1 90 ? 30.478 45.986 42.264 1.00 53.96 90 LYS B N 1
ATOM 2731 C CA . LYS B 1 90 ? 31.515 45.093 42.749 1.00 52.10 90 LYS B CA 1
ATOM 2732 C C . LYS B 1 90 ? 32.694 45.953 43.172 1.00 47.78 90 LYS B C 1
ATOM 2733 O O . LYS B 1 90 ? 33.814 45.474 43.312 1.00 47.86 90 LYS B O 1
ATOM 2739 N N . ARG B 1 91 ? 32.420 47.239 43.360 1.00 45.51 91 ARG B N 1
ATOM 2740 C CA . ARG B 1 91 ? 33.425 48.212 43.779 1.00 42.26 91 ARG B CA 1
ATOM 2741 C C . ARG B 1 91 ? 34.544 48.405 42.765 1.00 41.40 91 ARG B C 1
ATOM 2742 O O . ARG B 1 91 ? 35.682 48.696 43.142 1.00 39.81 91 ARG B O 1
ATOM 2750 N N . ARG B 1 92 ? 34.223 48.239 41.482 1.00 40.95 92 ARG B N 1
ATOM 2751 C CA . ARG B 1 92 ? 35.214 48.412 40.418 1.00 40.61 92 ARG B CA 1
ATOM 2752 C C . ARG B 1 92 ? 35.458 49.893 40.194 1.00 37.41 92 ARG B C 1
ATOM 2753 O O . ARG B 1 92 ? 34.530 50.641 39.889 1.00 34.97 92 ARG B O 1
ATOM 2761 N N . ALA B 1 93 ? 36.710 50.305 40.352 1.00 34.77 93 ALA B N 1
ATOM 2762 C CA . ALA B 1 93 ? 37.098 51.702 40.199 1.00 35.45 93 ALA B CA 1
ATOM 2763 C C . ALA B 1 93 ? 36.591 52.340 38.907 1.00 36.80 93 ALA B C 1
ATOM 2764 O O . ALA B 1 93 ? 36.009 53.431 38.926 1.00 34.87 93 ALA B O 1
ATOM 2766 N N . SER B 1 94 ? 36.814 51.655 37.789 1.00 37.48 94 SER B N 1
ATOM 2767 C CA . SER B 1 94 ? 36.402 52.139 36.473 1.00 37.69 94 SER B CA 1
ATOM 2768 C C . SER B 1 94 ? 34.923 52.513 36.421 1.00 37.90 94 SER B C 1
ATOM 2769 O O . SER B 1 94 ? 34.548 53.500 35.780 1.00 38.42 94 SER B O 1
ATOM 2772 N N . LYS B 1 95 ? 34.081 51.737 37.093 1.00 35.74 95 LYS B N 1
ATOM 2773 C CA . LYS B 1 95 ? 32.658 52.031 37.095 1.00 37.85 95 LYS B CA 1
ATOM 2774 C C . LYS B 1 95 ? 32.308 53.301 37.881 1.00 37.74 95 LYS B C 1
ATOM 2775 O O . LYS B 1 95 ? 31.452 54.080 37.450 1.00 36.83 95 LYS B O 1
ATOM 2781 N N . PHE B 1 96 ? 32.958 53.507 39.028 1.00 36.36 96 PHE B N 1
ATOM 2782 C CA . PHE B 1 96 ? 32.721 54.705 39.832 1.00 37.37 96 PHE B CA 1
ATOM 2783 C C . PHE B 1 96 ? 33.128 55.913 38.987 1.00 36.19 96 PHE B C 1
ATOM 2784 O O . PHE B 1 96 ? 32.361 56.860 38.795 1.00 37.21 96 PHE B O 1
ATOM 2792 N N . MET B 1 97 ? 34.348 55.843 38.479 1.00 34.83 97 MET B N 1
ATOM 2793 C CA . MET B 1 97 ? 34.943 56.875 37.645 1.00 36.50 97 MET B CA 1
ATOM 2794 C C . MET B 1 97 ? 34.102 57.321 36.450 1.00 35.22 97 MET B C 1
ATOM 2795 O O . MET B 1 97 ? 33.761 58.503 36.324 1.00 33.95 97 MET B O 1
ATOM 2800 N N . THR B 1 98 ? 33.790 56.376 35.563 1.00 31.74 98 THR B N 1
ATOM 2801 C CA . THR B 1 98 ? 33.054 56.711 34.359 1.00 32.58 98 THR B CA 1
ATOM 2802 C C . THR B 1 98 ? 31.601 57.089 34.553 1.00 31.01 98 THR B C 1
ATOM 2803 O O . THR B 1 98 ? 31.096 57.941 33.838 1.00 31.32 98 THR B O 1
ATOM 2807 N N . HIS B 1 99 ? 30.920 56.476 35.509 1.00 31.85 99 HIS B N 1
ATOM 2808 C CA . HIS B 1 99 ? 29.527 56.839 35.726 1.00 32.09 99 HIS B CA 1
ATOM 2809 C C . HIS B 1 99 ? 29.430 58.248 36.302 1.00 31.55 99 HIS B C 1
ATOM 2810 O O . HIS B 1 99 ? 28.536 59.010 35.929 1.00 30.02 99 HIS B O 1
ATOM 2817 N N . VAL B 1 100 ? 30.364 58.598 37.186 1.00 29.88 100 VAL B N 1
ATOM 2818 C CA . VAL B 1 100 ? 30.400 59.931 37.769 1.00 30.45 100 VAL B CA 1
ATOM 2819 C C . VAL B 1 100 ? 30.843 60.950 36.710 1.00 31.01 100 VAL B C 1
ATOM 2820 O O . VAL B 1 100 ? 30.190 61.974 36.506 1.00 30.68 100 VAL B O 1
ATOM 2824 N N . ALA B 1 101 ? 31.940 60.665 36.017 1.00 30.54 101 ALA B N 1
ATOM 2825 C CA . ALA B 1 101 ? 32.440 61.602 35.008 1.00 30.36 101 ALA B CA 1
ATOM 2826 C C . ALA B 1 101 ? 31.450 61.888 33.874 1.00 30.95 101 ALA B C 1
ATOM 2827 O O . ALA B 1 101 ? 31.250 63.048 33.495 1.00 31.45 101 ALA B O 1
ATOM 2829 N N . SER B 1 102 ? 30.830 60.842 33.334 1.00 30.81 102 SER B N 1
ATOM 2830 C CA . SER B 1 102 ? 29.884 61.023 32.237 1.00 31.34 102 SER B CA 1
ATOM 2831 C C . SER B 1 102 ? 28.599 61.725 32.661 1.00 30.48 102 SER B C 1
ATOM 2832 O O . SER B 1 102 ? 28.173 62.676 32.022 1.00 30.63 102 SER B O 1
ATOM 2835 N N . GLN B 1 103 ? 27.975 61.260 33.736 1.00 32.28 103 GLN B N 1
ATOM 2836 C CA . GLN B 1 103 ? 26.738 61.885 34.194 1.00 31.86 103 GLN B CA 1
ATOM 2837 C C . GLN B 1 103 ? 26.957 63.360 34.517 1.00 33.03 103 GLN B C 1
ATOM 2838 O O . GLN B 1 103 ? 26.084 64.189 34.273 1.00 33.80 103 GLN B O 1
ATOM 2844 N N . PHE B 1 104 ? 28.133 63.684 35.048 1.00 33.14 104 PHE B N 1
ATOM 2845 C CA . PHE B 1 104 ? 28.452 65.061 35.400 1.00 32.42 104 PHE B CA 1
ATOM 2846 C C . PHE B 1 104 ? 28.560 65.921 34.141 1.00 33.65 104 PHE B C 1
ATOM 2847 O O . PHE B 1 104 ? 27.930 66.986 34.036 1.00 33.67 104 PHE B O 1
ATOM 2855 N N . ALA B 1 105 ? 29.347 65.443 33.181 1.00 32.58 105 ALA B N 1
ATOM 2856 C CA . ALA B 1 105 ? 29.569 66.174 31.945 1.00 31.39 105 ALA B CA 1
ATOM 2857 C C . ALA B 1 105 ? 28.310 66.402 31.122 1.00 32.33 105 ALA B C 1
ATOM 2858 O O . ALA B 1 105 ? 28.115 67.491 30.571 1.00 33.06 105 ALA B O 1
ATOM 2860 N N . SER B 1 106 ? 27.457 65.388 31.022 1.00 32.00 106 SER B N 1
ATOM 2861 C CA . SER B 1 106 ? 26.235 65.542 30.245 1.00 33.23 106 SER B CA 1
ATOM 2862 C C . SER B 1 106 ? 25.362 66.590 30.932 1.00 35.12 106 SER B C 1
ATOM 2863 O O . SER B 1 106 ? 24.762 67.445 30.270 1.00 35.49 106 SER B O 1
ATOM 2866 N N . SER B 1 107 ? 25.309 66.540 32.260 1.00 35.58 107 SER B N 1
ATOM 2867 C CA . SER B 1 107 ? 24.528 67.519 33.016 1.00 37.23 107 SER B CA 1
ATOM 2868 C C . SER B 1 107 ? 25.093 68.937 32.870 1.00 37.83 107 SER B C 1
ATOM 2869 O O . SER B 1 107 ? 24.335 69.910 32.796 1.00 38.76 107 SER B O 1
ATOM 2872 N N . TYR B 1 108 ? 26.418 69.054 32.833 1.00 36.40 108 TYR B N 1
ATOM 2873 C CA . TYR B 1 108 ? 27.047 70.367 32.711 1.00 36.57 108 TYR B CA 1
ATOM 2874 C C . TYR B 1 108 ? 26.500 71.088 31.478 1.00 38.18 108 TYR B C 1
ATOM 2875 O O . TYR B 1 108 ? 26.193 72.284 31.528 1.00 37.57 108 TYR B O 1
ATOM 2884 N N . VAL B 1 109 ? 26.375 70.353 30.375 1.00 37.34 109 VAL B N 1
ATOM 2885 C CA . VAL B 1 109 ? 25.870 70.921 29.134 1.00 36.12 109 VAL B CA 1
ATOM 2886 C C . VAL B 1 109 ? 24.361 71.095 29.182 1.00 37.88 109 VAL B C 1
ATOM 2887 O O . VAL B 1 109 ? 23.829 72.136 28.785 1.00 37.54 109 VAL B O 1
ATOM 2891 N N . PHE B 1 110 ? 23.677 70.072 29.680 1.00 38.54 110 PHE B N 1
ATOM 2892 C CA . PHE B 1 110 ? 22.219 70.078 29.767 1.00 38.38 110 PHE B CA 1
ATOM 2893 C C . PHE B 1 110 ? 21.637 71.242 30.562 1.00 39.20 110 PHE B C 1
ATOM 2894 O O . PHE B 1 110 ? 20.640 71.825 30.157 1.00 39.00 110 PHE B O 1
ATOM 2902 N N . TYR B 1 111 ? 22.253 71.579 31.691 1.00 39.07 111 TYR B N 1
ATOM 2903 C CA . TYR B 1 111 ? 21.730 72.646 32.537 1.00 39.59 111 TYR B CA 1
ATOM 2904 C C . TYR B 1 111 ? 22.425 73.983 32.381 1.00 39.73 111 TYR B C 1
ATOM 2905 O O . TYR B 1 111 ? 22.109 74.933 33.091 1.00 39.35 111 TYR B O 1
ATOM 2914 N N . TRP B 1 112 ? 23.365 74.060 31.448 1.00 40.36 112 TRP B N 1
ATOM 2915 C CA . TRP B 1 112 ? 24.110 75.290 31.227 1.00 42.12 112 TRP B CA 1
ATOM 2916 C C . TRP B 1 112 ? 23.275 76.571 31.127 1.00 44.37 112 TRP B C 1
ATOM 2917 O O . TRP B 1 112 ? 23.592 77.572 31.772 1.00 44.05 112 TRP B O 1
ATOM 2928 N N . ARG B 1 113 ? 22.217 76.546 30.324 1.00 46.54 113 ARG B N 1
ATOM 2929 C CA . ARG B 1 113 ? 21.376 77.727 30.149 1.00 49.61 113 ARG B CA 1
ATOM 2930 C C . ARG B 1 113 ? 20.658 78.197 31.410 1.00 49.21 113 ARG B C 1
ATOM 2931 O O . ARG B 1 113 ? 20.329 79.376 31.519 1.00 49.87 113 ARG B O 1
ATOM 2939 N N . ASP B 1 114 ? 20.411 77.290 32.355 1.00 47.64 114 ASP B N 1
ATOM 2940 C CA . ASP B 1 114 ? 19.741 77.658 33.601 1.00 46.08 114 ASP B CA 1
ATOM 2941 C C . ASP B 1 114 ? 20.624 78.580 34.440 1.00 46.08 114 ASP B C 1
ATOM 2942 O O . ASP B 1 114 ? 20.136 79.264 35.333 1.00 46.29 114 ASP B O 1
ATOM 2947 N N . TYR B 1 115 ? 21.922 78.605 34.154 1.00 45.07 115 TYR B N 1
ATOM 2948 C CA . TYR B 1 115 ? 22.844 79.444 34.919 1.00 45.77 115 TYR B CA 1
ATOM 2949 C C . TYR B 1 115 ? 23.547 80.504 34.082 1.00 47.67 115 TYR B C 1
ATOM 2950 O O . TYR B 1 115 ? 23.971 81.529 34.605 1.00 49.15 115 TYR B O 1
ATOM 2959 N N . PHE B 1 116 ? 23.668 80.249 32.786 1.00 49.65 116 PHE B N 1
ATOM 2960 C CA . PHE B 1 116 ? 24.303 81.178 31.862 1.00 53.02 116 PHE B CA 1
ATOM 2961 C C . PHE B 1 116 ? 23.262 81.527 30.803 1.00 56.74 116 PHE B C 1
ATOM 2962 O O . PHE B 1 116 ? 23.443 81.230 29.624 1.00 59.47 116 PHE B O 1
ATOM 2970 N N . GLU B 1 117 ? 22.169 82.150 31.232 1.00 60.46 117 GLU B N 1
ATOM 2971 C CA . GLU B 1 117 ? 21.075 82.524 30.337 1.00 63.27 117 GLU B CA 1
ATOM 2972 C C . GLU B 1 117 ? 21.476 83.330 29.104 1.00 63.19 117 GLU B C 1
ATOM 2973 O O . GLU B 1 117 ? 20.878 83.173 28.044 1.00 64.43 117 GLU B O 1
ATOM 2979 N N . ASP B 1 118 ? 22.484 84.184 29.234 1.00 63.22 118 ASP B N 1
ATOM 2980 C CA . ASP B 1 118 ? 22.928 84.997 28.105 1.00 63.40 118 ASP B CA 1
ATOM 2981 C C . ASP B 1 118 ? 24.209 84.499 27.446 1.00 62.01 118 ASP B C 1
ATOM 2982 O O . ASP B 1 118 ? 24.323 84.507 26.220 1.00 63.20 118 ASP B O 1
ATOM 2987 N N . GLN B 1 119 ? 25.170 84.077 28.261 1.00 59.36 119 GLN B N 1
ATOM 2988 C CA . GLN B 1 119 ? 26.445 83.571 27.762 1.00 56.69 119 GLN B CA 1
ATOM 2989 C C . GLN B 1 119 ? 26.253 82.218 27.085 1.00 55.67 119 GLN B C 1
ATOM 2990 O O . GLN B 1 119 ? 25.799 81.257 27.707 1.00 56.03 119 GLN B O 1
ATOM 2996 N N . PRO B 1 120 ? 26.588 82.126 25.792 1.00 54.27 120 PRO B N 1
ATOM 2997 C CA . PRO B 1 120 ? 26.442 80.870 25.056 1.00 52.42 120 PRO B CA 1
ATOM 2998 C C . PRO B 1 120 ? 27.596 79.899 25.318 1.00 51.18 120 PRO B C 1
ATOM 2999 O O . PRO B 1 120 ? 28.746 80.315 25.497 1.00 50.80 120 PRO B O 1
ATOM 3003 N N . LEU B 1 121 ? 27.276 78.607 25.351 1.00 48.95 121 LEU B N 1
ATOM 3004 C CA . LEU B 1 121 ? 28.284 77.572 25.562 1.00 45.94 121 LEU B CA 1
ATOM 3005 C C . LEU B 1 121 ? 28.984 77.378 24.222 1.00 44.59 121 LEU B C 1
ATOM 3006 O O . LEU B 1 121 ? 28.373 76.912 23.257 1.00 43.68 121 LEU B O 1
ATOM 3011 N N . LEU B 1 122 ? 30.260 77.739 24.166 1.00 43.04 122 LEU B N 1
ATOM 3012 C CA . LEU B 1 122 ? 31.021 77.646 22.931 1.00 43.59 122 LEU B CA 1
ATOM 3013 C C . LEU B 1 122 ? 31.423 76.232 22.500 1.00 44.03 122 LEU B C 1
ATOM 3014 O O . LEU B 1 122 ? 31.562 75.964 21.304 1.00 43.10 122 LEU B O 1
ATOM 3019 N N . TYR B 1 123 ? 31.619 75.331 23.461 1.00 42.65 123 TYR B N 1
ATOM 3020 C CA . TYR B 1 123 ? 32.004 73.962 23.139 1.00 41.47 123 TYR B CA 1
ATOM 3021 C C . TYR B 1 123 ? 31.838 73.040 24.344 1.00 40.58 123 TYR B C 1
ATOM 3022 O O . TYR B 1 123 ? 31.968 73.476 25.485 1.00 40.70 123 TYR B O 1
ATOM 3031 N N . PRO B 1 124 ? 31.541 71.751 24.103 1.00 38.99 124 PRO B N 1
ATOM 3032 C CA . PRO B 1 124 ? 31.360 70.761 25.175 1.00 37.83 124 PRO B CA 1
ATOM 3033 C C . PRO B 1 124 ? 32.701 70.497 25.860 1.00 36.72 124 PRO B C 1
ATOM 3034 O O . PRO B 1 124 ? 33.650 70.053 25.223 1.00 36.15 124 PRO B O 1
ATOM 3038 N N . PRO B 1 125 ? 32.793 70.783 27.171 1.00 36.50 125 PRO B N 1
ATOM 3039 C CA . PRO B 1 125 ? 34.024 70.591 27.940 1.00 36.84 125 PRO B CA 1
ATOM 3040 C C . PRO B 1 125 ? 34.313 69.158 28.365 1.00 36.64 125 PRO B C 1
ATOM 3041 O O . PRO B 1 125 ? 33.458 68.281 28.278 1.00 35.01 125 PRO B O 1
ATOM 3045 N N . GLY B 1 126 ? 35.535 68.944 28.838 1.00 36.59 126 GLY B N 1
ATOM 3046 C CA . GLY B 1 126 ? 35.930 67.636 29.314 1.00 35.54 126 GLY B CA 1
ATOM 3047 C C . GLY B 1 126 ? 36.253 67.729 30.792 1.00 34.80 126 GLY B C 1
ATOM 3048 O O . GLY B 1 126 ? 36.445 68.827 31.320 1.00 33.33 126 GLY B O 1
ATOM 3049 N N . PHE B 1 127 ? 36.311 66.583 31.461 1.00 34.84 127 PHE B N 1
ATOM 3050 C CA . PHE B 1 127 ? 36.608 66.546 32.883 1.00 37.52 127 PHE B CA 1
ATOM 3051 C C . PHE B 1 127 ? 37.658 65.500 33.240 1.00 40.46 127 PHE B C 1
ATOM 3052 O O . PHE B 1 127 ? 37.645 64.383 32.731 1.00 41.84 127 PHE B O 1
ATOM 3060 N N . ASP B 1 128 ? 38.577 65.885 34.113 1.00 43.98 128 ASP B N 1
ATOM 3061 C CA . ASP B 1 128 ? 39.623 64.993 34.591 1.00 45.27 128 ASP B CA 1
ATOM 3062 C C . ASP B 1 128 ? 39.005 64.274 35.801 1.00 44.87 128 ASP B C 1
ATOM 3063 O O . ASP B 1 128 ? 38.261 64.888 36.571 1.00 41.85 128 ASP B O 1
ATOM 3068 N N . GLY B 1 129 ? 39.299 62.984 35.955 1.00 44.47 129 GLY B N 1
ATOM 3069 C CA . GLY B 1 129 ? 38.746 62.220 37.064 1.00 44.83 129 GLY B CA 1
ATOM 3070 C C . GLY B 1 129 ? 39.708 61.219 37.685 1.00 45.64 129 GLY B C 1
ATOM 3071 O O . GLY B 1 129 ? 40.665 60.773 37.043 1.00 47.86 129 GLY B O 1
ATOM 3072 N N . ARG B 1 130 ? 39.457 60.862 38.941 1.00 44.01 130 ARG B N 1
ATOM 3073 C CA . ARG B 1 130 ? 40.307 59.907 39.644 1.00 43.82 130 ARG B CA 1
ATOM 3074 C C . ARG B 1 130 ? 39.549 59.235 40.790 1.00 42.00 130 ARG B C 1
ATOM 3075 O O . ARG B 1 130 ? 38.542 59.753 41.280 1.00 42.63 130 ARG B O 1
ATOM 3083 N N . VAL B 1 131 ? 40.038 58.077 41.213 1.00 39.07 131 VAL B N 1
ATOM 3084 C CA . VAL B 1 131 ? 39.420 57.352 42.307 1.00 36.58 131 VAL B CA 1
ATOM 3085 C C . VAL B 1 131 ? 40.468 57.151 43.395 1.00 34.58 131 VAL B C 1
ATOM 3086 O O . VAL B 1 131 ? 41.601 56.793 43.096 1.00 33.33 131 VAL B O 1
ATOM 3090 N N . VAL B 1 132 ? 40.094 57.411 44.644 1.00 33.37 132 VAL B N 1
ATOM 3091 C CA . VAL B 1 132 ? 40.996 57.222 45.778 1.00 32.68 132 VAL B CA 1
ATOM 3092 C C . VAL B 1 132 ? 40.222 56.498 46.879 1.00 33.40 132 VAL B C 1
ATOM 3093 O O . VAL B 1 132 ? 39.034 56.761 47.099 1.00 33.56 132 VAL B O 1
ATOM 3097 N N . VAL B 1 133 ? 40.898 55.578 47.557 1.00 33.91 133 VAL B N 1
ATOM 3098 C CA . VAL B 1 133 ? 40.286 54.807 48.631 1.00 32.61 133 VAL B CA 1
ATOM 3099 C C . VAL B 1 133 ? 40.884 55.252 49.961 1.00 32.70 133 VAL B C 1
ATOM 3100 O O . VAL B 1 133 ? 42.106 55.251 50.132 1.00 31.22 133 VAL B O 1
ATOM 3104 N N . TYR B 1 134 ? 40.023 55.662 50.889 1.00 32.87 134 TYR B N 1
ATOM 3105 C CA . TYR B 1 134 ? 40.474 56.093 52.210 1.00 33.44 134 TYR B CA 1
ATOM 3106 C C . TYR B 1 134 ? 40.043 55.036 53.219 1.00 35.23 134 TYR B C 1
ATOM 3107 O O . TYR B 1 134 ? 38.857 54.716 53.350 1.00 36.37 134 TYR B O 1
ATOM 3116 N N . PRO B 1 135 ? 41.020 54.480 53.948 1.00 35.75 135 PRO B N 1
ATOM 3117 C CA . PRO B 1 135 ? 40.881 53.434 54.958 1.00 36.49 135 PRO B CA 1
ATOM 3118 C C . PRO B 1 135 ? 40.156 53.747 56.255 1.00 38.72 135 PRO B C 1
ATOM 3119 O O . PRO B 1 135 ? 39.851 52.828 57.021 1.00 40.52 135 PRO B O 1
ATOM 3123 N N . SER B 1 136 ? 39.871 55.018 56.518 1.00 37.91 136 SER B N 1
ATOM 3124 C CA . SER B 1 136 ? 39.203 55.351 57.771 1.00 37.58 136 SER B CA 1
ATOM 3125 C C . SER B 1 136 ? 38.408 56.639 57.746 1.00 37.63 136 SER B C 1
ATOM 3126 O O . SER B 1 136 ? 38.613 57.499 56.883 1.00 36.44 136 SER B O 1
ATOM 3129 N N . ASN B 1 137 ? 37.504 56.764 58.713 1.00 36.76 137 ASN B N 1
ATOM 3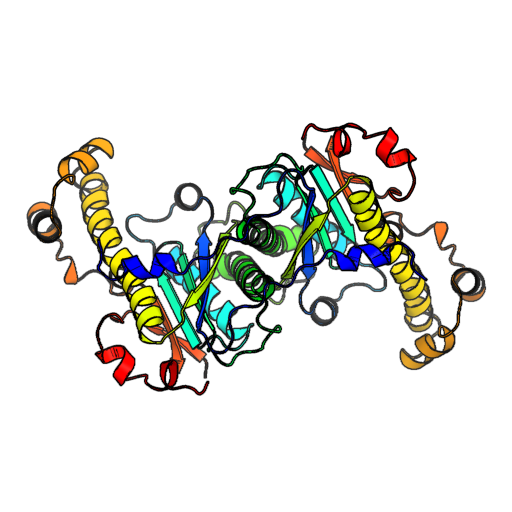130 C CA . ASN B 1 137 ? 36.682 57.958 58.837 1.00 37.20 137 ASN B CA 1
ATOM 3131 C C . ASN B 1 137 ? 37.581 59.180 58.981 1.00 36.38 137 ASN B C 1
ATOM 3132 O O . ASN B 1 137 ? 37.322 60.227 58.406 1.00 36.63 137 ASN B O 1
ATOM 3137 N N . GLN B 1 138 ? 38.650 59.041 59.749 1.00 36.70 138 GLN B N 1
ATOM 3138 C CA . GLN B 1 138 ? 39.545 60.168 59.959 1.00 37.76 138 GLN B CA 1
ATOM 3139 C C . GLN B 1 138 ? 40.251 60.587 58.682 1.00 37.56 138 GLN B C 1
ATOM 3140 O O . GLN B 1 138 ? 40.411 61.784 58.421 1.00 38.74 138 GLN B O 1
ATOM 3146 N N . THR B 1 139 ? 40.690 59.611 57.890 1.00 37.08 139 THR B N 1
ATOM 3147 C CA . THR B 1 139 ? 41.385 59.933 56.648 1.00 35.76 139 THR B CA 1
ATOM 3148 C C . THR B 1 139 ? 40.422 60.583 55.660 1.00 35.10 139 THR B C 1
ATOM 3149 O O . THR B 1 139 ? 40.814 61.485 54.917 1.00 34.74 139 THR B O 1
ATOM 3153 N N . LEU B 1 140 ? 39.164 60.142 55.661 1.00 33.32 140 LEU B N 1
ATOM 3154 C CA . LEU B 1 140 ? 38.179 60.726 54.762 1.00 34.09 140 LEU B CA 1
ATOM 3155 C C . LEU B 1 140 ? 37.957 62.184 55.144 1.00 34.76 140 LEU B C 1
ATOM 3156 O O . LEU B 1 140 ? 37.979 63.065 54.281 1.00 33.94 140 LEU B O 1
ATOM 3161 N N . LYS B 1 141 ? 37.736 62.432 56.435 1.00 34.70 141 LYS B N 1
ATOM 3162 C CA . LYS B 1 141 ? 37.514 63.795 56.922 1.00 36.25 141 LYS B CA 1
ATOM 3163 C C . LYS B 1 141 ? 38.719 64.659 56.594 1.00 35.25 141 LYS B C 1
ATOM 3164 O O . LYS B 1 141 ? 38.574 65.797 56.155 1.00 36.29 141 LYS B O 1
ATOM 3170 N N . ASP B 1 142 ? 39.915 64.119 56.794 1.00 34.00 142 ASP B N 1
ATOM 3171 C CA . ASP B 1 142 ? 41.110 64.891 56.496 1.00 34.65 142 ASP B CA 1
ATOM 3172 C C . ASP B 1 142 ? 41.167 65.243 55.007 1.00 35.18 142 ASP B C 1
ATOM 3173 O O . ASP B 1 142 ? 41.665 66.307 54.633 1.00 34.10 142 ASP B O 1
ATOM 3178 N N . TYR B 1 143 ? 40.656 64.348 54.162 1.00 33.79 143 TYR B N 1
ATOM 3179 C CA . TYR B 1 143 ? 40.631 64.598 52.724 1.00 32.55 143 TYR B CA 1
ATOM 3180 C C . TYR B 1 143 ? 39.697 65.778 52.437 1.00 32.05 143 TYR B C 1
ATOM 3181 O O . TYR B 1 143 ? 40.054 66.704 51.708 1.00 31.82 143 TYR B O 1
ATOM 3190 N N . LEU B 1 144 ? 38.495 65.724 53.001 1.00 31.79 144 LEU B N 1
ATOM 3191 C CA . LEU B 1 144 ? 37.517 66.787 52.810 1.00 32.30 144 LEU B CA 1
ATOM 3192 C C . LEU B 1 144 ? 38.062 68.111 53.364 1.00 32.48 144 LEU B C 1
ATOM 3193 O O . LEU B 1 144 ? 37.894 69.166 52.748 1.00 32.41 144 LEU B O 1
ATOM 3198 N N . SER B 1 145 ? 38.743 68.053 54.505 1.00 33.62 145 SER B N 1
ATOM 3199 C CA . SER B 1 145 ? 39.315 69.260 55.110 1.00 34.31 145 SER B CA 1
ATOM 3200 C C . SER B 1 145 ? 40.395 69.798 54.187 1.00 35.50 145 SER B C 1
ATOM 3201 O O . SER B 1 145 ? 40.549 71.015 54.017 1.00 35.31 145 SER B O 1
ATOM 3204 N N . TRP B 1 146 ? 41.143 68.881 53.584 1.00 34.39 146 TRP B N 1
ATOM 3205 C CA . TRP B 1 146 ? 42.206 69.264 52.669 1.00 35.21 146 TRP B CA 1
ATOM 3206 C C . TRP B 1 146 ? 41.624 70.070 51.507 1.00 35.58 146 TRP B C 1
ATOM 3207 O O . TRP B 1 146 ? 42.178 71.091 51.110 1.00 36.28 146 TRP B O 1
ATOM 3218 N N . ARG B 1 147 ? 40.501 69.618 50.965 1.00 35.26 147 ARG B N 1
ATOM 3219 C CA . ARG B 1 147 ? 39.897 70.334 49.854 1.00 34.81 147 ARG B CA 1
ATOM 3220 C C . ARG B 1 147 ? 39.275 71.656 50.307 1.00 35.42 147 ARG B C 1
ATOM 3221 O O . ARG B 1 147 ? 39.389 72.666 49.609 1.00 34.46 147 ARG B O 1
ATOM 3229 N N . GLN B 1 148 ? 38.621 71.667 51.468 1.00 35.50 148 GLN B N 1
ATOM 3230 C CA . GLN B 1 148 ? 38.019 72.914 51.938 1.00 35.22 148 GLN B CA 1
ATOM 3231 C C . GLN B 1 148 ? 39.094 73.946 52.271 1.00 35.45 148 GLN B C 1
ATOM 3232 O O . GLN B 1 148 ? 38.951 75.127 51.958 1.00 35.38 148 GLN B O 1
ATOM 3238 N N . ALA B 1 149 ? 40.179 73.494 52.890 1.00 36.09 149 ALA B N 1
ATOM 3239 C CA . ALA B 1 149 ? 41.276 74.384 53.238 1.00 35.68 149 ALA B CA 1
ATOM 3240 C C . ALA B 1 149 ? 41.874 74.965 51.954 1.00 37.46 149 ALA B C 1
ATOM 3241 O O . ALA B 1 149 ? 42.291 76.131 51.923 1.00 37.31 149 ALA B O 1
ATOM 3243 N N . ASP B 1 150 ? 41.915 74.145 50.901 1.00 35.90 150 ASP B N 1
ATOM 3244 C CA . ASP B 1 150 ? 42.447 74.565 49.605 1.00 35.33 150 ASP B CA 1
ATOM 3245 C C . ASP B 1 150 ? 41.562 75.695 49.055 1.00 36.36 150 ASP B C 1
ATOM 3246 O O . ASP B 1 150 ? 42.053 76.676 48.482 1.00 34.80 150 ASP B O 1
ATOM 3251 N N . CYS B 1 151 ? 40.253 75.536 49.223 1.00 36.56 151 CYS B N 1
ATOM 3252 C CA . CYS B 1 151 ? 39.308 76.539 48.764 1.00 38.40 151 CYS B CA 1
ATOM 3253 C C . CYS B 1 151 ? 39.621 77.858 49.471 1.00 39.64 151 CYS B C 1
ATOM 3254 O O . CYS B 1 151 ? 39.702 78.912 48.835 1.00 39.75 151 CYS B O 1
ATOM 3257 N N . HIS B 1 152 ? 39.809 77.782 50.786 1.00 40.90 152 HIS B N 1
ATOM 3258 C CA . HIS B 1 152 ? 40.111 78.961 51.593 1.00 42.28 152 HIS B CA 1
ATOM 3259 C C . HIS B 1 152 ? 41.394 79.635 51.116 1.00 40.93 152 HIS B C 1
ATOM 3260 O O . HIS B 1 152 ? 41.400 80.830 50.826 1.00 39.64 152 HIS B O 1
ATOM 3267 N N . ILE B 1 153 ? 42.472 78.861 51.028 1.00 39.46 153 ILE B N 1
ATOM 3268 C CA . ILE B 1 153 ? 43.761 79.392 50.597 1.00 39.27 153 ILE B CA 1
ATOM 3269 C C . ILE B 1 153 ? 43.677 80.079 49.243 1.00 39.12 153 ILE B C 1
ATOM 3270 O O . ILE B 1 153 ? 44.184 81.192 49.074 1.00 40.11 153 ILE B O 1
ATOM 3275 N N . ASN B 1 154 ? 43.038 79.421 48.280 1.00 38.75 154 ASN B N 1
ATOM 3276 C CA . ASN B 1 154 ? 42.915 79.989 46.942 1.00 37.62 154 ASN B CA 1
ATOM 3277 C C . ASN B 1 154 ? 41.981 81.188 46.866 1.00 37.16 154 ASN B C 1
ATOM 3278 O O . ASN B 1 154 ? 42.253 82.151 46.143 1.00 36.26 154 ASN B O 1
ATOM 3283 N N . ASN B 1 155 ? 40.876 81.146 47.595 1.00 35.62 155 ASN B N 1
ATOM 3284 C CA . ASN B 1 155 ? 39.975 82.273 47.522 1.00 36.87 155 ASN B CA 1
ATOM 3285 C C . ASN B 1 155 ? 40.602 83.518 48.145 1.00 37.41 155 ASN B C 1
ATOM 3286 O O . ASN B 1 155 ? 40.439 84.627 47.628 1.00 38.50 155 ASN B O 1
ATOM 3291 N N . LEU B 1 156 ? 41.329 83.344 49.242 1.00 37.21 156 LEU B N 1
ATOM 3292 C CA . LEU B 1 156 ? 41.960 84.490 49.879 1.00 37.75 156 LEU B CA 1
ATOM 3293 C C . LEU B 1 156 ? 42.978 85.075 48.909 1.00 39.20 156 LEU B C 1
ATOM 3294 O O . LEU B 1 156 ? 42.971 86.282 48.640 1.00 38.59 156 LEU B O 1
ATOM 3299 N N . TYR B 1 157 ? 43.840 84.217 48.365 1.00 39.21 157 TYR B N 1
ATOM 3300 C CA . TYR B 1 157 ? 44.844 84.686 47.415 1.00 38.74 157 TYR B CA 1
ATOM 3301 C C . TYR B 1 157 ? 44.199 85.354 46.207 1.00 38.84 157 TYR B C 1
ATOM 3302 O O . TYR B 1 157 ? 44.565 86.475 45.848 1.00 39.12 157 TYR B O 1
ATOM 3311 N N . ASN B 1 158 ? 43.239 84.672 45.586 1.00 37.82 158 ASN B N 1
ATOM 3312 C CA . ASN B 1 158 ? 42.599 85.212 44.396 1.00 39.55 158 ASN B CA 1
ATOM 3313 C C . ASN B 1 158 ? 41.836 86.506 44.630 1.00 40.35 158 ASN B C 1
ATOM 3314 O O . ASN B 1 158 ? 41.872 87.410 43.792 1.00 40.67 158 ASN B O 1
ATOM 3319 N N . THR B 1 159 ? 41.150 86.612 45.761 1.00 40.40 159 THR B N 1
ATOM 3320 C CA . THR B 1 159 ? 40.400 87.825 46.030 1.00 40.48 159 THR B CA 1
ATOM 3321 C C . THR B 1 159 ? 41.320 89.046 46.073 1.00 41.26 159 THR B C 1
ATOM 3322 O O . THR B 1 159 ? 41.054 90.042 45.408 1.00 40.21 159 THR B O 1
ATOM 3326 N N . VAL B 1 160 ? 42.409 88.970 46.833 1.00 41.59 160 VAL B N 1
ATOM 3327 C CA . VAL B 1 160 ? 43.323 90.099 46.909 1.00 43.52 160 VAL B CA 1
ATOM 3328 C C . VAL B 1 160 ? 44.043 90.292 45.569 1.00 45.16 160 VAL B C 1
ATOM 3329 O O . VAL B 1 160 ? 44.222 91.418 45.109 1.00 45.15 160 VAL B O 1
ATOM 3333 N N . PHE B 1 161 ? 44.427 89.188 44.931 1.00 47.05 161 PHE B N 1
ATOM 3334 C CA . PHE B 1 161 ? 45.109 89.231 43.634 1.00 46.83 161 PHE B CA 1
ATOM 3335 C C . PHE B 1 161 ? 44.300 89.993 42.580 1.00 47.31 161 PHE B C 1
ATOM 3336 O O . PHE B 1 161 ? 44.800 90.927 41.950 1.00 47.10 161 PHE B O 1
ATOM 3344 N N . TRP B 1 162 ? 43.050 89.587 42.384 1.00 47.50 162 TRP B N 1
ATOM 3345 C CA . TRP B 1 162 ? 42.204 90.228 41.388 1.00 49.37 162 TRP B CA 1
ATOM 3346 C C . TRP B 1 162 ? 41.792 91.647 41.763 1.00 49.12 162 TRP B C 1
ATOM 3347 O O . TRP B 1 162 ? 41.478 92.458 40.889 1.00 49.59 162 TRP B O 1
ATOM 3358 N N . ALA B 1 163 ? 41.786 91.950 43.055 1.00 48.36 163 ALA B N 1
ATOM 3359 C CA . ALA B 1 163 ? 41.444 93.295 43.492 1.00 48.55 163 ALA B CA 1
ATOM 3360 C C . ALA B 1 163 ? 42.613 94.197 43.097 1.00 48.88 163 ALA B C 1
ATOM 3361 O O . ALA B 1 163 ? 42.409 95.311 42.628 1.00 49.14 163 ALA B O 1
ATOM 3363 N N . LEU B 1 164 ? 43.837 93.707 43.275 1.00 49.42 164 LEU B N 1
ATOM 3364 C CA . LEU B 1 164 ? 45.022 94.483 42.914 1.00 50.91 164 LEU B CA 1
ATOM 3365 C C . LEU B 1 164 ? 45.029 94.826 41.424 1.00 52.04 164 LEU B C 1
ATOM 3366 O O . LEU B 1 164 ? 45.439 95.919 41.034 1.00 51.56 164 LEU B O 1
ATOM 3371 N N . ILE B 1 165 ? 44.566 93.889 40.600 1.00 53.12 165 ILE B N 1
ATOM 3372 C CA . ILE B 1 165 ? 44.526 94.091 39.157 1.00 54.67 165 ILE B CA 1
ATOM 3373 C C . ILE B 1 165 ? 43.332 94.939 38.746 1.00 55.70 165 ILE B C 1
ATOM 3374 O O . ILE B 1 165 ? 43.484 96.048 38.237 1.00 55.56 165 ILE B O 1
ATOM 3379 N N . GLN B 1 166 ? 42.143 94.397 38.982 1.00 57.50 166 GLN B N 1
ATOM 3380 C CA . GLN B 1 166 ? 40.893 95.046 38.616 1.00 58.82 166 GLN B CA 1
ATOM 3381 C C . GLN B 1 166 ? 40.590 96.387 39.296 1.00 60.02 166 GLN B C 1
ATOM 3382 O O . GLN B 1 166 ? 39.751 97.154 38.808 1.00 60.63 166 GLN B O 1
ATOM 3388 N N . GLN B 1 167 ? 41.266 96.691 40.400 1.00 60.46 167 GLN B N 1
ATOM 3389 C CA . GLN B 1 167 ? 41.009 97.951 41.094 1.00 61.06 167 GLN B CA 1
ATOM 3390 C C . GLN B 1 167 ? 42.222 98.837 41.342 1.00 60.85 167 GLN B C 1
ATOM 3391 O O . GLN B 1 167 ? 42.098 100.054 41.345 1.00 61.96 167 GLN B O 1
ATOM 3397 N N . SER B 1 168 ? 43.387 98.242 41.565 1.00 60.41 168 SER B N 1
ATOM 3398 C CA . SER B 1 168 ? 44.595 99.027 41.798 1.00 60.00 168 SER B CA 1
ATOM 3399 C C . SER B 1 168 ? 45.350 99.257 40.499 1.00 60.36 168 SER B C 1
ATOM 3400 O O . SER B 1 168 ? 46.326 100.010 40.461 1.00 59.61 168 SER B O 1
ATOM 3403 N N . GLY B 1 169 ? 44.903 98.592 39.439 1.00 60.33 169 GLY B N 1
ATOM 3404 C CA . GLY B 1 169 ? 45.544 98.752 38.149 1.00 61.06 169 GLY B CA 1
ATOM 3405 C C . GLY B 1 169 ? 46.883 98.058 37.985 1.00 61.39 169 GLY B C 1
ATOM 3406 O O . GLY B 1 169 ? 47.585 98.307 37.006 1.00 61.59 169 GLY B O 1
ATOM 3407 N N . LEU B 1 170 ? 47.256 97.199 38.929 1.00 61.37 170 LEU B N 1
ATOM 3408 C CA . LEU B 1 170 ? 48.520 96.479 38.807 1.00 61.48 170 LEU B CA 1
ATOM 3409 C C . LEU B 1 170 ? 48.456 95.436 37.699 1.00 62.05 170 LEU B C 1
ATOM 3410 O O . LEU B 1 170 ? 47.378 94.962 37.319 1.00 61.64 170 LEU B O 1
ATOM 3415 N N . THR B 1 171 ? 49.625 95.084 37.185 1.00 62.26 171 THR B N 1
ATOM 3416 C CA . THR B 1 171 ? 49.728 94.088 36.137 1.00 62.64 171 THR B CA 1
ATOM 3417 C C . THR B 1 171 ? 49.782 92.733 36.828 1.00 62.60 171 THR B C 1
ATOM 3418 O O . THR B 1 171 ? 50.248 92.630 37.965 1.00 61.12 171 THR B O 1
ATOM 3422 N N . PRO B 1 172 ? 49.298 91.675 36.158 1.00 62.82 172 PRO B N 1
ATOM 3423 C CA . PRO B 1 172 ? 49.329 90.353 36.781 1.00 62.57 172 PRO B CA 1
ATOM 3424 C C . PRO B 1 172 ? 50.675 90.064 37.444 1.00 62.44 172 PRO B C 1
ATOM 3425 O O . PRO B 1 172 ? 50.731 89.592 38.582 1.00 61.94 172 PRO B O 1
ATOM 3429 N N . VAL B 1 173 ? 51.759 90.374 36.739 1.00 62.36 173 VAL B N 1
ATOM 3430 C CA . VAL B 1 173 ? 53.094 90.121 37.264 1.00 61.99 173 VAL B CA 1
ATOM 3431 C C . VAL B 1 173 ? 53.407 90.962 38.504 1.00 61.70 173 VAL B C 1
ATOM 3432 O O . VAL B 1 173 ? 54.122 90.512 39.402 1.00 60.42 173 VAL B O 1
ATOM 3436 N N . GLN B 1 174 ? 52.869 92.177 38.563 1.00 61.90 174 GLN B N 1
ATOM 3437 C CA . GLN B 1 174 ? 53.095 93.042 39.721 1.00 61.26 174 GLN B CA 1
ATOM 3438 C C . GLN B 1 174 ? 52.286 92.538 40.915 1.00 60.57 174 GLN B C 1
ATOM 3439 O O . GLN B 1 174 ? 52.787 92.483 42.040 1.00 58.60 174 GLN B O 1
ATOM 3445 N N . ALA B 1 175 ? 51.029 92.180 40.665 1.00 59.04 175 ALA B N 1
ATOM 3446 C CA . ALA B 1 175 ? 50.165 91.662 41.719 1.00 57.86 175 ALA B CA 1
ATOM 3447 C C . ALA B 1 175 ? 50.859 90.484 42.393 1.00 57.84 175 ALA B C 1
ATOM 3448 O O . ALA B 1 175 ? 50.932 90.415 43.618 1.00 56.71 175 ALA B O 1
ATOM 3450 N N . GLN B 1 176 ? 51.370 89.564 41.576 1.00 58.83 176 GLN B N 1
ATOM 3451 C CA . GLN B 1 176 ? 52.055 88.376 42.066 1.00 59.28 176 GLN B CA 1
ATOM 3452 C C . GLN B 1 176 ? 53.262 88.721 42.925 1.00 58.21 176 GLN B C 1
ATOM 3453 O O . GLN B 1 176 ? 53.459 88.137 43.990 1.00 57.98 176 GLN B O 1
ATOM 3459 N N . GLY B 1 177 ? 54.072 89.664 42.459 1.00 56.82 177 GLY B N 1
ATOM 3460 C CA . GLY B 1 177 ? 55.246 90.053 43.219 1.00 55.23 177 GLY B CA 1
ATOM 3461 C C . GLY B 1 177 ? 54.888 90.639 44.573 1.00 55.11 177 GLY B C 1
ATOM 3462 O O . GLY B 1 177 ? 55.532 90.354 45.583 1.00 53.39 177 GLY B O 1
ATOM 3463 N N . ARG B 1 178 ? 53.848 91.464 44.597 1.00 54.54 178 ARG B N 1
ATOM 3464 C CA . ARG B 1 178 ? 53.417 92.086 45.837 1.00 54.11 178 ARG B CA 1
ATOM 3465 C C . ARG B 1 178 ? 52.912 91.040 46.819 1.00 53.92 178 ARG B C 1
ATOM 3466 O O . ARG B 1 178 ? 53.069 91.187 48.033 1.00 52.92 178 ARG B O 1
ATOM 3474 N N . LEU B 1 179 ? 52.314 89.975 46.298 1.00 54.00 179 LEU B N 1
ATOM 3475 C CA . LEU B 1 179 ? 51.769 88.940 47.166 1.00 54.49 179 LEU B CA 1
ATOM 3476 C C . LEU B 1 179 ? 52.755 87.871 47.607 1.00 55.05 179 LEU B C 1
ATOM 3477 O O . LEU B 1 179 ? 52.525 87.200 48.611 1.00 54.47 179 LEU B O 1
ATOM 3482 N N . GLN B 1 180 ? 53.855 87.715 46.876 1.00 57.45 180 GLN B N 1
ATOM 3483 C CA . GLN B 1 180 ? 54.839 86.701 47.236 1.00 59.71 180 GLN B CA 1
ATOM 3484 C C . GLN B 1 180 ? 55.368 86.948 48.638 1.00 59.31 180 GLN B C 1
ATOM 3485 O O . GLN B 1 180 ? 55.641 88.085 49.022 1.00 60.14 180 GLN B O 1
ATOM 3491 N N . GLY B 1 181 ? 55.474 85.874 49.411 1.00 58.98 181 GLY B N 1
ATOM 3492 C CA . GLY B 1 181 ? 55.973 85.980 50.768 1.00 57.46 181 GLY B CA 1
ATOM 3493 C C . GLY B 1 181 ? 54.947 86.445 51.783 1.00 57.46 181 GLY B C 1
ATOM 3494 O O . GLY B 1 181 ? 55.207 86.406 52.986 1.00 56.98 181 GLY B O 1
ATOM 3495 N N . THR B 1 182 ? 53.779 86.881 51.320 1.00 56.70 182 THR B N 1
ATOM 3496 C CA . THR B 1 182 ? 52.744 87.356 52.240 1.00 55.68 182 THR B CA 1
ATOM 3497 C C . THR B 1 182 ? 52.034 86.234 52.987 1.00 54.61 182 THR B C 1
ATOM 3498 O O . THR B 1 182 ? 51.839 85.135 52.463 1.00 54.52 182 THR B O 1
ATOM 3502 N N . LEU B 1 183 ? 51.638 86.529 54.217 1.00 53.55 183 LEU B N 1
ATOM 3503 C CA . LEU B 1 183 ? 50.943 85.565 55.058 1.00 52.03 183 LEU B CA 1
ATOM 3504 C C . LEU B 1 183 ? 49.446 85.829 55.010 1.00 51.07 183 LEU B C 1
ATOM 3505 O O . LEU B 1 183 ? 49.003 86.871 54.516 1.00 49.07 183 LEU B O 1
ATOM 3510 N N . ALA B 1 184 ? 48.670 84.888 55.542 1.00 49.66 184 ALA B N 1
ATOM 3511 C CA . ALA B 1 184 ? 47.217 85.007 55.549 1.00 49.21 184 ALA B CA 1
ATOM 3512 C C . ALA B 1 184 ? 46.786 86.336 56.144 1.00 48.91 184 ALA B C 1
ATOM 3513 O O . ALA B 1 184 ? 45.951 87.046 55.583 1.00 48.47 184 ALA B O 1
ATOM 3515 N N . ALA B 1 185 ? 47.364 86.669 57.289 1.00 48.93 185 ALA B N 1
ATOM 3516 C CA . ALA B 1 185 ? 47.035 87.909 57.966 1.00 49.35 185 ALA B CA 1
ATOM 3517 C C . ALA B 1 185 ? 47.382 89.116 57.102 1.00 49.79 185 ALA B C 1
ATOM 3518 O O . ALA B 1 185 ? 46.672 90.122 57.122 1.00 50.36 185 ALA B O 1
ATOM 3520 N N . ASP B 1 186 ? 48.472 89.017 56.346 1.00 50.11 186 ASP B N 1
ATOM 3521 C CA . ASP B 1 186 ? 48.886 90.116 55.478 1.00 50.06 186 ASP B CA 1
ATOM 3522 C C . ASP B 1 186 ? 47.855 90.354 54.381 1.00 49.94 186 ASP B C 1
ATOM 3523 O O . ASP B 1 186 ? 47.477 91.496 54.108 1.00 49.81 186 ASP B O 1
ATOM 3528 N N . LYS B 1 187 ? 47.422 89.270 53.743 1.00 48.56 187 LYS B N 1
ATOM 3529 C 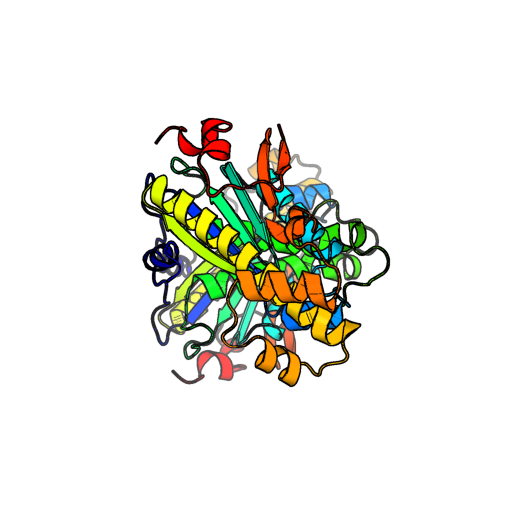CA . LYS B 1 187 ? 46.450 89.360 52.665 1.00 48.14 187 LYS B CA 1
ATOM 3530 C C . LYS B 1 187 ? 45.189 90.025 53.189 1.00 48.57 187 LYS B C 1
ATOM 3531 O O . LYS B 1 187 ? 44.590 90.865 52.521 1.00 48.26 187 LYS B O 1
ATOM 3537 N N . ASN B 1 188 ? 44.797 89.653 54.400 1.00 48.61 188 ASN B N 1
ATOM 3538 C CA . ASN B 1 188 ? 43.604 90.214 55.003 1.00 49.98 188 ASN B CA 1
ATOM 3539 C C . ASN B 1 188 ? 43.762 91.712 55.230 1.00 49.84 188 ASN B C 1
ATOM 3540 O O . ASN B 1 188 ? 42.835 92.489 55.001 1.00 48.92 188 ASN B O 1
ATOM 3545 N N . GLU B 1 189 ? 44.949 92.103 55.679 1.00 49.73 189 GLU B N 1
ATOM 3546 C CA . GLU B 1 189 ? 45.266 93.496 55.952 1.00 51.16 189 GLU B CA 1
ATOM 3547 C C . GLU B 1 189 ? 45.219 94.326 54.671 1.00 51.32 189 GLU B C 1
ATOM 3548 O O . GLU B 1 189 ? 44.728 95.459 54.670 1.00 49.91 189 GLU B O 1
ATOM 3554 N N . ILE B 1 190 ? 45.736 93.757 53.584 1.00 49.60 190 ILE B N 1
ATOM 3555 C CA . ILE B 1 190 ? 45.748 94.446 52.310 1.00 48.42 190 ILE B CA 1
ATOM 3556 C C . ILE B 1 190 ? 44.329 94.644 51.800 1.00 48.23 190 ILE B C 1
ATOM 3557 O O . ILE B 1 190 ? 43.982 95.724 51.336 1.00 49.07 190 ILE B O 1
ATOM 3562 N N . LEU B 1 191 ? 43.501 93.611 51.888 1.00 47.81 191 LEU B N 1
ATOM 3563 C CA . LEU B 1 191 ? 42.128 93.740 51.419 1.00 48.56 191 LEU B CA 1
ATOM 3564 C C . LEU B 1 191 ? 41.415 94.840 52.190 1.00 49.59 191 LEU B C 1
ATOM 3565 O O . LEU B 1 191 ? 40.682 95.649 51.610 1.00 49.04 191 LEU B O 1
ATOM 3570 N N . PHE B 1 192 ? 41.646 94.865 53.497 1.00 49.90 192 PHE B N 1
ATOM 3571 C CA . PHE B 1 192 ? 41.025 95.849 54.368 1.00 51.81 192 PHE B CA 1
ATOM 3572 C C . PHE B 1 192 ? 41.526 97.285 54.131 1.00 52.16 192 PHE B C 1
ATOM 3573 O O . PHE B 1 192 ? 40.738 98.186 53.828 1.00 51.60 192 PHE B O 1
ATOM 3581 N N . SER B 1 193 ? 42.834 97.485 54.260 1.00 52.42 193 SER B N 1
ATOM 3582 C CA . SER B 1 193 ? 43.447 98.802 54.084 1.00 53.08 193 SER B CA 1
ATOM 3583 C C . SER B 1 193 ? 43.292 99.421 52.706 1.00 52.88 193 SER B C 1
ATOM 3584 O O . SER B 1 193 ? 42.818 100.552 52.574 1.00 52.54 193 SER B O 1
ATOM 3587 N N . GLU B 1 194 ? 43.691 98.685 51.679 1.00 51.98 194 GLU B N 1
ATOM 3588 C CA . GLU B 1 194 ? 43.624 99.213 50.332 1.00 51.86 194 GLU B CA 1
ATOM 3589 C C . GLU B 1 194 ? 42.327 99.141 49.551 1.00 50.06 194 GLU B C 1
ATOM 3590 O O . GLU B 1 194 ? 42.119 99.953 48.657 1.00 48.23 194 GLU B O 1
ATOM 3596 N N . PHE B 1 195 ? 41.456 98.190 49.868 1.00 49.22 195 PHE B N 1
ATOM 3597 C CA . PHE B 1 195 ? 40.208 98.067 49.124 1.00 48.76 195 PHE B CA 1
ATOM 3598 C C . PHE B 1 195 ? 38.975 98.159 50.005 1.00 49.73 195 PHE B C 1
ATOM 3599 O O . PHE B 1 195 ? 37.845 98.106 49.515 1.00 48.59 195 PHE B O 1
ATOM 3607 N N . ASN B 1 196 ? 39.191 98.290 51.309 1.00 50.58 196 ASN B N 1
ATOM 3608 C CA . ASN B 1 196 ? 38.083 98.387 52.241 1.00 52.34 196 ASN B CA 1
ATOM 3609 C C . ASN B 1 196 ? 37.209 97.143 52.106 1.00 51.60 196 ASN B C 1
ATOM 3610 O O . ASN B 1 196 ? 35.981 97.223 52.020 1.00 50.74 196 ASN B O 1
ATOM 3615 N N . ILE B 1 197 ? 37.863 95.990 52.076 1.00 50.63 197 ILE B N 1
ATOM 3616 C CA . ILE B 1 197 ? 37.175 94.722 51.951 1.00 49.08 197 ILE B CA 1
ATOM 3617 C C . ILE B 1 197 ? 37.382 93.892 53.204 1.00 48.43 197 ILE B C 1
ATOM 3618 O O . ILE B 1 197 ? 38.514 93.681 53.651 1.00 48.87 197 ILE B O 1
ATOM 3623 N N . ASN B 1 198 ? 36.283 93.438 53.787 1.00 47.72 198 ASN B N 1
ATOM 3624 C CA . ASN B 1 198 ? 36.374 92.588 54.963 1.00 48.41 198 ASN B CA 1
ATOM 3625 C C . ASN B 1 198 ? 36.248 91.179 54.394 1.00 47.71 198 ASN B C 1
ATOM 3626 O O . ASN B 1 198 ? 35.157 90.761 53.977 1.00 47.14 198 ASN B O 1
ATOM 3631 N N . TYR B 1 199 ? 37.357 90.451 54.354 1.00 46.82 199 TYR B N 1
ATOM 3632 C CA . TYR B 1 199 ? 37.325 89.108 53.795 1.00 46.14 199 TYR B CA 1
ATOM 3633 C C . TYR B 1 199 ? 36.236 88.223 54.401 1.00 46.35 199 TYR B C 1
ATOM 3634 O O . TYR B 1 199 ? 35.464 87.607 53.670 1.00 45.66 199 TYR B O 1
ATOM 3643 N N . ASN B 1 200 ? 36.163 88.167 55.729 1.00 47.11 200 ASN B N 1
ATOM 3644 C CA . ASN B 1 200 ? 35.170 87.325 56.393 1.00 48.11 200 ASN B CA 1
ATOM 3645 C C . ASN B 1 200 ? 33.727 87.609 56.020 1.00 47.39 200 ASN B C 1
ATOM 3646 O O . ASN B 1 200 ? 32.839 86.835 56.369 1.00 48.34 200 ASN B O 1
ATOM 3651 N N . ASN B 1 201 ? 33.484 88.712 55.320 1.00 47.56 201 ASN B N 1
ATOM 3652 C CA . ASN B 1 201 ? 32.124 89.053 54.907 1.00 47.34 201 ASN B CA 1
ATOM 3653 C C . ASN B 1 201 ? 31.811 88.629 53.478 1.00 45.58 201 ASN B C 1
ATOM 3654 O O . ASN B 1 201 ? 30.693 88.821 53.008 1.00 45.08 201 ASN B O 1
ATOM 3659 N N . GLU B 1 202 ? 32.800 88.064 52.788 1.00 44.04 202 GLU B N 1
ATOM 3660 C CA . GLU B 1 202 ? 32.604 87.589 51.422 1.00 42.96 202 GLU B CA 1
ATOM 3661 C C . GLU B 1 202 ? 31.589 86.454 51.479 1.00 40.97 202 GLU B C 1
ATOM 3662 O O . GLU B 1 202 ? 31.438 85.802 52.514 1.00 38.84 202 GLU B O 1
ATOM 3668 N N . LEU B 1 203 ? 30.906 86.208 50.371 1.00 40.35 203 LEU B N 1
ATOM 3669 C CA . LEU B 1 203 ? 29.903 85.148 50.340 1.00 43.05 203 LEU B CA 1
ATOM 3670 C C . LEU B 1 203 ? 30.447 83.804 50.833 1.00 42.02 203 LEU B C 1
ATOM 3671 O O . LEU B 1 203 ? 31.558 83.416 50.502 1.00 41.11 203 LEU B O 1
ATOM 3676 N N . PRO B 1 204 ? 29.657 83.081 51.639 1.00 42.55 204 PRO B N 1
ATOM 3677 C CA . PRO B 1 204 ? 30.042 81.775 52.189 1.00 42.28 204 PRO B CA 1
ATOM 3678 C C . PRO B 1 204 ? 30.442 80.775 51.102 1.00 42.68 204 PRO B C 1
ATOM 3679 O O . PRO B 1 204 ? 31.393 80.006 51.263 1.00 41.30 204 PRO B O 1
ATOM 3683 N N . MET B 1 205 ? 29.707 80.783 49.996 1.00 41.73 205 MET B N 1
ATOM 3684 C CA . MET B 1 205 ? 29.997 79.878 48.896 1.00 41.76 205 MET B CA 1
ATOM 3685 C C . MET B 1 205 ? 31.435 80.055 48.387 1.00 40.74 205 MET B C 1
ATOM 3686 O O . MET B 1 205 ? 32.132 79.077 48.132 1.00 40.16 205 MET B O 1
ATOM 3691 N N . TYR B 1 206 ? 31.876 81.300 48.248 1.00 38.07 206 TYR B N 1
ATOM 3692 C CA . TYR B 1 206 ? 33.218 81.568 47.754 1.00 37.82 206 TYR B CA 1
ATOM 3693 C C . TYR B 1 206 ? 34.285 81.240 48.784 1.00 38.43 206 TYR B C 1
ATOM 3694 O O . TYR B 1 206 ? 35.403 80.854 48.436 1.00 39.00 206 TYR B O 1
ATOM 3703 N N . ARG B 1 207 ? 33.942 81.389 50.056 1.00 37.70 207 ARG B N 1
ATOM 3704 C CA . ARG B 1 207 ? 34.905 81.142 51.122 1.00 39.03 207 ARG B CA 1
ATOM 3705 C C . ARG B 1 207 ? 35.051 79.684 51.534 1.00 38.23 207 ARG B C 1
ATOM 3706 O O . ARG B 1 207 ? 36.166 79.197 51.735 1.00 38.28 207 ARG B O 1
ATOM 3714 N N . LYS B 1 208 ? 33.926 78.991 51.654 1.00 37.42 208 LYS B N 1
ATOM 3715 C CA . LYS B 1 208 ? 33.933 77.606 52.103 1.00 37.97 208 LYS B CA 1
ATOM 3716 C C . LYS B 1 208 ? 33.635 76.559 51.028 1.00 37.13 208 LYS B C 1
ATOM 3717 O O . LYS B 1 208 ? 33.944 75.378 51.214 1.00 36.75 208 LYS B O 1
ATOM 3723 N N . GLY B 1 209 ? 33.044 76.981 49.914 1.00 35.33 209 GLY B N 1
ATOM 3724 C CA . GLY B 1 209 ? 32.715 76.032 48.863 1.00 34.52 209 GLY B CA 1
ATOM 3725 C C . GLY B 1 209 ? 31.322 75.485 49.109 1.00 36.33 209 GLY B C 1
ATOM 3726 O O . GLY B 1 209 ? 30.530 76.101 49.832 1.00 37.83 209 GLY B O 1
ATOM 3727 N N . THR B 1 210 ? 31.011 74.326 48.541 1.00 35.18 210 THR B N 1
ATOM 3728 C CA . THR B 1 210 ? 29.685 73.752 48.719 1.00 34.24 210 THR B CA 1
ATOM 3729 C C . THR B 1 210 ? 29.701 72.280 49.111 1.00 34.45 210 THR B C 1
ATOM 3730 O O . THR B 1 210 ? 30.416 71.469 48.511 1.00 35.26 210 THR B O 1
ATOM 3734 N N . VAL B 1 211 ? 28.897 71.950 50.116 1.00 33.20 211 VAL B N 1
ATOM 3735 C CA . VAL B 1 211 ? 28.769 70.593 50.605 1.00 35.16 211 VAL B CA 1
ATOM 3736 C C . VAL B 1 211 ? 27.366 70.132 50.264 1.00 36.47 211 VAL B C 1
ATOM 3737 O O . VAL B 1 211 ? 26.403 70.881 50.443 1.00 39.14 211 VAL B O 1
ATOM 3741 N N . LEU B 1 212 ? 27.251 68.912 49.756 1.00 36.61 212 LEU B N 1
ATOM 3742 C CA . LEU B 1 212 ? 25.945 68.342 49.428 1.00 36.94 212 LEU B CA 1
ATOM 3743 C C . LEU B 1 212 ? 25.703 67.100 50.283 1.00 38.09 212 LEU B C 1
ATOM 3744 O O . LEU B 1 212 ? 26.555 66.206 50.352 1.00 35.96 212 LEU B O 1
ATOM 3749 N N . ILE B 1 213 ? 24.550 67.063 50.948 1.00 39.25 213 ILE B N 1
ATOM 3750 C CA . ILE B 1 213 ? 24.175 65.927 51.781 1.00 40.63 213 ILE B CA 1
ATOM 3751 C C . ILE B 1 213 ? 22.683 65.704 51.640 1.00 41.03 213 ILE B C 1
ATOM 3752 O O . ILE B 1 213 ? 21.955 66.612 51.241 1.00 40.58 213 ILE B O 1
ATOM 3757 N N . TRP B 1 214 ? 22.232 64.493 51.951 1.00 42.24 214 TRP B N 1
ATOM 3758 C CA . TRP B 1 214 ? 20.812 64.176 51.866 1.00 44.81 214 TRP B CA 1
ATOM 3759 C C . TRP B 1 214 ? 20.102 64.678 53.119 1.00 46.79 214 TRP B C 1
ATOM 3760 O O . TRP B 1 214 ? 20.577 64.475 54.240 1.00 47.31 214 TRP B O 1
ATOM 3771 N N . GLN B 1 215 ? 18.965 65.337 52.925 1.00 50.18 215 GLN B N 1
ATOM 3772 C CA . GLN B 1 215 ? 18.188 65.883 54.040 1.00 53.22 215 GLN B CA 1
ATOM 3773 C C . GLN B 1 215 ? 16.726 65.492 53.912 1.00 52.39 215 GLN B C 1
ATOM 3774 O O . GLN B 1 215 ? 16.182 65.511 52.812 1.00 53.86 215 GLN B O 1
ATOM 3780 N N . THR B 1 243 ? 13.700 62.596 50.306 1.00 62.84 243 THR B N 1
ATOM 3781 C CA . THR B 1 243 ? 14.970 63.234 50.640 1.00 63.00 243 THR B CA 1
ATOM 3782 C C . THR B 1 243 ? 15.709 63.678 49.379 1.00 61.84 243 THR B C 1
ATOM 3783 O O . THR B 1 243 ? 15.602 63.042 48.332 1.00 62.43 243 THR B O 1
ATOM 3787 N N . LYS B 1 244 ? 16.458 64.771 49.485 1.00 59.97 244 LYS B N 1
ATOM 3788 C CA . LYS B 1 244 ? 17.207 65.295 48.347 1.00 58.00 244 LYS B CA 1
ATOM 3789 C C . LYS B 1 244 ? 18.539 65.884 48.790 1.00 55.02 244 LYS B C 1
ATOM 3790 O O . LYS B 1 244 ? 18.720 66.226 49.959 1.00 54.59 244 LYS B O 1
ATOM 3796 N N . PRO B 1 245 ? 19.499 66.001 47.859 1.00 52.35 245 PRO B N 1
ATOM 3797 C CA . PRO B 1 245 ? 20.805 66.567 48.210 1.00 50.20 245 PRO B CA 1
ATOM 3798 C C . PRO B 1 245 ? 20.717 68.095 48.233 1.00 48.07 245 PRO B C 1
ATOM 3799 O O . PRO B 1 245 ? 20.511 68.726 47.198 1.00 47.08 245 PRO B O 1
ATOM 3803 N N . VAL B 1 246 ? 20.854 68.680 49.419 1.00 47.52 246 VAL B N 1
ATOM 3804 C CA . VAL B 1 246 ? 20.771 70.133 49.571 1.00 47.10 246 VAL B CA 1
ATOM 3805 C C . VAL B 1 246 ? 22.156 70.728 49.735 1.00 44.78 246 VAL B C 1
ATOM 3806 O O . VAL B 1 246 ? 23.042 70.106 50.317 1.00 44.07 246 VAL B O 1
ATOM 3810 N N . PRO B 1 247 ? 22.357 71.953 49.228 1.00 44.93 247 PRO B N 1
ATOM 3811 C CA . PRO B 1 247 ? 23.644 72.646 49.309 1.00 44.43 247 PRO B CA 1
ATOM 3812 C C . PRO B 1 247 ? 23.837 73.393 50.625 1.00 44.18 247 PRO B C 1
ATOM 3813 O O . PRO B 1 247 ? 22.904 73.996 51.143 1.00 45.17 247 PRO B O 1
ATOM 3817 N N . LEU B 1 248 ? 25.054 73.352 51.148 1.00 43.19 248 LEU B N 1
ATOM 3818 C CA . LEU B 1 248 ? 25.398 74.050 52.380 1.00 41.25 248 LEU B CA 1
ATOM 3819 C C . LEU B 1 248 ? 26.787 74.655 52.176 1.00 42.05 248 LEU B C 1
ATOM 3820 O O . LEU B 1 248 ? 27.635 74.063 51.509 1.00 42.44 248 LEU B O 1
ATOM 3825 N N . HIS B 1 249 ? 27.021 75.834 52.737 1.00 41.05 249 HIS B N 1
ATOM 3826 C CA . HIS B 1 249 ? 28.317 76.484 52.603 1.00 41.19 249 HIS B CA 1
ATOM 3827 C C . HIS B 1 249 ? 28.903 76.676 53.990 1.00 42.90 249 HIS B C 1
ATOM 3828 O O . HIS B 1 249 ? 29.312 77.773 54.376 1.00 43.70 249 HIS B O 1
ATOM 3835 N N . CYS B 1 250 ? 28.946 75.572 54.725 1.00 43.74 250 CYS B N 1
ATOM 3836 C CA . CYS B 1 250 ? 29.447 75.546 56.090 1.00 44.07 250 CYS B CA 1
ATOM 3837 C C . CYS B 1 250 ? 30.833 74.933 56.211 1.00 44.66 250 CYS B C 1
ATOM 3838 O O . CYS B 1 250 ? 31.343 74.298 55.286 1.00 45.48 250 CYS B O 1
ATOM 3841 N N . ASP B 1 251 ? 31.432 75.119 57.375 1.00 44.02 251 ASP B N 1
ATOM 3842 C CA . ASP B 1 251 ? 32.744 74.570 57.651 1.00 44.72 251 ASP B CA 1
ATOM 3843 C C . ASP B 1 251 ? 32.575 73.072 57.898 1.00 43.81 251 ASP B C 1
ATOM 3844 O O . ASP B 1 251 ? 31.613 72.657 58.533 1.00 43.93 251 ASP B O 1
ATOM 3849 N N . ILE B 1 252 ? 33.491 72.258 57.384 1.00 42.49 252 ILE B N 1
ATOM 3850 C CA . ILE B 1 252 ? 33.402 70.819 57.606 1.00 42.19 252 ILE B CA 1
ATOM 3851 C C . ILE B 1 252 ? 34.710 70.321 58.194 1.00 42.15 252 ILE B C 1
ATOM 3852 O O . ILE B 1 252 ? 34.903 69.122 58.381 1.00 43.31 252 ILE B O 1
ATOM 3857 N N . ILE B 1 253 ? 35.613 71.249 58.478 1.00 42.41 253 ILE B N 1
ATOM 3858 C CA . ILE B 1 253 ? 36.896 70.890 59.067 1.00 43.10 253 ILE B CA 1
ATOM 3859 C C . ILE B 1 253 ? 36.721 70.616 60.556 1.00 42.71 253 ILE B C 1
ATOM 3860 O O . ILE B 1 253 ? 37.325 69.699 61.091 1.00 43.28 253 ILE B O 1
ATOM 3865 N N . GLY B 1 254 ? 35.881 71.414 61.213 1.00 45.03 254 GLY B N 1
ATOM 3866 C CA . GLY B 1 254 ? 35.628 71.241 62.638 1.00 44.34 254 GLY B CA 1
ATOM 3867 C C . GLY B 1 254 ? 34.641 70.120 62.914 1.00 45.66 254 GLY B C 1
ATOM 3868 O O . GLY B 1 254 ? 34.025 69.584 61.988 1.00 45.03 254 GLY B O 1
ATOM 3869 N N . ASP B 1 255 ? 34.474 69.773 64.185 1.00 45.61 255 ASP B N 1
ATOM 3870 C CA . ASP B 1 255 ? 33.571 68.694 64.561 1.00 47.30 255 ASP B CA 1
ATOM 3871 C C . ASP B 1 255 ? 32.086 69.014 64.463 1.00 47.03 255 ASP B C 1
ATOM 3872 O O . ASP B 1 255 ? 31.270 68.121 64.227 1.00 48.04 255 ASP B O 1
ATOM 3877 N N . ALA B 1 256 ? 31.734 70.281 64.645 1.00 45.88 256 ALA B N 1
ATOM 3878 C CA . ALA B 1 256 ? 30.336 70.696 64.599 1.00 45.38 256 ALA B CA 1
ATOM 3879 C C . ALA B 1 256 ? 29.531 70.030 63.483 1.00 44.64 256 ALA B C 1
ATOM 3880 O O . ALA B 1 256 ? 28.492 69.412 63.732 1.00 45.17 256 ALA B O 1
ATOM 3882 N N . PHE B 1 257 ? 30.008 70.150 62.252 1.00 44.00 257 PHE B N 1
ATOM 3883 C CA . PHE B 1 257 ? 29.291 69.576 61.120 1.00 42.43 257 PHE B CA 1
ATOM 3884 C C . PHE B 1 257 ? 29.013 68.085 61.282 1.00 42.89 257 PHE B C 1
ATOM 3885 O O . PHE B 1 257 ? 27.883 67.615 61.092 1.00 42.70 257 PHE B O 1
ATOM 3893 N N . TRP B 1 258 ? 30.051 67.343 61.636 1.00 42.49 258 TRP B N 1
ATOM 3894 C CA . TRP B 1 258 ? 29.930 65.905 61.787 1.00 44.66 258 TRP B CA 1
ATOM 3895 C C . TRP B 1 258 ? 29.067 65.466 62.960 1.00 46.23 258 TRP B C 1
ATOM 3896 O O . TRP B 1 258 ? 28.358 64.466 62.859 1.00 47.24 258 TRP B O 1
ATOM 3907 N N . LYS B 1 259 ? 29.120 66.202 64.069 1.00 48.54 259 LYS B N 1
ATOM 3908 C CA . LYS B 1 259 ? 28.301 65.858 65.229 1.00 49.72 259 LYS B CA 1
ATOM 3909 C C . LYS B 1 259 ? 26.830 66.041 64.883 1.00 49.32 259 LYS B C 1
ATOM 3910 O O . LYS B 1 259 ? 25.971 65.312 65.375 1.00 48.99 259 LYS B O 1
ATOM 3916 N N . GLU B 1 260 ? 26.553 67.015 64.023 1.00 48.80 260 GLU B N 1
ATOM 3917 C CA . GLU B 1 260 ? 25.191 67.312 63.613 1.00 50.76 260 GLU B CA 1
ATOM 3918 C C . GLU B 1 260 ? 24.649 66.403 62.514 1.00 50.71 260 GLU B C 1
ATOM 3919 O O . GLU B 1 260 ? 23.436 66.266 62.348 1.00 51.32 260 GLU B O 1
ATOM 3925 N N . HIS B 1 261 ? 25.541 65.784 61.755 1.00 49.34 261 HIS B N 1
ATOM 3926 C CA . HIS B 1 261 ? 25.118 64.879 60.693 1.00 49.09 261 HIS B CA 1
ATOM 3927 C C . HIS B 1 261 ? 25.892 63.584 60.910 1.00 50.17 261 HIS B C 1
ATOM 3928 O O . HIS B 1 261 ? 26.701 63.172 60.077 1.00 50.15 261 HIS B O 1
ATOM 3935 N N . PRO B 1 262 ? 25.641 62.919 62.044 1.00 49.89 262 PRO B N 1
ATOM 3936 C CA . PRO B 1 262 ? 26.331 61.673 62.370 1.00 49.82 262 PRO B CA 1
ATOM 3937 C C . PRO B 1 262 ? 25.985 60.485 61.480 1.00 49.80 262 PRO B C 1
ATOM 3938 O O . PRO B 1 262 ? 26.753 59.534 61.400 1.00 50.13 262 PRO B O 1
ATOM 3942 N N . GLU B 1 263 ? 24.841 60.543 60.807 1.00 50.46 263 GLU B N 1
ATOM 3943 C CA . GLU B 1 263 ? 24.406 59.447 59.946 1.00 52.63 263 GLU B CA 1
ATOM 3944 C C . GLU B 1 263 ? 25.399 59.106 58.829 1.00 54.30 263 GLU B C 1
ATOM 3945 O O . GLU B 1 263 ? 25.489 57.952 58.395 1.00 54.71 263 GLU B O 1
ATOM 3951 N N . ILE B 1 264 ? 26.146 60.108 58.374 1.00 55.25 264 ILE B N 1
ATOM 3952 C CA . ILE B 1 264 ? 27.117 59.920 57.298 1.00 55.25 264 ILE B CA 1
ATOM 3953 C C . ILE B 1 264 ? 28.281 58.980 57.635 1.00 56.29 264 ILE B C 1
ATOM 3954 O O . ILE B 1 264 ? 28.484 57.974 56.960 1.00 56.83 264 ILE B O 1
ATOM 3959 N N . LEU B 1 265 ? 29.041 59.293 58.677 1.00 57.39 265 LEU B N 1
ATOM 3960 C CA . LEU B 1 265 ? 30.175 58.453 59.046 1.00 59.07 265 LEU B CA 1
ATOM 3961 C C . LEU B 1 265 ? 29.815 57.238 59.902 1.00 62.11 265 LEU B C 1
ATOM 3962 O O . LEU B 1 265 ? 30.565 56.260 59.942 1.00 62.51 265 LEU B O 1
ATOM 3967 N N . ASP B 1 266 ? 28.672 57.295 60.578 1.00 64.80 266 ASP B N 1
ATOM 3968 C CA . ASP B 1 266 ? 28.242 56.205 61.452 1.00 68.05 266 ASP B CA 1
ATOM 3969 C C . ASP B 1 266 ? 27.667 54.983 60.732 1.00 69.11 266 ASP B C 1
ATOM 3970 O O . ASP B 1 266 ? 27.589 53.901 61.316 1.00 69.63 266 ASP B O 1
ATOM 3975 N N . GLU B 1 267 ? 27.268 55.143 59.473 1.00 69.42 267 GLU B N 1
ATOM 3976 C CA . GLU B 1 267 ? 26.693 54.024 58.727 1.00 70.63 267 GLU B CA 1
ATOM 3977 C C . GLU B 1 267 ? 27.541 52.743 58.767 1.00 71.59 267 GLU B C 1
ATOM 3978 O O . GLU B 1 267 ? 28.776 52.786 58.757 1.00 70.72 267 GLU B O 1
ATOM 3984 N N . ASP B 1 268 ? 26.845 51.608 58.800 1.00 73.10 268 ASP B N 1
ATOM 3985 C CA . ASP B 1 268 ? 27.444 50.273 58.872 1.00 74.22 268 ASP B CA 1
ATOM 3986 C C . ASP B 1 268 ? 28.557 49.942 57.877 1.00 73.88 268 ASP B C 1
ATOM 3987 O O . ASP B 1 268 ? 28.670 50.555 56.812 1.00 73.11 268 ASP B O 1
ATOM 3992 N N . SER B 1 269 ? 29.361 48.945 58.256 1.00 74.46 269 SER B N 1
ATOM 3993 C CA . SER B 1 269 ? 30.487 48.421 57.469 1.00 73.44 269 SER B CA 1
ATOM 3994 C C . SER B 1 269 ? 31.777 49.236 57.520 1.00 73.78 269 SER B C 1
ATOM 3995 O O . SER B 1 269 ? 32.079 49.920 56.523 1.00 74.72 269 SER B O 1
#

InterPro domains:
  IPR007537 tRNAHis guanylyltransferase Thg1 [PIRSF028980] (30-296)
  IPR007537 tRNAHis guanylyltransferase Thg1 [PTHR12729] (30-297)
  IPR024956 tRNAHis guanylyltransferase catalytic domain [PF04446] (35-164)
  IPR025845 Thg1 C-terminal domain [PF14413] (167-283)
  IPR038469 tRNAHis guanylyltransferase Thg1 superfamily [G3DSA:3.30.70.3000] (30-298)

Foldseek 3Di:
DPVVVCVVVPDDFQADPALWKKKKKKFWPPVVVVCVVQVADPPHRPLQQVLLVVLVQQLDVPADQFFKKFDADRMIMTIGGRNDCRPPRGFVVVHVSSQVSSQVSSQVCSCVRCVPGDRPDRTHMDMDMDTGHAPVRVLVVLLVVQVVLQVSLLLGVLLVCCCVPVVDDNVRSVVVCPPDDSVRSQVCCCVPVVDRVVVPDLCSNGNWMWGPPVGTDIDSDRSNDCVVCVVVVCRRVDDD/DPVCVCVVVPDDFQADPALWKKKKKKFWPPVVVVCVVQVADPPHRPLVQVLLVVLVQQLDVPADQFFKKFDADRMIMTIGHRNDCRPPRGFVVVHVSSQVSSQVSSQVCSCVRCVPGDRPDRTHMDMDMDTGHAPVRVLVVLLVVQVVLQVSLLLGVLLVCCCVPVVDDNVRSVVVCPPDDSVRSQVCCCVPVVDRVVVPDLCSNRNWMWGPPVGTDIDSDRSNDCVVCVVVVCRRVDDD

Radius of gyration: 25.49 Å; Cα contacts (8 Å, |Δi|>4): 797; chains: 2; bounding box: 55×71×64 Å

Solvent-accessible surface area: 22195 Å² total; per-residue (Å²): 247,55,153,30,82,88,1,139,118,62,61,77,119,43,70,6,127,53,117,9,1,0,2,0,26,0,28,12,53,99,9,140,136,1,10,104,82,0,101,24,53,62,44,32,11,42,78,8,28,81,0,7,14,54,0,0,35,9,0,4,74,93,7,99,45,5,16,0,0,0,3,12,64,53,11,2,0,0,0,0,35,41,90,4,103,43,59,152,9,57,16,4,25,0,5,0,2,0,0,0,9,0,0,0,0,1,17,64,43,5,169,101,60,2,126,131,24,81,28,80,60,5,3,5,0,22,0,48,24,6,35,3,63,41,44,99,13,0,40,15,5,0,3,37,11,1,22,39,9,76,112,64,8,6,71,52,12,0,30,55,8,3,32,108,127,43,60,50,63,83,108,97,0,83,41,126,3,123,79,25,121,64,77,57,24,53,94,15,0,126,76,109,24,132,53,77,4,105,113,36,87,67,33,29,53,35,3,5,0,0,1,84,104,139,131,4,48,64,54,59,45,59,1,64,32,84,82,10,15,156,127,18,64,98,10,18,110,48,112,66,216,49,163,25,50,83,0,133,119,60,58,76,117,44,69,6,126,53,119,8,2,0,1,0,27,0,28,12,59,96,9,141,133,1,9,105,83,0,101,25,55,62,45,31,11,43,76,9,26,79,0,6,15,52,0,0,35,8,0,4,74,88,6,96,45,6,16,0,0,0,2,12,66,51,10,2,1,0,0,0,35,43,91,3,104,46,58,151,10,58,17,4,22,0,6,0,1,0,0,0,7,0,0,0,0,1,16,63,44,5,169,101,62,1,128,131,24,81,29,80,61,6,3,6,0,24,0,50,26,8,36,4,66,39,45,102,15,0,43,20,5,0,4,41,13,1,24,39,9,75,119,64,7,8,69,51,12,0,31,56,9,4,34,108,125,41,63,49,62,84,106,99,0,84,40,130,3,122,80,25,125,66,77,58,25,53,94,18,0,126,76,113,26,130,52,80,4,110,115,38,88,67,36,30,51,34,3,6,0,0,2,85,105,138,133,4,47,61,54,56,46,62,1,67,30,84,83,11,16,156,130,16,63,97,10,19,110,46,110,66

Nearest PDB structures (foldseek):
  3otd-assembly1_A  TM=1.004E+00  e=1.099E-52  Homo sapiens
  3otc-assembly1_B-2  TM=9.981E-01  e=4.116E-47  Homo sapiens
  3otc-assembly1_A-2  TM=9.981E-01  e=5.655E-47  Homo sapiens
  7cv1-assembly1_B  TM=9.992E-01  e=3.350E-46  Homo sapiens
  7cv1-assembly1_A  TM=9.957E-01  e=8.688E-46  Homo sapiens